Protein AF-0000000083105827 (afdb_homodimer)

InterPro domains:
  IPR026669 Arsenite methyltransferase-like [PTHR43675] (37-151)
  IPR029063 S-adenosyl-L-methionine-dependent methyltransferase superfamily [G3DSA:3.40.50.150] (2-274)
  IPR029063 S-adenosyl-L-methionine-dependent methyltransferase superfamily [SSF53335] (34-218)
  IPR041698 Methyltransferase domain 25 [PF13649] (47-145)

Nearest PDB structures (foldseek):
  7f1e-assembly1_A  TM=7.182E-01  e=5.388E-10  Homo sapiens
  8owx-assembly2_B  TM=6.683E-01  e=2.798E-10  Homo sapiens
  1im8-assembly2_B  TM=7.166E-01  e=3.846E-09  Haemophilus influenzae Rd KW20
  4hgy-assembly1_E  TM=6.725E-01  e=6.495E-09  Streptomyces caelestis
  4hh4-assembly1_D  TM=6.687E-01  e=1.853E-08  Streptomyces caelestis

Secondary structure (DSSP, 8-state):
-HHHHHHHHHHHTTHHHHHHHHSHHHHHHHHHHHHHHGGG--TT-EEEEET-TT-HHHHHHHHTT-EEEEEES-HHHHHHHHHHHHHHT-GGGEEEEEE--TT--TTS-TT-EEEEEE-SSGGGG--S-HHHHHHHHHHHEEEEEEEEEEEEBHHHHHHHHHHTT-THHHHSGGGGGHHHHHHH-EE--BTTB-SPPEEPBPHHHHHHHHHHTTEEEEEEEEETSTTTT-HHHHHHHTTSHHHHHHHHHHHHHHTT-GGGGGGSSEEEEEEEE-/-HHHHHHHHHHHTTHHHHHHHHSHHHHHHHHHHHHHHGGG--TT-EEEEET-TT-HHHHHHHHTT-EEEEEES-HHHHHHHHHHHHHHT-GGGEEEEEE--TT--TTS-TT-EEEEEE-SSGGGG--S-HHHHHHHHHHHEEEEEEEEEEEEBHHHHHHHHHHTT-THHHHSGGGGGHHHHHHH-EE--BTTB-SPPEEPBPHHHHHHHHHHTTEEEEEEEEETSTTTT-HHHHHHHTTSHHHHHHHHHHHHHHTT-TTTGGGSSEEEEEEEE-

Sequence (548 aa):
MDNEIREFYNEYGIREWNRLEEDIYSRINFILHMDFIKEHLHEGIKILDAGCGAGRYSIEFANMGCKITLFDISDEQLRIAQKKINEQNVNHNIEGIFQGDIKDLSSFENESFDMIICYGAPLSYIIDDREKVISEFYRVLKDKGVLAVSVNNKWGILKMLLGNQNLDFFSNPKYWLLNKVMETGDLLKHEKITHPPRHFFEGKELEKLLTDGDFKNIILGGSPCFSCGNAQSIEEICKDKKALETIIDIELKTYTKRTMVDNGEFLLAKGIKEMDNEIREFYNEYGIREWNRLEEDIYSRINFILHMDFIKEHLHEGIKILDAGCGAGRYSIEFANMGCKITLFDISDEQLRIAQKKINEQNVNHNIEGIFQGDIKDLSSFENESFDMIICYGAPLSYIIDDREKVISEFYRVLKDKGVLAVSVNNKWGILKMLLGNQNLDFFSNPKYWLLNKVMETGDLLKHEKITHPPRHFFEGKELEKLLTDGDFKNIILGGSPCFSCGNAQSIEEICKDKKALETIIDIELKTYTKRTMVDNGEFLLAKGIKE

Organism: NCBI:txid1720316

Solvent-accessible surface area (backbone atoms only — not comparable to full-atom values): 26986 Å² total; per-residue (Å²): 110,70,64,56,51,24,51,50,46,39,68,44,50,73,56,62,61,45,51,48,72,69,43,59,57,33,37,49,30,51,52,49,60,48,61,74,48,48,90,76,63,46,66,64,44,34,33,36,29,44,42,34,50,50,26,66,65,57,49,56,41,23,73,58,42,17,30,31,31,41,28,21,58,23,65,55,19,46,51,48,18,51,52,51,33,56,75,67,70,38,57,91,27,48,75,44,80,44,78,41,51,77,70,54,55,79,90,52,57,71,47,67,21,50,28,38,39,27,46,90,24,52,64,16,53,42,81,70,62,55,65,50,27,42,45,44,52,51,46,28,30,22,80,67,9,39,43,36,39,25,27,39,15,42,59,6,44,52,33,36,40,47,44,65,57,46,56,56,46,66,68,29,74,76,37,64,47,48,64,50,27,74,73,71,17,43,43,67,75,38,96,83,43,89,58,68,44,35,35,28,40,48,59,70,55,52,52,46,55,42,44,76,49,58,35,38,83,70,45,56,22,12,35,38,22,73,53,43,24,29,53,69,44,47,50,60,48,38,71,39,65,68,35,35,53,49,51,52,50,51,32,72,73,38,19,58,35,64,35,30,19,42,39,1,36,24,28,36,39,34,29,28,35,113,108,69,64,55,51,24,53,51,46,40,68,45,50,70,58,64,63,44,52,45,73,68,40,60,55,32,38,48,28,51,50,49,60,48,59,74,48,48,89,77,64,47,67,64,43,34,32,36,29,44,41,35,50,49,25,67,65,57,49,56,42,23,73,57,41,16,29,31,31,40,27,21,59,22,64,53,21,47,51,49,18,52,52,50,33,55,75,67,69,39,56,91,26,50,77,44,80,44,78,42,50,76,71,54,57,79,91,53,56,69,47,67,19,49,29,36,39,27,45,89,24,54,66,17,54,41,81,70,62,55,67,49,25,42,44,45,52,52,45,28,28,22,80,68,9,38,43,37,40,25,26,39,15,41,58,7,44,55,33,36,42,48,45,65,57,45,58,55,43,70,70,28,73,74,38,62,47,47,63,51,28,72,72,71,18,43,43,68,73,39,93,80,43,90,57,69,45,34,35,28,40,49,60,70,56,51,52,47,55,42,44,76,50,57,34,38,84,72,45,55,24,13,35,37,21,72,54,43,24,29,54,69,44,47,49,61,50,38,71,40,66,69,35,36,53,50,51,52,50,51,32,72,73,37,19,58,35,66,35,31,20,43,40,2,36,24,28,35,38,33,28,28,35,113

pLDDT: mean 89.07, std 14.41, range [44.19, 98.94]

Structure (mmCIF, N/CA/C/O backbone):
data_AF-0000000083105827-model_v1
#
loop_
_entity.id
_entity.type
_entity.pdbx_description
1 polymer 'Class I SAM-dependent methyltransferase'
#
loop_
_atom_site.group_PDB
_atom_site.id
_atom_site.type_symbol
_atom_site.label_atom_id
_atom_site.label_alt_id
_atom_site.label_comp_id
_atom_site.label_asym_id
_atom_site.label_entity_id
_atom_site.label_seq_id
_atom_site.pdbx_PDB_ins_code
_atom_site.Cartn_x
_atom_site.Cartn_y
_atom_site.Cartn_z
_atom_site.occupancy
_atom_site.B_iso_or_equiv
_atom_site.auth_seq_id
_atom_site.auth_comp_id
_atom_site.auth_asym_id
_atom_site.auth_atom_id
_atom_site.pdbx_PDB_model_num
ATOM 1 N N . MET A 1 1 ? -6.973 31.438 -8.414 1 47.44 1 MET A N 1
ATOM 2 C CA . MET A 1 1 ? -6.684 30.141 -7.82 1 47.44 1 MET A CA 1
ATOM 3 C C . MET A 1 1 ? -6.531 30.25 -6.309 1 47.44 1 MET A C 1
ATOM 5 O O . MET A 1 1 ? -7.129 29.484 -5.559 1 47.44 1 MET A O 1
ATOM 9 N N . ASP A 1 2 ? -5.852 31.422 -5.984 1 56.59 2 ASP A N 1
ATOM 10 C CA . ASP A 1 2 ? -5.609 31.688 -4.57 1 56.59 2 ASP A CA 1
ATOM 11 C C . ASP A 1 2 ? -6.91 32.031 -3.846 1 56.59 2 ASP A C 1
ATOM 13 O O . ASP A 1 2 ? -7.164 31.516 -2.75 1 56.59 2 ASP A O 1
ATOM 17 N N . ASN A 1 3 ? -7.719 32.781 -4.562 1 57.66 3 ASN A N 1
ATOM 18 C CA . ASN A 1 3 ? -8.984 33.188 -3.957 1 57.66 3 ASN A CA 1
ATOM 19 C C . ASN A 1 3 ? -9.938 32 -3.791 1 57.66 3 ASN A C 1
ATOM 21 O O . ASN A 1 3 ? -10.656 31.922 -2.797 1 57.66 3 ASN A O 1
ATOM 25 N N . GLU A 1 4 ? -9.898 31.125 -4.688 1 55.62 4 GLU A N 1
ATOM 26 C CA . GLU A 1 4 ? -10.789 29.953 -4.625 1 55.62 4 GLU A CA 1
ATOM 27 C C . GLU A 1 4 ? -10.406 29.031 -3.479 1 55.62 4 GLU A C 1
ATOM 29 O O . GLU A 1 4 ? -11.281 28.484 -2.793 1 55.62 4 GLU A O 1
ATOM 34 N N . ILE A 1 5 ? -9.227 28.828 -3.279 1 55.53 5 ILE A N 1
ATOM 35 C CA . ILE A 1 5 ? -8.742 28.016 -2.17 1 55.53 5 ILE A CA 1
ATOM 36 C C . ILE A 1 5 ? -9.133 28.672 -0.844 1 55.53 5 ILE A C 1
ATOM 38 O O . ILE A 1 5 ? -9.625 27.984 0.063 1 55.53 5 ILE A O 1
ATOM 42 N N . ARG A 1 6 ? -8.898 30.016 -0.786 1 60.16 6 ARG A N 1
ATOM 43 C CA . ARG A 1 6 ? -9.25 30.766 0.417 1 60.16 6 ARG A CA 1
ATOM 44 C C . ARG A 1 6 ? -10.734 30.641 0.729 1 60.16 6 ARG A C 1
ATOM 46 O O . ARG A 1 6 ? -11.117 30.359 1.868 1 60.16 6 ARG A O 1
ATOM 53 N N . GLU A 1 7 ? -11.484 30.797 -0.337 1 61.06 7 GLU A N 1
ATOM 54 C CA . GLU A 1 7 ? -12.93 30.734 -0.143 1 61.06 7 GLU A CA 1
ATOM 55 C C . GLU A 1 7 ? -13.367 29.328 0.297 1 61.06 7 GLU A C 1
ATOM 57 O O . GLU A 1 7 ? -14.258 29.188 1.132 1 61.06 7 GLU A O 1
ATOM 62 N N . PHE A 1 8 ? -12.797 28.406 -0.233 1 56.12 8 PHE A N 1
ATOM 63 C CA . PHE A 1 8 ? -13.086 27.016 0.131 1 56.12 8 PHE A CA 1
ATOM 64 C C . PHE A 1 8 ? -12.812 26.781 1.611 1 56.12 8 PHE A C 1
ATOM 66 O O . PHE A 1 8 ? -13.68 26.281 2.336 1 56.12 8 PHE A O 1
ATOM 73 N N . TYR A 1 9 ? -11.766 27.094 2.053 1 62.22 9 TYR A N 1
ATOM 74 C CA . TYR A 1 9 ? -11.383 26.844 3.436 1 62.22 9 TYR A CA 1
ATOM 75 C C . TYR A 1 9 ? -12.125 27.766 4.391 1 62.22 9 TYR A C 1
ATOM 77 O O . TYR A 1 9 ? -12.336 27.422 5.559 1 62.22 9 TYR A O 1
ATOM 85 N N . ASN A 1 10 ? -12.453 28.922 3.916 1 55.75 10 ASN A N 1
ATOM 86 C CA . ASN A 1 10 ? -13.32 29.781 4.715 1 55.75 10 ASN A CA 1
ATOM 87 C C . ASN A 1 10 ? -14.648 29.094 5.027 1 55.75 10 ASN A C 1
ATOM 89 O O . ASN A 1 10 ? -15.195 29.266 6.121 1 55.75 10 ASN A O 1
ATOM 93 N N . GLU A 1 11 ? -15.047 28.312 4.047 1 53.81 11 GLU A N 1
ATOM 94 C CA . GLU A 1 11 ? -16.344 27.656 4.199 1 53.81 11 GLU A CA 1
ATOM 95 C C . GLU A 1 11 ? -16.234 26.438 5.117 1 53.81 11 GLU A C 1
ATOM 97 O O . GLU A 1 11 ? -17.219 26.062 5.777 1 53.81 11 GLU A O 1
ATOM 102 N N . TYR A 1 12 ? -15.102 25.875 5.164 1 52.72 12 TYR A N 1
ATOM 103 C CA . TYR A 1 12 ? -14.945 24.672 5.988 1 52.72 12 TYR A CA 1
ATOM 104 C C . TYR A 1 12 ? -14.938 25.031 7.469 1 52.72 12 TYR A C 1
ATOM 106 O O . TYR A 1 12 ? -15.312 24.219 8.312 1 52.72 12 TYR A O 1
ATOM 114 N N . GLY A 1 13 ? -14.781 26.203 7.887 1 46.59 13 GLY A N 1
ATOM 115 C CA . GLY A 1 13 ? -14.867 26.719 9.242 1 46.59 13 GLY A CA 1
ATOM 116 C C . GLY A 1 13 ? -14.445 25.719 10.289 1 46.59 13 GLY A C 1
ATOM 117 O O . GLY A 1 13 ? -13.359 25.125 10.203 1 46.59 13 GLY A O 1
ATOM 118 N N . ILE A 1 14 ? -15.414 25.422 11.344 1 44.66 14 ILE A N 1
ATOM 119 C CA . ILE A 1 14 ? -15.195 24.625 12.547 1 44.66 14 ILE A CA 1
ATOM 120 C C . ILE A 1 14 ? -15.141 23.141 12.195 1 44.66 14 ILE A C 1
ATOM 122 O O . ILE A 1 14 ? -14.547 22.344 12.922 1 44.66 14 ILE A O 1
ATOM 126 N N . ARG A 1 15 ? -15.609 22.703 11.133 1 50.28 15 ARG A N 1
ATOM 127 C CA . ARG A 1 15 ? -15.664 21.312 10.68 1 50.28 15 ARG A CA 1
ATOM 128 C C . ARG A 1 15 ? -14.266 20.75 10.469 1 50.28 15 ARG A C 1
ATOM 130 O O . ARG A 1 15 ? -14.023 19.562 10.711 1 50.28 15 ARG A O 1
ATOM 137 N N . GLU A 1 16 ? -13.398 21.562 10.109 1 49.41 16 GLU A N 1
ATOM 138 C CA . GLU A 1 16 ? -12.008 21.156 9.953 1 49.41 16 GLU A CA 1
ATOM 139 C C . GLU A 1 16 ? -11.383 20.781 11.289 1 49.41 16 GLU A C 1
ATOM 141 O O . GLU A 1 16 ? -10.594 19.828 11.375 1 49.41 16 GLU A O 1
ATOM 146 N N . TRP A 1 17 ? -11.844 21.484 12.289 1 44.53 17 TRP A N 1
ATOM 147 C CA . TRP A 1 17 ? -11.359 21.203 13.641 1 44.53 17 TRP A CA 1
ATOM 148 C C . TRP A 1 17 ? -11.836 19.844 14.117 1 44.53 17 TRP A C 1
ATOM 150 O O . TRP A 1 17 ? -11.062 19.062 14.688 1 44.53 17 TRP A O 1
ATOM 160 N N . ASN A 1 18 ? -13 19.469 13.812 1 48.22 18 ASN A N 1
ATOM 161 C CA . ASN A 1 18 ? -13.609 18.25 14.359 1 48.22 18 ASN A CA 1
ATOM 162 C C . ASN A 1 18 ? -13.211 17.016 13.555 1 48.22 18 ASN A C 1
ATOM 164 O O . ASN A 1 18 ? -13.398 15.891 14.016 1 48.22 18 ASN A O 1
ATOM 168 N N . ARG A 1 19 ? -12.734 17.25 12.461 1 49.09 19 ARG A N 1
ATOM 169 C CA . ARG A 1 19 ? -12.422 16.172 11.531 1 49.09 19 ARG A CA 1
ATOM 170 C C . ARG A 1 19 ? -11.508 15.133 12.188 1 49.09 19 ARG A C 1
ATOM 172 O O . ARG A 1 19 ? -11.742 13.93 12.07 1 49.09 19 ARG A O 1
ATOM 179 N N . LEU A 1 20 ? -10.539 15.562 12.969 1 50.38 20 LEU A N 1
ATOM 180 C CA . LEU A 1 20 ? -9.508 14.672 13.5 1 50.38 20 LEU A CA 1
ATOM 181 C C . LEU A 1 20 ? -9.938 14.094 14.844 1 50.38 20 LEU A C 1
ATOM 183 O O . LEU A 1 20 ? -9.305 13.164 15.359 1 50.38 20 LEU A O 1
ATOM 187 N N . GLU A 1 21 ? -11.031 14.609 15.398 1 56.06 21 GLU A N 1
ATOM 188 C CA . GLU A 1 21 ? -11.453 14.125 16.703 1 56.06 21 GLU A CA 1
ATOM 189 C C . GLU A 1 21 ? -12.688 13.234 16.594 1 56.06 21 GLU A C 1
ATOM 191 O O . GLU A 1 21 ? -13.062 12.547 17.547 1 56.06 21 GLU A O 1
ATOM 196 N N . GLU A 1 22 ? -13.164 13.086 15.422 1 66.56 22 GLU A N 1
ATOM 197 C CA . GLU A 1 22 ? -14.523 12.555 15.352 1 66.56 22 GLU A CA 1
ATOM 198 C C . GLU A 1 22 ? -14.523 11.039 15.211 1 66.56 22 GLU A C 1
ATOM 200 O O . GLU A 1 22 ? -15.312 10.352 15.852 1 66.56 22 GLU A O 1
ATOM 205 N N . ASP A 1 23 ? -13.523 10.586 14.453 1 86.31 23 ASP A N 1
ATOM 206 C CA . ASP A 1 23 ? -13.578 9.148 14.219 1 86.31 23 ASP A CA 1
ATOM 207 C C . ASP A 1 23 ? -12.195 8.516 14.352 1 86.31 23 ASP A C 1
ATOM 209 O O . ASP A 1 23 ? -11.195 9.219 14.469 1 86.31 23 ASP A O 1
ATOM 213 N N . ILE A 1 24 ? -12.133 7.363 14.617 1 89.81 24 ILE A N 1
ATOM 214 C CA . ILE A 1 24 ? -10.914 6.613 14.906 1 89.81 24 ILE A CA 1
ATOM 215 C C . ILE A 1 24 ? -9.953 6.727 13.727 1 89.81 24 ILE A C 1
ATOM 217 O O . ILE A 1 24 ? -8.742 6.828 13.914 1 89.81 24 ILE A O 1
ATOM 221 N N . TYR A 1 25 ? -10.453 6.711 12.531 1 92.75 25 TYR A N 1
ATOM 222 C CA . TYR A 1 25 ? -9.648 6.852 11.328 1 92.75 25 TYR A CA 1
ATOM 223 C C . TYR A 1 25 ? -8.883 8.172 11.336 1 92.75 25 TYR A C 1
ATOM 225 O O . TYR A 1 25 ? -7.676 8.195 11.07 1 92.75 25 TYR A O 1
ATOM 233 N N . SER A 1 26 ? -9.547 9.25 11.672 1 92.25 26 SER A N 1
ATOM 234 C CA . SER A 1 26 ? -8.93 10.57 11.742 1 92.25 26 SER A CA 1
ATOM 235 C C . SER A 1 26 ? -7.918 10.641 12.883 1 92.25 26 SER A C 1
ATOM 237 O O . SER A 1 26 ? -6.895 11.32 12.773 1 92.25 26 SER A O 1
ATOM 239 N N . ARG A 1 27 ? -8.25 9.953 13.961 1 92.12 27 ARG A N 1
ATOM 240 C CA . ARG A 1 27 ? -7.316 9.898 15.086 1 92.12 27 ARG A CA 1
ATOM 241 C C . ARG A 1 27 ? -6.023 9.203 14.688 1 92.12 27 ARG A C 1
ATOM 243 O O . ARG A 1 27 ? -4.93 9.648 15.039 1 92.12 27 ARG A O 1
ATOM 250 N N . ILE A 1 28 ? -6.129 8.125 13.969 1 95.62 28 ILE A N 1
ATOM 251 C CA . ILE A 1 28 ? -4.961 7.398 13.484 1 95.62 28 ILE A CA 1
ATOM 252 C C . ILE A 1 28 ? -4.133 8.305 12.578 1 95.62 28 ILE A C 1
ATOM 254 O O . ILE A 1 28 ? -2.908 8.359 12.695 1 95.62 28 ILE A O 1
ATOM 258 N N . ASN A 1 29 ? -4.82 9.008 11.711 1 96.88 29 ASN A N 1
ATOM 259 C CA . ASN A 1 29 ? -4.148 9.961 10.828 1 96.88 29 ASN A CA 1
ATOM 260 C C . ASN A 1 29 ? -3.338 10.977 11.625 1 96.88 29 ASN A C 1
ATOM 262 O O . ASN A 1 29 ? -2.182 11.25 11.297 1 96.88 29 ASN A O 1
ATOM 266 N N . PHE A 1 30 ? -3.957 11.531 12.656 1 95.31 30 PHE A N 1
ATOM 267 C CA . PHE A 1 30 ? -3.309 12.516 13.516 1 95.31 30 PHE A CA 1
ATOM 268 C C . PHE A 1 30 ? -2.084 11.922 14.195 1 95.31 30 PHE A C 1
ATOM 270 O O . PHE A 1 30 ? -1.014 12.531 14.211 1 95.31 30 PHE A O 1
ATOM 277 N N . ILE A 1 31 ? -2.209 10.711 14.703 1 96.19 31 ILE A N 1
ATOM 278 C CA . ILE A 1 31 ? -1.139 10.023 15.422 1 96.19 31 ILE A CA 1
ATOM 279 C C . ILE A 1 31 ? 0.058 9.828 14.492 1 96.19 31 ILE A C 1
ATOM 281 O O . ILE A 1 31 ? 1.199 10.094 14.875 1 96.19 31 ILE A O 1
ATOM 285 N N . LEU A 1 32 ? -0.153 9.445 13.305 1 98.38 32 LEU A N 1
ATOM 286 C CA . LEU A 1 32 ? 0.93 9.172 12.367 1 98.38 32 LEU A CA 1
ATOM 287 C C . LEU A 1 32 ? 1.617 10.461 11.938 1 98.38 32 LEU A C 1
ATOM 289 O O . LEU A 1 32 ? 2.844 10.5 11.812 1 98.38 32 LEU A O 1
ATOM 293 N N . HIS A 1 33 ? 0.802 11.516 11.711 1 98.56 33 HIS A N 1
ATOM 294 C CA . HIS A 1 33 ? 1.387 12.812 11.375 1 98.56 33 HIS A CA 1
ATOM 295 C C . HIS A 1 33 ? 2.311 13.305 12.484 1 98.56 33 HIS A C 1
ATOM 297 O O . HIS A 1 33 ? 3.398 13.812 12.211 1 98.56 33 HIS A O 1
ATOM 303 N N . MET A 1 34 ? 1.886 13.102 13.695 1 97.94 34 MET A N 1
ATOM 304 C CA . MET A 1 34 ? 2.689 13.523 14.836 1 97.94 34 MET A CA 1
ATOM 305 C C . MET A 1 34 ? 3.93 12.648 14.992 1 97.94 34 MET A C 1
ATOM 307 O O . MET A 1 34 ? 5.027 13.156 15.211 1 97.94 34 MET A O 1
ATOM 311 N N . ASP A 1 35 ? 3.754 11.391 14.867 1 98.38 35 ASP A N 1
ATOM 312 C CA . ASP A 1 35 ? 4.867 10.453 15 1 98.38 35 ASP A CA 1
ATOM 313 C C . ASP A 1 35 ? 5.945 10.734 13.953 1 98.38 35 ASP A C 1
ATOM 315 O O . ASP A 1 35 ? 7.137 10.602 14.234 1 98.38 35 ASP A O 1
ATOM 319 N N . PHE A 1 36 ? 5.531 11.156 12.828 1 98.75 36 PHE A N 1
ATOM 320 C CA . PHE A 1 36 ? 6.402 11.344 11.672 1 98.75 36 PHE A CA 1
ATOM 321 C C . PHE A 1 36 ? 7.453 12.406 11.961 1 98.75 36 PHE A C 1
ATOM 323 O O . PHE A 1 36 ? 8.555 12.367 11.406 1 98.75 36 PHE A O 1
ATOM 330 N N . ILE A 1 37 ? 7.172 13.367 12.875 1 98.62 37 ILE A N 1
ATOM 331 C CA . ILE A 1 37 ? 8.062 14.5 13.094 1 98.62 37 ILE A CA 1
ATOM 332 C C . ILE A 1 37 ? 8.484 14.547 14.562 1 98.62 37 ILE A C 1
ATOM 334 O O . ILE A 1 37 ? 9.203 15.469 14.977 1 98.62 37 ILE A O 1
ATOM 338 N N . LYS A 1 38 ? 8.086 13.602 15.352 1 97.56 38 LYS A N 1
ATOM 339 C CA . LYS A 1 38 ? 8.203 13.648 16.797 1 97.56 38 LYS A CA 1
ATOM 340 C C . LYS A 1 38 ? 9.656 13.859 17.234 1 97.56 38 LYS A C 1
ATOM 342 O O . LYS A 1 38 ? 9.922 14.594 18.188 1 97.56 38 LYS A O 1
ATOM 347 N N . GLU A 1 39 ? 10.578 13.305 16.5 1 97.62 39 GLU A N 1
ATOM 348 C CA . GLU A 1 39 ? 11.984 13.352 16.891 1 97.62 39 GLU A CA 1
ATOM 349 C C . GLU A 1 39 ? 12.57 14.742 16.703 1 97.62 39 GLU A C 1
ATOM 351 O O . GLU A 1 39 ? 13.633 15.062 17.234 1 97.62 39 GLU A O 1
ATOM 356 N N . HIS A 1 40 ? 11.859 15.578 15.992 1 97.88 40 HIS A N 1
ATOM 357 C CA . HIS A 1 40 ? 12.367 16.906 15.672 1 97.88 40 HIS A CA 1
ATOM 358 C C . HIS A 1 40 ? 11.75 17.969 16.562 1 97.88 40 HIS A C 1
ATOM 360 O O . HIS A 1 40 ? 12.156 19.125 16.531 1 97.88 40 HIS A O 1
ATOM 366 N N . LEU A 1 41 ? 10.781 17.562 17.344 1 98.06 41 LEU A N 1
ATOM 367 C CA . LEU A 1 41 ? 10.062 18.516 18.188 1 98.06 41 LEU A CA 1
ATOM 368 C C . LEU A 1 41 ? 10.727 18.656 19.547 1 98.06 41 LEU A C 1
ATOM 370 O O . LEU A 1 41 ? 11.062 17.641 20.188 1 98.06 41 LEU A O 1
ATOM 374 N N . HIS A 1 42 ? 11.023 19.859 19.922 1 97.06 42 HIS A N 1
ATOM 375 C CA . HIS A 1 42 ? 11.523 20.172 21.266 1 97.06 42 HIS A CA 1
ATOM 376 C C . HIS A 1 42 ? 11.188 21.609 21.656 1 97.06 42 HIS A C 1
ATOM 378 O O . HIS A 1 42 ? 10.867 22.438 20.812 1 97.06 42 HIS A O 1
ATOM 384 N N . GLU A 1 43 ? 11.242 21.828 22.938 1 97.88 43 GLU A N 1
ATOM 385 C CA . GLU A 1 43 ? 10.914 23.141 23.469 1 97.88 43 GLU A CA 1
ATOM 386 C C . GLU A 1 43 ? 11.781 24.219 22.844 1 97.88 43 GLU A C 1
ATOM 388 O O . GLU A 1 43 ? 13 24.062 22.719 1 97.88 43 GLU A O 1
ATOM 393 N N . GLY A 1 44 ? 11.133 25.25 22.406 1 98.5 44 GLY A N 1
ATOM 394 C CA . GLY A 1 44 ? 11.859 26.422 21.938 1 98.5 44 GLY A CA 1
ATOM 395 C C . GLY A 1 44 ? 12.102 26.406 20.438 1 98.5 44 GLY A C 1
ATOM 396 O O . GLY A 1 44 ? 12.4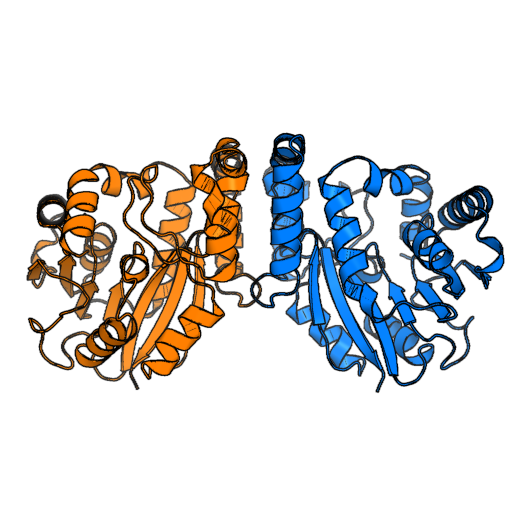38 27.438 19.859 1 98.5 44 GLY A O 1
ATOM 397 N N . ILE A 1 45 ? 11.914 25.25 19.781 1 98.69 45 ILE A N 1
ATOM 398 C CA . ILE A 1 45 ? 12.133 25.188 18.344 1 98.69 45 ILE A CA 1
ATOM 399 C C . ILE A 1 45 ? 11.141 26.109 17.641 1 98.69 45 ILE A C 1
ATOM 401 O O . ILE A 1 45 ? 9.969 26.188 18.016 1 98.69 45 ILE A O 1
ATOM 405 N N . LYS A 1 46 ? 11.594 26.828 16.625 1 98.88 46 LYS A N 1
ATOM 406 C CA . LYS A 1 46 ? 10.75 27.734 15.852 1 98.88 46 LYS A CA 1
ATOM 407 C C . LYS A 1 46 ? 10.141 27.031 14.641 1 98.88 46 LYS A C 1
ATOM 409 O O . LYS A 1 46 ? 10.859 26.594 13.742 1 98.88 46 LYS A O 1
ATOM 414 N N . ILE A 1 47 ? 8.797 26.953 14.602 1 98.94 47 ILE A N 1
ATOM 415 C CA . ILE A 1 47 ? 8.094 26.203 13.57 1 98.94 47 ILE A CA 1
ATOM 416 C C . ILE A 1 47 ? 7.18 27.141 12.773 1 98.94 47 ILE A C 1
ATOM 418 O O . ILE A 1 47 ? 6.426 27.922 13.359 1 98.94 47 ILE A O 1
ATOM 422 N N . LEU A 1 48 ? 7.348 27.109 11.477 1 98.94 48 LEU A N 1
ATOM 423 C CA . LEU A 1 48 ? 6.332 27.703 10.602 1 98.94 48 LEU A CA 1
ATOM 424 C C . LEU A 1 48 ? 5.266 26.672 10.242 1 98.94 48 LEU A C 1
ATOM 426 O O . LEU A 1 48 ? 5.562 25.656 9.602 1 98.94 48 LEU A O 1
ATOM 430 N N . ASP A 1 49 ? 4.062 26.875 10.688 1 98.81 49 ASP A N 1
ATOM 431 C CA . ASP A 1 49 ? 2.918 26.078 10.266 1 98.81 49 ASP A CA 1
ATOM 432 C C . ASP A 1 49 ? 2.271 26.656 9.016 1 98.81 49 ASP A C 1
ATOM 434 O O . ASP A 1 49 ? 1.37 27.5 9.109 1 98.81 49 ASP A O 1
ATOM 438 N N . ALA A 1 50 ? 2.775 26.234 7.891 1 98.69 50 ALA A N 1
ATOM 439 C CA . ALA A 1 50 ? 2.373 26.75 6.586 1 98.69 50 ALA A CA 1
ATOM 440 C C . ALA A 1 50 ? 1.108 26.062 6.082 1 98.69 50 ALA A C 1
ATOM 442 O O . ALA A 1 50 ? 1.156 24.906 5.648 1 98.69 50 ALA A O 1
ATOM 443 N N . GLY A 1 51 ? 0.032 26.719 6.027 1 97.12 51 GLY A N 1
ATOM 444 C CA . GLY A 1 51 ? -1.272 26.109 5.816 1 97.12 51 GLY A CA 1
ATOM 445 C C . GLY A 1 51 ? -1.856 25.5 7.074 1 97.12 51 GLY A C 1
ATOM 446 O O . GLY A 1 51 ? -2.271 24.328 7.074 1 97.12 51 GLY A O 1
ATOM 447 N N . CYS A 1 52 ? -1.972 26.312 8.078 1 96.31 52 CYS A N 1
ATOM 448 C CA . CYS A 1 52 ? -2.207 25.797 9.422 1 96.31 52 CYS A CA 1
ATOM 449 C C . CYS A 1 52 ? -3.682 25.484 9.633 1 96.31 52 CYS A C 1
ATOM 451 O O . CYS A 1 52 ? -4.039 24.797 10.594 1 96.31 52 CYS A O 1
ATOM 453 N N . GLY A 1 53 ? -4.582 25.953 8.766 1 93.31 53 GLY A N 1
ATOM 454 C CA . GLY A 1 53 ? -6.004 25.766 8.984 1 93.31 53 GLY A CA 1
ATOM 455 C C . GLY A 1 53 ? -6.477 26.281 10.336 1 93.31 53 GLY A C 1
ATOM 456 O O . GLY A 1 53 ? -6.137 27.406 10.727 1 93.31 53 GLY A O 1
ATOM 457 N N . ALA A 1 54 ? -7.273 25.547 11.008 1 91.25 54 ALA A N 1
ATOM 458 C CA . ALA A 1 54 ? -7.836 25.953 12.297 1 91.25 54 ALA A CA 1
ATOM 459 C C . ALA A 1 54 ? -6.824 25.766 13.422 1 91.25 54 ALA A C 1
ATOM 461 O O . ALA A 1 54 ? -7.141 26 14.594 1 91.25 54 ALA A O 1
ATOM 462 N N . GLY A 1 55 ? -5.664 25.375 13.094 1 94.69 55 GLY A N 1
ATOM 463 C CA . GLY A 1 55 ? -4.551 25.422 14.031 1 94.69 55 GLY A CA 1
ATOM 464 C C . GLY A 1 55 ? -4.449 24.172 14.898 1 94.69 55 GLY A C 1
ATOM 465 O O . GLY A 1 55 ? -3.887 24.234 15.992 1 94.69 55 GLY A O 1
ATOM 466 N N . ARG A 1 56 ? -4.93 23.047 14.453 1 91.94 56 ARG A N 1
ATOM 467 C CA . ARG A 1 56 ? -4.906 21.828 15.25 1 91.94 56 ARG A CA 1
ATOM 468 C C . ARG A 1 56 ? -3.479 21.406 15.578 1 91.94 56 ARG A C 1
ATOM 470 O O . ARG A 1 56 ? -3.145 21.203 16.75 1 91.94 56 ARG A O 1
ATOM 477 N N . TYR A 1 57 ? -2.652 21.312 14.617 1 96.75 57 TYR A N 1
ATOM 478 C CA . TYR A 1 57 ? -1.263 20.922 14.836 1 96.75 57 TYR A CA 1
ATOM 479 C C . TYR A 1 57 ? -0.499 22.031 15.555 1 96.75 57 TYR A C 1
ATOM 481 O O . TYR A 1 57 ? 0.321 21.75 16.438 1 96.75 57 TYR A O 1
ATOM 489 N N . SER A 1 58 ? -0.804 23.266 15.195 1 97.81 58 SER A N 1
ATOM 490 C CA . SER A 1 58 ? -0.154 24.406 15.828 1 97.81 58 SER A CA 1
ATOM 491 C C . SER A 1 58 ? -0.306 24.359 17.344 1 97.81 58 SER A C 1
ATOM 493 O O . SER A 1 58 ? 0.663 24.578 18.078 1 97.81 58 SER A O 1
ATOM 495 N N . ILE A 1 59 ? -1.497 24.125 17.766 1 96 59 ILE A N 1
ATOM 496 C CA . ILE A 1 59 ? -1.818 24.125 19.188 1 96 59 ILE A CA 1
ATOM 497 C C . ILE A 1 59 ? -1.08 22.969 19.875 1 96 59 ILE A C 1
ATOM 499 O O . ILE A 1 59 ? -0.549 23.141 20.969 1 96 59 ILE A O 1
ATOM 503 N N . GLU A 1 60 ? -1.056 21.812 19.219 1 95.88 60 GLU A N 1
ATOM 504 C CA . GLU A 1 60 ? -0.332 20.672 19.766 1 95.88 60 GLU A CA 1
ATOM 505 C C . GLU A 1 60 ? 1.15 20.984 19.938 1 95.88 60 GLU A C 1
ATOM 507 O O . GLU A 1 60 ? 1.742 20.656 20.969 1 95.88 60 GLU A O 1
ATOM 512 N N . PHE A 1 61 ? 1.76 21.609 18.953 1 98.19 61 PHE A N 1
ATOM 513 C CA . PHE A 1 61 ? 3.168 21.984 19.016 1 98.19 61 PHE A CA 1
ATOM 514 C C . PHE A 1 61 ? 3.41 23.016 20.109 1 98.19 61 PHE A C 1
ATOM 516 O O . PHE A 1 61 ? 4.398 22.938 20.844 1 98.19 61 PHE A O 1
ATOM 523 N N . ALA A 1 62 ? 2.521 23.953 20.188 1 98.38 62 ALA A N 1
ATOM 524 C CA . ALA A 1 62 ? 2.643 24.984 21.203 1 98.38 62 ALA A CA 1
ATOM 525 C C . ALA A 1 62 ? 2.584 24.375 22.609 1 98.38 62 ALA A C 1
ATOM 527 O O . ALA A 1 62 ? 3.33 24.781 23.5 1 98.38 62 ALA A O 1
ATOM 528 N N . ASN A 1 63 ? 1.699 23.438 22.766 1 96.81 63 ASN A N 1
ATOM 529 C CA . ASN A 1 63 ? 1.583 22.75 24.047 1 96.81 63 ASN A CA 1
ATOM 530 C C . ASN A 1 63 ? 2.883 22.031 24.422 1 96.81 63 ASN A C 1
ATOM 532 O O . ASN A 1 63 ? 3.184 21.859 25.594 1 96.81 63 ASN A O 1
ATOM 536 N N . MET A 1 64 ? 3.643 21.703 23.422 1 97.38 64 MET A N 1
ATOM 537 C CA . MET A 1 64 ? 4.914 21.016 23.641 1 97.38 64 MET A CA 1
ATOM 538 C C . MET A 1 64 ? 6.039 22.016 23.891 1 97.38 64 MET A C 1
ATOM 540 O O . MET A 1 64 ? 7.191 21.641 24.078 1 97.38 64 MET A O 1
ATOM 544 N N . GLY A 1 65 ? 5.719 23.266 23.828 1 98.19 65 GLY A N 1
ATOM 545 C CA . GLY A 1 65 ? 6.691 24.312 24.109 1 98.19 65 GLY A CA 1
ATOM 546 C C . GLY A 1 65 ? 7.383 24.844 22.859 1 98.19 65 GLY A C 1
ATOM 547 O O . GLY A 1 65 ? 8.32 25.641 22.969 1 98.19 65 GLY A O 1
ATOM 548 N N . CYS A 1 66 ? 6.957 24.422 21.703 1 98.75 66 CYS A N 1
ATOM 549 C CA . CYS A 1 66 ? 7.496 24.969 20.453 1 98.75 66 CYS A CA 1
ATOM 550 C C . CYS A 1 66 ? 7.027 26.406 20.234 1 98.75 66 CYS A C 1
ATOM 552 O O . CYS A 1 66 ? 6.02 26.828 20.797 1 98.75 66 CYS A O 1
ATOM 554 N N . LYS A 1 67 ? 7.82 27.125 19.5 1 98.88 67 LYS A N 1
ATOM 555 C CA . LYS A 1 67 ? 7.453 28.484 19.109 1 98.88 67 LYS A CA 1
ATOM 556 C C . LYS A 1 67 ? 6.855 28.516 17.703 1 98.88 67 LYS A C 1
ATOM 558 O O . LYS A 1 67 ? 7.551 28.25 16.719 1 98.88 67 LYS A O 1
ATOM 563 N N . ILE A 1 68 ? 5.555 28.906 17.656 1 98.88 68 ILE A N 1
ATOM 564 C CA . ILE A 1 68 ? 4.809 28.625 16.438 1 98.88 68 ILE A CA 1
ATOM 565 C C . ILE A 1 68 ? 4.473 29.938 15.727 1 98.88 68 ILE A C 1
ATOM 567 O O . ILE A 1 68 ? 4.051 30.906 16.359 1 98.88 68 ILE A O 1
ATOM 571 N N . THR A 1 69 ? 4.742 29.969 14.492 1 98.94 69 THR A N 1
ATOM 572 C CA . THR A 1 69 ? 4.184 30.953 13.578 1 98.94 69 THR A CA 1
ATOM 573 C C . THR A 1 69 ? 3.131 30.328 12.672 1 98.94 69 THR A C 1
ATOM 575 O O . THR A 1 69 ? 3.416 29.359 11.961 1 98.94 69 THR A O 1
ATOM 578 N N . LEU A 1 70 ? 1.888 30.875 12.711 1 98.75 70 LEU A N 1
ATOM 579 C CA . LEU A 1 70 ? 0.797 30.344 11.898 1 98.75 70 LEU A CA 1
ATOM 580 C C . LEU A 1 70 ? 0.695 31.109 10.578 1 98.75 70 LEU A C 1
ATOM 582 O O . LEU A 1 70 ? 0.859 32.344 10.555 1 98.75 70 LEU A O 1
ATOM 586 N N . PHE A 1 71 ? 0.493 30.391 9.555 1 98.38 71 PHE A N 1
ATOM 587 C CA . PHE A 1 71 ? 0.391 30.969 8.219 1 98.38 71 PHE A CA 1
ATOM 588 C C . PHE A 1 71 ? -0.684 30.25 7.406 1 98.38 71 PHE A C 1
ATOM 590 O O . PHE A 1 71 ? -0.611 29.047 7.195 1 98.38 71 PHE A O 1
ATOM 597 N N . ASP A 1 72 ? -1.721 30.969 6.941 1 95.94 72 ASP A N 1
ATOM 598 C CA . ASP A 1 72 ? -2.799 30.391 6.152 1 95.94 72 ASP A CA 1
ATOM 599 C C . ASP A 1 72 ? -3.416 31.422 5.211 1 95.94 72 ASP A C 1
ATOM 601 O O . ASP A 1 72 ? -3.416 32.625 5.512 1 95.94 72 ASP A O 1
ATOM 605 N N . ILE A 1 73 ? -3.906 30.938 4.168 1 93.62 73 ILE A N 1
ATOM 606 C CA . ILE A 1 73 ? -4.48 31.812 3.156 1 93.62 73 ILE A CA 1
ATOM 607 C C . ILE A 1 73 ? -5.855 32.281 3.609 1 93.62 73 ILE A C 1
ATOM 609 O O . ILE A 1 73 ? -6.328 33.344 3.178 1 93.62 73 ILE A O 1
ATOM 613 N N . SER A 1 74 ? -6.512 31.547 4.434 1 89.75 74 SER A N 1
ATOM 614 C CA . SER A 1 74 ? -7.883 31.812 4.855 1 89.75 74 SER A CA 1
ATOM 615 C C . SER A 1 74 ? -7.91 32.625 6.148 1 89.75 74 SER A C 1
ATOM 617 O O . SER A 1 74 ? -7.484 32.125 7.199 1 89.75 74 SER A O 1
ATOM 619 N N . ASP A 1 75 ? -8.539 33.812 6.094 1 90.12 75 ASP A N 1
ATOM 620 C CA . ASP A 1 75 ? -8.68 34.625 7.281 1 90.12 75 ASP A CA 1
ATOM 621 C C . ASP A 1 75 ? -9.641 34 8.289 1 90.12 75 ASP A C 1
ATOM 623 O O . ASP A 1 75 ? -9.445 34.125 9.5 1 90.12 75 ASP A O 1
ATOM 627 N N . GLU A 1 76 ? -10.578 33.312 7.77 1 86.62 76 GLU A N 1
ATOM 628 C CA . GLU A 1 76 ? -11.539 32.625 8.633 1 86.62 76 GLU A CA 1
ATOM 629 C C . GLU A 1 76 ? -10.875 31.516 9.438 1 86.62 76 GLU A C 1
ATOM 631 O O . GLU A 1 76 ? -11.133 31.375 10.633 1 86.62 76 GLU A O 1
ATOM 636 N N . GLN A 1 77 ? -10.07 30.75 8.766 1 89.38 77 GLN A N 1
ATOM 637 C CA . GLN A 1 77 ? -9.352 29.672 9.453 1 89.38 77 GLN A CA 1
ATOM 638 C C . GLN A 1 77 ? -8.422 30.234 10.523 1 89.38 77 GLN A C 1
ATOM 640 O O . GLN A 1 77 ? -8.328 29.688 11.625 1 89.38 77 GLN A O 1
ATOM 645 N N . LEU A 1 78 ? -7.809 31.375 10.242 1 94.25 78 LEU A N 1
ATOM 646 C CA . LEU A 1 78 ? -6.898 32 11.195 1 94.25 78 LEU A CA 1
ATOM 647 C C . LEU A 1 78 ? -7.66 32.531 12.398 1 94.25 78 LEU A C 1
ATOM 649 O O . LEU A 1 78 ? -7.156 32.5 13.531 1 94.25 78 LEU A O 1
ATOM 653 N N . ARG A 1 79 ? -8.828 33 12.164 1 93.69 79 ARG A N 1
ATOM 654 C CA . ARG A 1 79 ? -9.672 33.469 13.258 1 93.69 79 ARG A CA 1
ATOM 655 C C . ARG A 1 79 ? -10.039 32.344 14.203 1 93.69 79 ARG A C 1
ATOM 657 O O . ARG A 1 79 ? -9.961 32.469 15.422 1 93.69 79 ARG A O 1
ATOM 664 N N . ILE A 1 80 ? -10.414 31.25 13.586 1 90.94 80 ILE A N 1
ATOM 665 C CA . ILE A 1 80 ? -10.75 30.062 14.375 1 90.94 80 ILE A CA 1
ATOM 666 C C . ILE A 1 80 ? -9.523 29.594 15.156 1 90.94 80 ILE A C 1
ATOM 668 O O . ILE A 1 80 ? -9.617 29.281 16.344 1 90.94 80 ILE A O 1
ATOM 672 N N . ALA A 1 81 ? -8.398 29.625 14.492 1 94.5 81 ALA A N 1
ATOM 673 C CA . ALA A 1 81 ? -7.164 29.188 15.141 1 94.5 81 ALA A CA 1
ATOM 674 C C . ALA A 1 81 ? -6.84 30.062 16.344 1 94.5 81 ALA A C 1
ATOM 676 O O . ALA A 1 81 ? -6.488 29.562 17.406 1 94.5 81 ALA A O 1
ATOM 677 N N . GLN A 1 82 ? -6.977 31.312 16.172 1 96.31 82 GLN A N 1
ATOM 678 C CA . GLN A 1 82 ? -6.707 32.25 17.266 1 96.31 82 GLN A CA 1
ATOM 679 C C . GLN A 1 82 ? -7.617 32 18.453 1 96.31 82 GLN A C 1
ATOM 681 O O . GLN A 1 82 ? -7.168 32.031 19.609 1 96.31 82 GLN A O 1
ATOM 686 N N . LYS A 1 83 ? -8.844 31.766 18.172 1 94.5 83 LYS A N 1
ATOM 687 C CA . LYS A 1 83 ? -9.797 31.453 19.234 1 94.5 83 LYS A CA 1
ATOM 688 C C . LYS A 1 83 ? -9.375 30.203 20 1 94.5 83 LYS A C 1
ATOM 690 O O . LYS A 1 83 ? -9.414 30.172 21.234 1 94.5 83 LYS A O 1
ATOM 695 N N . LYS A 1 84 ? -9.023 29.219 19.281 1 92.19 84 LYS A N 1
ATOM 696 C CA . LYS A 1 84 ? -8.633 27.953 19.906 1 92.19 84 LYS A CA 1
ATOM 697 C C . LYS A 1 84 ? -7.332 28.109 20.703 1 92.19 84 LYS A C 1
ATOM 699 O O . LYS A 1 84 ? -7.168 27.484 21.75 1 92.19 84 LYS A O 1
ATOM 704 N N . ILE A 1 85 ? -6.418 28.859 20.219 1 96.31 85 ILE A N 1
ATOM 705 C CA . ILE A 1 85 ? -5.16 29.141 20.891 1 96.31 85 ILE A CA 1
ATOM 706 C C . ILE A 1 85 ? -5.438 29.797 22.234 1 96.31 85 ILE A C 1
ATOM 708 O O . ILE A 1 85 ? -4.852 29.406 23.25 1 96.31 85 ILE A O 1
ATOM 712 N N . ASN A 1 86 ? -6.352 30.719 22.219 1 96.88 86 ASN A N 1
ATOM 713 C CA . ASN A 1 86 ? -6.75 31.375 23.453 1 96.88 86 ASN A CA 1
ATOM 714 C C . ASN A 1 86 ? -7.395 30.406 24.438 1 96.88 86 ASN A C 1
ATOM 716 O O . ASN A 1 86 ? -7.07 30.422 25.625 1 96.88 86 ASN A O 1
ATOM 720 N N . GLU A 1 87 ? -8.25 29.641 23.906 1 93.44 87 GLU A N 1
ATOM 721 C CA . GLU A 1 87 ? -8.961 28.656 24.734 1 93.44 87 GLU A CA 1
ATOM 722 C C . GLU A 1 87 ? -7.988 27.703 25.406 1 93.44 87 GLU A C 1
ATOM 724 O O . GLU A 1 87 ? -8.227 27.25 26.516 1 93.44 87 GLU A O 1
ATOM 729 N N . GLN A 1 88 ? -6.922 27.406 24.703 1 93.38 88 GLN A N 1
ATOM 730 C CA . GLN A 1 88 ? -5.961 26.422 25.203 1 93.38 88 GLN A CA 1
ATOM 731 C C . GLN A 1 88 ? -4.848 27.094 26 1 93.38 88 GLN A C 1
ATOM 733 O O . GLN A 1 88 ? -3.973 26.422 26.547 1 93.38 88 GLN A O 1
ATOM 738 N N . ASN A 1 89 ? -4.867 28.422 26.062 1 95.94 89 ASN A N 1
ATOM 739 C CA . ASN A 1 89 ? -3.93 29.219 26.844 1 95.94 89 ASN A CA 1
ATOM 740 C C . ASN A 1 89 ? -2.486 28.953 26.422 1 95.94 89 ASN A C 1
ATOM 742 O O . ASN A 1 89 ? -1.631 28.688 27.281 1 95.94 89 ASN A O 1
ATOM 746 N N . VAL A 1 90 ? -2.213 28.938 25.094 1 97.19 90 VAL A N 1
ATOM 747 C CA . VAL A 1 90 ? -0.859 28.688 24.609 1 97.19 90 VAL A CA 1
ATOM 748 C C . VAL A 1 90 ? -0.354 29.891 23.844 1 97.19 90 VAL A C 1
ATOM 750 O O . VAL A 1 90 ? 0.568 29.781 23.031 1 97.19 90 VAL A O 1
ATOM 753 N N . ASN A 1 91 ? -0.917 31.047 24.094 1 97.69 91 ASN A N 1
ATOM 754 C CA . ASN A 1 91 ? -0.57 32.281 23.406 1 97.69 91 ASN A CA 1
ATOM 755 C C . ASN A 1 91 ? 0.912 32.594 23.547 1 97.69 91 ASN A C 1
ATOM 757 O O . ASN A 1 91 ? 1.519 33.188 22.641 1 97.69 91 ASN A O 1
ATOM 761 N N . HIS A 1 92 ? 1.463 32.281 24.656 1 97.88 92 HIS A N 1
ATOM 762 C CA . HIS A 1 92 ? 2.844 32.656 24.953 1 97.88 92 HIS A CA 1
ATOM 763 C C . HIS A 1 92 ? 3.814 31.922 24.016 1 97.88 92 HIS A C 1
ATOM 765 O O . HIS A 1 92 ? 4.98 32.312 23.906 1 97.88 92 HIS A O 1
ATOM 771 N N . ASN A 1 93 ? 3.354 30.891 23.328 1 98.56 93 ASN A N 1
ATOM 772 C CA . ASN A 1 93 ? 4.203 30.125 22.422 1 98.56 93 ASN A CA 1
ATOM 773 C C . ASN A 1 93 ? 3.898 30.453 20.953 1 98.56 93 ASN A C 1
ATOM 775 O O . ASN A 1 93 ? 4.441 29.828 20.047 1 98.56 93 ASN A O 1
ATOM 779 N N . ILE A 1 94 ? 3.043 31.453 20.766 1 98.75 94 ILE A N 1
ATOM 780 C CA . ILE A 1 94 ? 2.707 31.891 19.422 1 98.75 94 ILE A CA 1
ATOM 781 C C . ILE A 1 94 ? 3.531 33.125 19.047 1 98.75 94 ILE A C 1
ATOM 783 O O . ILE A 1 94 ? 3.432 34.156 19.719 1 98.75 94 ILE A O 1
ATOM 787 N N . GLU A 1 95 ? 4.32 32.969 18 1 98.56 95 GLU A N 1
ATOM 788 C CA . GLU A 1 95 ? 5.211 34.062 17.609 1 98.56 95 GLU A CA 1
ATOM 789 C C . GLU A 1 95 ? 4.543 35 16.609 1 98.56 95 GLU A C 1
ATOM 791 O O . GLU A 1 95 ? 4.992 36.125 16.406 1 98.56 95 GLU A O 1
ATOM 796 N N . GLY A 1 96 ? 3.5 34.469 15.953 1 98.19 96 GLY A N 1
ATOM 797 C CA . GLY A 1 96 ? 2.789 35.281 14.984 1 98.19 96 GLY A CA 1
ATOM 798 C C . GLY A 1 96 ? 1.727 34.531 14.219 1 98.19 96 GLY A C 1
ATOM 799 O O . GLY A 1 96 ? 1.777 33.281 14.141 1 98.19 96 GLY A O 1
ATOM 800 N N . ILE A 1 97 ? 0.745 35.25 13.742 1 98.25 97 ILE A N 1
ATOM 801 C CA . ILE A 1 97 ? -0.32 34.75 12.883 1 98.25 97 ILE A CA 1
ATOM 802 C C . ILE A 1 97 ? -0.403 35.594 11.609 1 98.25 97 ILE A C 1
ATOM 804 O O . ILE A 1 97 ? -0.683 36.781 11.664 1 98.25 97 ILE A O 1
ATOM 808 N N . PHE A 1 98 ? -0.138 34.938 10.484 1 98.12 98 PHE A N 1
ATOM 809 C CA . PHE A 1 98 ? -0.014 35.688 9.227 1 98.12 98 PHE A CA 1
ATOM 810 C C . PHE A 1 98 ? -0.96 35.094 8.18 1 98.12 98 PHE A C 1
ATOM 812 O O . PHE A 1 98 ? -1.062 33.875 8.016 1 98.12 98 PHE A O 1
ATOM 819 N N . GLN A 1 99 ? -1.688 35.969 7.484 1 96.56 99 GLN A N 1
ATOM 820 C CA . GLN A 1 99 ? -2.465 35.594 6.316 1 96.56 99 GLN A CA 1
ATOM 821 C C . GLN A 1 99 ? -1.631 35.688 5.039 1 96.56 99 GLN A C 1
ATOM 823 O O . GLN A 1 99 ? -0.995 36.688 4.785 1 96.56 99 GLN A O 1
ATOM 828 N N . GLY A 1 100 ? -1.601 34.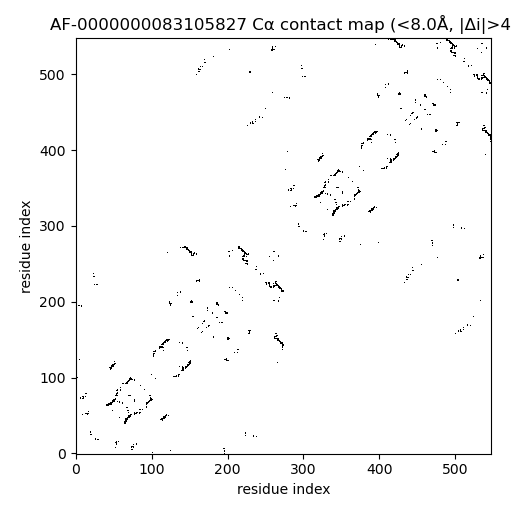594 4.266 1 95.69 100 GLY A N 1
ATOM 829 C CA . GLY A 1 100 ? -0.861 34.656 3.016 1 95.69 100 GLY A CA 1
ATOM 830 C C . GLY A 1 100 ? -0.904 33.344 2.25 1 95.69 100 GLY A C 1
ATOM 831 O O . GLY A 1 100 ? -1.503 32.375 2.711 1 95.69 100 GLY A O 1
ATOM 832 N N . ASP A 1 101 ? -0.321 33.375 1.047 1 94.69 101 ASP A N 1
ATOM 833 C CA . ASP A 1 101 ? -0.179 32.219 0.162 1 94.69 101 ASP A CA 1
ATOM 834 C C . ASP A 1 101 ? 1.189 31.562 0.329 1 94.69 101 ASP A C 1
ATOM 836 O O . ASP A 1 101 ? 2.217 32.25 0.302 1 94.69 101 ASP A O 1
ATOM 840 N N . ILE A 1 102 ? 1.189 30.234 0.525 1 96 102 ILE A N 1
ATOM 841 C CA . ILE A 1 102 ? 2.445 29.547 0.768 1 96 102 ILE A CA 1
ATOM 842 C C . ILE A 1 102 ? 3.369 29.703 -0.437 1 96 102 ILE A C 1
ATOM 844 O O . ILE A 1 102 ? 4.566 29.406 -0.355 1 96 102 ILE A O 1
ATOM 848 N N . LYS A 1 103 ? 2.918 30.203 -1.545 1 95.38 103 LYS A N 1
ATOM 849 C CA . LYS A 1 103 ? 3.734 30.516 -2.717 1 95.38 103 LYS A CA 1
ATOM 850 C C . LYS A 1 103 ? 4.621 31.734 -2.467 1 95.38 103 LYS A C 1
ATOM 852 O O . LYS A 1 103 ? 5.582 31.969 -3.203 1 95.38 103 LYS A O 1
ATOM 857 N N . ASP A 1 104 ? 4.172 32.5 -1.548 1 96.44 104 ASP A N 1
ATOM 858 C CA . ASP A 1 104 ? 4.879 33.719 -1.24 1 96.44 104 ASP A CA 1
ATOM 859 C C . ASP A 1 104 ? 5.129 33.844 0.26 1 96.44 104 ASP A C 1
ATOM 861 O O . ASP A 1 104 ? 4.238 34.281 1.007 1 96.44 104 ASP A O 1
ATOM 865 N N . LEU A 1 105 ? 6.367 33.656 0.631 1 98.25 105 LEU A N 1
ATOM 866 C CA . LEU A 1 105 ? 6.75 33.781 2.033 1 98.25 105 LEU A CA 1
ATOM 867 C C . LEU A 1 105 ? 7.668 34.969 2.252 1 98.25 105 LEU A C 1
ATOM 869 O O . LEU A 1 105 ? 8.562 34.938 3.1 1 98.25 105 LEU A O 1
ATOM 873 N N . SER A 1 106 ? 7.43 36 1.563 1 97.5 106 SER A N 1
ATOM 874 C CA . SER A 1 106 ? 8.281 37.188 1.607 1 97.5 106 SER A CA 1
ATOM 875 C C . SER A 1 106 ? 8.164 37.906 2.951 1 97.5 106 SER A C 1
ATOM 877 O O . SER A 1 106 ? 9.008 38.75 3.291 1 97.5 106 SER A O 1
ATOM 879 N N . SER A 1 107 ? 7.141 37.594 3.672 1 97.38 107 SER A N 1
ATOM 880 C CA . SER A 1 107 ? 6.957 38.156 4.996 1 97.38 107 SER A CA 1
ATOM 881 C C . SER A 1 107 ? 7.996 37.656 5.98 1 97.38 107 SER A C 1
ATOM 883 O O . SER A 1 107 ? 8.148 38.188 7.078 1 97.38 107 SER A O 1
ATOM 885 N N . PHE A 1 108 ? 8.703 36.594 5.605 1 98.56 108 PHE A N 1
ATOM 886 C CA . PHE A 1 108 ? 9.68 36 6.5 1 98.56 108 PHE A CA 1
ATOM 887 C C . PHE A 1 108 ? 11.094 36.125 5.934 1 98.56 108 PHE A C 1
ATOM 889 O O . PHE A 1 108 ? 11.297 36 4.723 1 98.56 108 PHE A O 1
ATOM 896 N N . GLU A 1 109 ? 12.07 36.375 6.773 1 98.5 109 GLU A N 1
ATOM 897 C CA . GLU A 1 109 ? 13.477 36.438 6.387 1 98.5 109 GLU A CA 1
ATOM 898 C C . GLU A 1 109 ? 14.047 35.062 6.082 1 98.5 109 GLU A C 1
ATOM 900 O O . GLU A 1 109 ? 13.477 34.062 6.48 1 98.5 109 GLU A O 1
ATOM 905 N N . ASN A 1 110 ? 15.188 35.094 5.383 1 98.62 110 ASN A N 1
ATOM 906 C CA . ASN A 1 110 ? 15.914 33.844 5.176 1 98.62 110 ASN A CA 1
ATOM 907 C C . ASN A 1 110 ? 16.281 33.188 6.5 1 98.62 110 ASN A C 1
ATOM 909 O O . ASN A 1 110 ? 16.562 33.875 7.488 1 98.62 110 ASN A O 1
ATOM 913 N N . GLU A 1 111 ? 16.219 31.891 6.562 1 98.62 111 GLU A N 1
ATOM 914 C CA . GLU A 1 111 ? 16.719 31.094 7.676 1 98.62 111 GLU A CA 1
ATOM 915 C C . GLU A 1 111 ? 16.078 31.516 8.992 1 98.62 111 GLU A C 1
ATOM 917 O O . GLU A 1 111 ? 16.766 31.719 9.992 1 98.62 111 GLU A O 1
ATOM 922 N N . SER A 1 112 ? 14.742 31.625 8.961 1 98.62 112 SER A N 1
ATOM 923 C CA . SER A 1 112 ? 13.992 32.125 10.109 1 98.62 112 SER A CA 1
ATOM 924 C C . SER A 1 112 ? 13.461 30.969 10.961 1 98.62 112 SER A C 1
ATOM 926 O O . SER A 1 112 ? 13.18 31.156 12.148 1 98.62 112 SER A O 1
ATOM 928 N N . PHE A 1 113 ? 13.336 29.797 10.398 1 98.94 113 PHE A N 1
ATOM 929 C CA . PHE A 1 113 ? 12.633 28.734 11.094 1 98.94 113 PHE A CA 1
ATOM 930 C C . PHE A 1 113 ? 13.5 27.484 11.188 1 98.94 113 PHE A C 1
ATOM 932 O O . PHE A 1 113 ? 14.297 27.203 10.289 1 98.94 113 PHE A O 1
ATOM 939 N N . ASP A 1 114 ? 13.352 26.703 12.258 1 98.88 114 ASP A N 1
ATOM 940 C CA . ASP A 1 114 ? 14.008 25.406 12.43 1 98.88 114 ASP A CA 1
ATOM 941 C C . ASP A 1 114 ? 13.258 24.297 11.695 1 98.88 114 ASP A C 1
ATOM 943 O O . ASP A 1 114 ? 13.844 23.297 11.297 1 98.88 114 ASP A O 1
ATOM 947 N N . MET A 1 115 ? 11.969 24.547 11.578 1 98.88 115 MET A N 1
ATOM 948 C CA . MET A 1 115 ? 11.109 23.547 10.969 1 98.88 115 MET A CA 1
ATOM 949 C C . MET A 1 115 ? 9.914 24.188 10.273 1 98.88 115 MET A C 1
ATOM 951 O O . MET A 1 115 ? 9.43 25.234 10.719 1 98.88 115 MET A O 1
ATOM 955 N N . ILE A 1 116 ? 9.562 23.641 9.188 1 98.94 116 ILE A N 1
ATOM 956 C CA . ILE A 1 116 ? 8.32 23.984 8.516 1 98.94 116 ILE A CA 1
ATOM 957 C C . ILE A 1 116 ? 7.402 22.766 8.453 1 98.94 116 ILE A C 1
ATOM 959 O O . ILE A 1 116 ? 7.828 21.688 8.062 1 98.94 116 ILE A O 1
ATOM 963 N N . ILE A 1 117 ? 6.219 22.969 8.883 1 98.88 117 ILE A N 1
ATOM 964 C CA . ILE A 1 117 ? 5.168 21.953 8.758 1 98.88 117 ILE A CA 1
ATOM 965 C C . ILE A 1 117 ? 4.102 22.438 7.777 1 98.88 117 ILE A C 1
ATOM 967 O O . ILE A 1 117 ? 3.527 23.516 7.953 1 98.88 117 ILE A O 1
ATOM 971 N N . CYS A 1 118 ? 3.936 21.688 6.789 1 98.75 118 CYS A N 1
ATOM 972 C CA . CYS A 1 118 ? 2.893 21.969 5.809 1 98.75 118 CYS A CA 1
ATOM 973 C C . CYS A 1 118 ? 1.933 20.797 5.68 1 98.75 118 CYS A C 1
ATOM 975 O O . CYS A 1 118 ? 1.933 20.094 4.664 1 98.75 118 CYS A O 1
ATOM 977 N N . TYR A 1 119 ? 1.108 20.609 6.723 1 97.62 119 TYR A N 1
ATOM 978 C CA . TYR A 1 119 ? 0.175 19.484 6.832 1 97.62 119 TYR A CA 1
ATOM 979 C C . TYR A 1 119 ? -1.211 19.891 6.34 1 97.62 119 TYR A C 1
ATOM 981 O O . TYR A 1 119 ? -1.503 21.078 6.188 1 97.62 119 TYR A O 1
ATOM 989 N N . GLY A 1 120 ? -2.082 18.875 6.051 1 93.06 120 GLY A N 1
ATOM 990 C CA . GLY A 1 120 ? -3.432 19.125 5.57 1 93.06 120 GLY A CA 1
ATOM 991 C C . GLY A 1 120 ? -3.516 19.266 4.062 1 93.06 120 GLY A C 1
ATOM 992 O O . GLY A 1 120 ? -4.535 19.703 3.531 1 93.06 120 GLY A O 1
ATOM 993 N N . ALA A 1 121 ? -2.492 19.156 3.438 1 94.69 121 ALA A N 1
ATOM 994 C CA . ALA A 1 121 ? -2.35 19.016 1.992 1 94.69 121 ALA A CA 1
ATOM 995 C C . ALA A 1 121 ? -2.51 20.359 1.288 1 94.69 121 ALA A C 1
ATOM 997 O O . ALA A 1 121 ? -3.08 20.422 0.197 1 94.69 121 ALA A O 1
ATOM 998 N N . PRO A 1 122 ? -2.035 21.438 1.854 1 94.38 122 PRO A N 1
ATOM 999 C CA . PRO A 1 122 ? -2.076 22.672 1.091 1 94.38 122 PRO A CA 1
ATOM 1000 C C . PRO A 1 122 ? -1.28 22.594 -0.21 1 94.38 122 PRO A C 1
ATOM 1002 O O . PRO A 1 122 ? -1.666 23.203 -1.212 1 94.38 122 PRO A O 1
ATOM 1005 N N . LEU A 1 123 ? -0.181 21.875 -0.182 1 96.56 123 LEU A N 1
ATOM 1006 C CA . LEU A 1 123 ? 0.679 21.734 -1.353 1 96.56 123 LEU A CA 1
ATOM 1007 C C . LEU A 1 123 ? -0.068 21.062 -2.5 1 96.56 123 LEU A C 1
ATOM 1009 O O . LEU A 1 123 ? 0.262 21.281 -3.67 1 96.56 123 LEU A O 1
ATOM 1013 N N . SER A 1 124 ? -1.049 20.234 -2.227 1 95.69 124 SER A N 1
ATOM 1014 C CA . SER A 1 124 ? -1.849 19.547 -3.244 1 95.69 124 SER A CA 1
ATOM 1015 C C . SER A 1 124 ? -2.684 20.547 -4.039 1 95.69 124 SER A C 1
ATOM 1017 O O . SER A 1 124 ? -3.135 20.25 -5.148 1 95.69 124 SER A O 1
ATOM 1019 N N . TYR A 1 125 ? -2.891 21.734 -3.508 1 91.56 125 TYR A N 1
ATOM 1020 C CA . TYR A 1 125 ? -3.713 22.734 -4.176 1 91.56 125 TYR A CA 1
ATOM 1021 C C . TYR A 1 125 ? -2.857 23.656 -5.035 1 91.56 125 TYR A C 1
ATOM 1023 O O . TYR A 1 125 ? -3.381 24.547 -5.719 1 91.56 125 TYR A O 1
ATOM 1031 N N . ILE A 1 126 ? -1.601 23.438 -4.941 1 92.38 126 ILE A N 1
ATOM 1032 C CA . ILE A 1 126 ? -0.687 24.172 -5.82 1 92.38 126 ILE A CA 1
ATOM 1033 C C . ILE A 1 126 ? -0.531 23.422 -7.141 1 92.38 126 ILE A C 1
ATOM 1035 O O . ILE A 1 126 ? 0.159 22.406 -7.203 1 92.38 126 ILE A O 1
ATOM 1039 N N . ILE A 1 127 ? -1.188 23.891 -8.172 1 87.44 127 ILE A N 1
ATOM 1040 C CA . ILE A 1 127 ? -1.192 23.188 -9.445 1 87.44 127 ILE A CA 1
ATOM 1041 C C . ILE A 1 127 ? 0.012 23.625 -10.281 1 87.44 127 ILE A C 1
ATOM 1043 O O . ILE A 1 127 ? 0.636 22.797 -10.953 1 87.44 127 ILE A O 1
ATOM 1047 N N . ASP A 1 128 ? 0.132 24.953 -10.125 1 85.56 128 ASP A N 1
ATOM 1048 C CA . ASP A 1 128 ? 1.277 25.531 -10.82 1 85.56 128 ASP A CA 1
ATOM 1049 C C . ASP A 1 128 ? 2.299 26.094 -9.828 1 85.56 128 ASP A C 1
ATOM 1051 O O . ASP A 1 128 ? 1.963 26.375 -8.68 1 85.56 128 ASP A O 1
ATOM 1055 N N . ASP A 1 129 ? 3.602 25.906 -10 1 89 129 ASP A N 1
ATOM 1056 C CA . ASP A 1 129 ? 4.668 26.594 -9.281 1 89 129 ASP A CA 1
ATOM 1057 C C . ASP A 1 129 ? 5.023 25.859 -7.992 1 89 129 ASP A C 1
ATOM 1059 O O . ASP A 1 129 ? 5.34 26.484 -6.98 1 89 129 ASP A O 1
ATOM 1063 N N . ARG A 1 130 ? 4.816 24.594 -7.918 1 95.25 130 ARG A N 1
ATOM 1064 C CA . ARG A 1 130 ? 5.18 23.844 -6.727 1 95.25 130 ARG A CA 1
ATOM 1065 C C . ARG A 1 130 ? 6.656 24.016 -6.391 1 95.25 130 ARG A C 1
ATOM 1067 O O . ARG A 1 130 ? 7.031 24.062 -5.219 1 95.25 130 ARG A O 1
ATOM 1074 N N . GLU A 1 131 ? 7.453 24.172 -7.418 1 96.5 131 GLU A N 1
ATOM 1075 C CA . GLU A 1 131 ? 8.883 24.375 -7.227 1 96.5 131 GLU A CA 1
ATOM 1076 C C . GLU A 1 131 ? 9.172 25.688 -6.508 1 96.5 131 GLU A C 1
ATOM 1078 O O . GLU A 1 131 ? 10.102 25.766 -5.699 1 96.5 131 GLU A O 1
ATOM 1083 N N . LYS A 1 132 ? 8.352 26.656 -6.828 1 96.62 132 LYS A N 1
ATOM 1084 C CA . LYS A 1 132 ? 8.5 27.953 -6.164 1 96.62 132 LYS A CA 1
ATOM 1085 C C . LYS A 1 132 ? 8.211 27.844 -4.668 1 96.62 132 LYS A C 1
ATOM 1087 O O . LYS A 1 132 ? 8.906 28.438 -3.848 1 96.62 132 LYS A O 1
ATOM 1092 N N . VAL A 1 133 ? 7.16 27.109 -4.359 1 98.19 133 VAL A N 1
ATOM 1093 C CA . VAL A 1 133 ? 6.801 26.906 -2.959 1 98.19 133 VAL A CA 1
ATOM 1094 C C . VAL A 1 133 ? 7.953 26.219 -2.227 1 98.19 133 VAL A C 1
ATOM 1096 O O . VAL A 1 133 ? 8.344 26.641 -1.138 1 98.19 133 VAL A O 1
ATOM 1099 N N . ILE A 1 134 ? 8.531 25.188 -2.822 1 98.62 134 ILE A N 1
ATOM 1100 C CA . ILE A 1 134 ? 9.617 24.438 -2.211 1 98.62 134 ILE A CA 1
ATOM 1101 C C . ILE A 1 134 ? 10.844 25.328 -2.041 1 98.62 134 ILE A C 1
ATOM 1103 O O . ILE A 1 134 ? 11.531 25.266 -1.021 1 98.62 134 ILE A O 1
ATOM 1107 N N . SER A 1 135 ? 11.055 26.219 -3.004 1 98.19 135 SER A N 1
ATOM 1108 C CA . SER A 1 135 ? 12.164 27.156 -2.918 1 98.19 135 SER A CA 1
ATOM 1109 C C . SER A 1 135 ? 11.977 28.141 -1.765 1 98.19 135 SER A C 1
ATOM 1111 O O . SER A 1 135 ? 12.93 28.469 -1.062 1 98.19 135 SER A O 1
ATOM 1113 N N . GLU A 1 136 ? 10.766 28.609 -1.608 1 98.56 136 GLU A N 1
ATOM 1114 C CA . GLU A 1 136 ? 10.461 29.5 -0.49 1 98.56 136 GLU A CA 1
ATOM 1115 C C . GLU A 1 136 ? 10.641 28.781 0.847 1 98.56 136 GLU A C 1
ATOM 1117 O O . GLU A 1 136 ? 11.188 29.359 1.795 1 98.56 136 GLU A O 1
ATOM 1122 N N . PHE A 1 137 ? 10.156 27.547 0.915 1 98.81 137 PHE A N 1
ATOM 1123 C CA . PHE A 1 137 ? 10.359 26.766 2.127 1 98.81 137 PHE A CA 1
ATOM 1124 C C . PHE A 1 137 ? 11.844 26.625 2.438 1 98.81 137 PHE A C 1
ATOM 1126 O O . PHE A 1 137 ? 12.266 26.812 3.584 1 98.81 137 PHE A O 1
ATOM 1133 N N . TYR A 1 138 ? 12.594 26.312 1.391 1 98.81 138 TYR A N 1
ATOM 1134 C CA . TYR A 1 138 ? 14.039 26.172 1.554 1 98.81 138 TYR A CA 1
ATOM 1135 C C . TYR A 1 138 ? 14.664 27.469 2.057 1 98.81 138 TYR A C 1
ATOM 1137 O O . TYR A 1 138 ? 15.492 27.453 2.969 1 98.81 138 TYR A O 1
ATOM 1145 N N . ARG A 1 139 ? 14.258 28.578 1.497 1 98.75 139 ARG A N 1
ATOM 1146 C CA . ARG A 1 139 ? 14.828 29.891 1.814 1 98.75 139 ARG A CA 1
ATOM 1147 C C . ARG A 1 139 ? 14.602 30.234 3.281 1 98.75 139 ARG A C 1
ATOM 1149 O O . ARG A 1 139 ? 15.523 30.688 3.965 1 98.75 139 ARG A O 1
ATOM 1156 N N . VAL A 1 140 ? 13.43 30 3.803 1 98.88 140 VAL A N 1
ATOM 1157 C CA . VAL A 1 140 ? 13.078 30.5 5.125 1 98.88 140 VAL A CA 1
ATOM 1158 C C . VAL A 1 140 ? 13.5 29.5 6.195 1 98.88 140 VAL A C 1
ATOM 1160 O O . VAL A 1 140 ? 13.492 29.812 7.387 1 98.88 140 VAL A O 1
ATOM 1163 N N . LEU A 1 141 ? 13.891 28.297 5.801 1 98.88 141 LEU A N 1
ATOM 1164 C CA . LEU A 1 141 ? 14.406 27.297 6.734 1 98.88 141 LEU A CA 1
ATOM 1165 C C . LEU A 1 141 ? 15.867 27.578 7.066 1 98.88 141 LEU A C 1
ATOM 1167 O O . LEU A 1 141 ? 16.656 27.938 6.188 1 98.88 141 LEU A O 1
ATOM 1171 N N . LYS A 1 142 ? 16.219 27.406 8.305 1 98.75 142 LYS A N 1
ATOM 1172 C CA . LYS A 1 142 ? 17.625 27.438 8.695 1 98.75 142 LYS A CA 1
ATOM 1173 C C . LYS A 1 142 ? 18.391 26.25 8.102 1 98.75 142 LYS A C 1
ATOM 1175 O O . LYS A 1 142 ? 17.781 25.266 7.691 1 98.75 142 LYS A O 1
ATOM 1180 N N . ASP A 1 143 ? 19.719 26.422 8.078 1 98.19 143 ASP A N 1
ATOM 1181 C CA . ASP A 1 143 ? 20.547 25.25 7.77 1 98.19 143 ASP A CA 1
ATOM 1182 C C . ASP A 1 143 ? 20.266 24.109 8.734 1 98.19 143 ASP A C 1
ATOM 1184 O O . ASP A 1 143 ? 20.094 24.328 9.938 1 98.19 143 ASP A O 1
ATOM 1188 N N . LYS A 1 144 ? 20.125 22.953 8.164 1 98.06 144 LYS A N 1
ATOM 1189 C CA . LYS A 1 144 ? 19.828 21.734 8.906 1 98.06 144 LYS A CA 1
ATOM 1190 C C . LYS A 1 144 ? 18.375 21.734 9.383 1 98.06 144 LYS A C 1
ATOM 1192 O O . LYS A 1 144 ? 17.969 20.875 10.172 1 98.06 144 LYS A O 1
ATOM 1197 N N . GLY A 1 145 ? 17.609 22.734 8.922 1 98.75 145 GLY A N 1
ATOM 1198 C CA . GLY A 1 145 ? 16.188 22.75 9.227 1 98.75 145 GLY A CA 1
ATOM 1199 C C . GLY A 1 145 ? 15.414 21.625 8.555 1 98.75 145 GLY A C 1
ATOM 1200 O O . GLY A 1 145 ? 15.906 21.016 7.605 1 98.75 145 GLY A O 1
ATOM 1201 N N . VAL A 1 146 ? 14.211 21.328 9.062 1 98.81 146 VAL A N 1
ATOM 1202 C CA . VAL A 1 146 ? 13.422 20.203 8.586 1 98.81 146 VAL A CA 1
ATOM 1203 C C . VAL A 1 146 ? 12.148 20.703 7.918 1 98.81 146 VAL A C 1
ATOM 1205 O O . VAL A 1 146 ? 11.461 21.578 8.445 1 98.81 146 VAL A O 1
ATOM 1208 N N . LEU A 1 147 ? 11.891 20.219 6.754 1 98.94 147 LEU A N 1
ATOM 1209 C CA . LEU A 1 147 ? 10.594 20.375 6.098 1 98.94 147 LEU A CA 1
ATOM 1210 C C . LEU A 1 147 ? 9.766 19.109 6.203 1 98.94 147 LEU A C 1
ATOM 1212 O O . LEU A 1 147 ? 10.25 18.016 5.887 1 98.94 147 LEU A O 1
ATOM 1216 N N . ALA A 1 148 ? 8.578 19.188 6.703 1 98.94 148 ALA A N 1
ATOM 1217 C CA . ALA A 1 148 ? 7.613 18.094 6.688 1 98.94 148 ALA A CA 1
ATOM 1218 C C . ALA A 1 148 ? 6.328 18.516 5.977 1 98.94 148 ALA A C 1
ATOM 1220 O O . ALA A 1 148 ? 5.719 19.531 6.324 1 98.94 148 ALA A O 1
ATOM 1221 N N . VAL A 1 149 ? 5.93 17.734 4.988 1 98.88 149 VAL A N 1
ATOM 1222 C CA . VAL A 1 149 ? 4.742 18.078 4.211 1 98.88 149 VAL A CA 1
ATOM 1223 C C . VAL A 1 149 ? 3.805 16.875 4.152 1 98.88 149 VAL A C 1
ATOM 1225 O O . VAL A 1 149 ? 4.242 15.727 4.309 1 98.88 149 VAL A O 1
ATOM 1228 N N . SER A 1 150 ? 2.553 17.109 4.051 1 98.62 150 SER A N 1
ATOM 1229 C CA . SER A 1 150 ? 1.541 16.109 3.701 1 98.62 150 SER A CA 1
ATOM 1230 C C . SER A 1 150 ? 0.747 16.547 2.471 1 98.62 150 SER A C 1
ATOM 1232 O O . SER A 1 150 ? 0.407 17.719 2.324 1 98.62 150 SER A O 1
ATOM 1234 N N . VAL A 1 151 ? 0.572 15.641 1.563 1 98.56 151 VAL A N 1
ATOM 1235 C CA . VAL A 1 151 ? -0.195 15.875 0.344 1 98.56 151 VAL A CA 1
ATOM 1236 C C . VAL A 1 151 ? -1.221 14.758 0.16 1 98.56 151 VAL A C 1
ATOM 1238 O O . VAL A 1 151 ? -1.204 13.758 0.889 1 98.56 151 VAL A O 1
ATOM 1241 N N . ASN A 1 152 ? -2.166 15.008 -0.729 1 96.75 152 ASN A N 1
ATOM 1242 C CA . ASN A 1 152 ? -3.07 13.914 -1.092 1 96.75 152 ASN A CA 1
ATOM 1243 C C . ASN A 1 152 ? -2.373 12.883 -1.966 1 96.75 152 ASN A C 1
ATOM 1245 O O . ASN A 1 152 ? -1.688 13.227 -2.93 1 96.75 152 ASN A O 1
ATOM 1249 N N . ASN A 1 153 ? -2.535 11.656 -1.572 1 97.81 153 ASN A N 1
ATOM 1250 C CA . ASN A 1 153 ? -1.934 10.547 -2.297 1 97.81 153 ASN A CA 1
ATOM 1251 C C . ASN A 1 153 ? -2.82 10.078 -3.449 1 97.81 153 ASN A C 1
ATOM 1253 O O . ASN A 1 153 ? -4.004 9.797 -3.252 1 97.81 153 ASN A O 1
ATOM 1257 N N . LYS A 1 154 ? -2.268 9.961 -4.609 1 95.69 154 LYS A N 1
ATOM 1258 C CA . LYS A 1 154 ? -3.014 9.617 -5.816 1 95.69 154 LYS A CA 1
ATOM 1259 C C . LYS A 1 154 ? -3.74 8.281 -5.648 1 95.69 154 LYS A C 1
ATOM 1261 O O . LYS A 1 154 ? -4.957 8.211 -5.832 1 95.69 154 LYS A O 1
ATOM 1266 N N . TRP A 1 155 ? -3.078 7.273 -5.25 1 95.56 155 TRP A N 1
ATOM 1267 C CA . TRP A 1 155 ? -3.643 5.93 -5.16 1 95.56 155 TRP A CA 1
ATOM 1268 C C . TRP A 1 155 ? -4.438 5.758 -3.871 1 95.56 155 TRP A C 1
ATOM 1270 O O . TRP A 1 155 ? -5.469 5.082 -3.854 1 95.56 155 TRP A O 1
ATOM 1280 N N . GLY A 1 156 ? -3.959 6.414 -2.799 1 94.62 156 GLY A N 1
ATOM 1281 C CA . GLY A 1 156 ? -4.641 6.352 -1.517 1 94.62 156 GLY A CA 1
ATOM 1282 C C . GLY A 1 156 ? -6.031 6.957 -1.552 1 94.62 156 GLY A C 1
ATOM 1283 O O . GLY A 1 156 ? -6.961 6.43 -0.934 1 94.62 156 GLY A O 1
ATOM 1284 N N . ILE A 1 157 ? -6.18 8.047 -2.273 1 91.75 157 ILE A N 1
ATOM 1285 C CA . ILE A 1 157 ? -7.48 8.703 -2.377 1 91.75 157 ILE A CA 1
ATOM 1286 C C . ILE A 1 157 ? -8.461 7.785 -3.102 1 91.75 157 ILE A C 1
ATOM 1288 O O . ILE A 1 157 ? -9.625 7.676 -2.709 1 91.75 157 ILE A O 1
ATOM 1292 N N . LEU A 1 158 ? -8.008 7.141 -4.129 1 89.44 158 LEU A N 1
ATOM 1293 C CA . LEU A 1 158 ? -8.852 6.207 -4.863 1 89.44 158 LEU A CA 1
ATOM 1294 C C . LEU A 1 158 ? -9.25 5.027 -3.986 1 89.44 158 LEU A C 1
ATOM 1296 O O . LEU A 1 158 ? -10.391 4.559 -4.039 1 89.44 158 LEU A O 1
ATOM 1300 N N . LYS A 1 159 ? -8.336 4.562 -3.223 1 91.38 159 LYS A N 1
ATOM 1301 C CA . LYS A 1 159 ? -8.609 3.453 -2.311 1 91.38 159 LYS A CA 1
ATOM 1302 C C . LYS A 1 159 ? -9.625 3.852 -1.251 1 91.38 159 LYS A C 1
ATOM 1304 O O . LYS A 1 159 ? -10.508 3.061 -0.899 1 91.38 159 LYS A O 1
ATOM 1309 N N . MET A 1 160 ? -9.438 5.043 -0.715 1 89.69 160 MET A N 1
ATOM 1310 C CA . MET A 1 160 ? -10.391 5.566 0.258 1 89.69 160 MET A CA 1
ATOM 1311 C C . MET A 1 160 ? -11.789 5.629 -0.335 1 89.69 160 MET A C 1
ATOM 1313 O O . MET A 1 160 ? -12.766 5.258 0.322 1 89.69 160 MET A O 1
ATOM 1317 N N . LEU A 1 161 ? -11.891 6.051 -1.556 1 84.62 161 LEU A N 1
ATOM 1318 C CA . LEU A 1 161 ? -13.188 6.148 -2.227 1 84.62 161 LEU A CA 1
ATOM 1319 C C . LEU A 1 161 ? -13.797 4.766 -2.434 1 84.62 161 LEU A C 1
ATOM 1321 O O . LEU A 1 161 ? -15.008 4.59 -2.283 1 84.62 161 LEU A O 1
ATOM 1325 N N . LEU A 1 162 ? -12.938 3.801 -2.77 1 84.81 162 LEU A N 1
ATOM 1326 C CA . LEU A 1 162 ? -13.383 2.422 -2.939 1 84.81 162 LEU A CA 1
ATOM 1327 C C . LEU A 1 162 ? -13.945 1.868 -1.633 1 84.81 162 LEU A C 1
ATOM 1329 O O . LEU A 1 162 ? -15.023 1.275 -1.619 1 84.81 162 LEU A O 1
ATOM 1333 N N . GLY A 1 163 ? -13.234 2.064 -0.595 1 84.56 163 GLY A N 1
ATOM 1334 C CA . GLY A 1 163 ? -13.633 1.556 0.709 1 84.56 163 GLY A CA 1
ATOM 1335 C C . GLY A 1 163 ? -14.922 2.162 1.221 1 84.56 163 GLY A C 1
ATOM 1336 O O . GLY A 1 163 ? -15.664 1.519 1.967 1 84.56 163 GLY A O 1
ATOM 1337 N N . ASN A 1 164 ? -15.164 3.338 0.826 1 77.81 164 ASN A N 1
ATOM 1338 C CA . ASN A 1 164 ? -16.375 4.031 1.252 1 77.81 164 ASN A CA 1
ATOM 1339 C C . ASN A 1 164 ? -17.578 3.648 0.391 1 77.81 164 ASN A C 1
ATOM 1341 O O . ASN A 1 164 ? -18.672 4.164 0.589 1 77.81 164 ASN A O 1
ATOM 1345 N N . GLN A 1 165 ? -17.312 2.676 -0.437 1 71.88 165 GLN A N 1
ATOM 1346 C CA . GLN A 1 165 ? -18.344 2.186 -1.354 1 71.88 165 GLN A CA 1
ATOM 1347 C C . GLN A 1 165 ? -19.016 3.34 -2.086 1 71.88 165 GLN A C 1
ATOM 1349 O O . GLN A 1 165 ? -20.25 3.365 -2.207 1 71.88 165 GLN A O 1
ATOM 1354 N N . ASN A 1 166 ? -18.172 4.355 -2.281 1 65.75 166 ASN A N 1
ATOM 1355 C CA . ASN A 1 166 ? -18.719 5.469 -3.055 1 65.75 166 ASN A CA 1
ATOM 1356 C C . ASN A 1 166 ? -18.906 5.094 -4.52 1 65.75 166 ASN A C 1
ATOM 1358 O O . ASN A 1 166 ? -18.062 5.391 -5.363 1 65.75 166 ASN A O 1
ATOM 1362 N N . LEU A 1 167 ? -20 4.402 -4.824 1 59.75 167 LEU A N 1
ATOM 1363 C CA . LEU A 1 167 ? -20.344 3.863 -6.133 1 59.75 167 LEU A CA 1
ATOM 1364 C C . LEU A 1 167 ? -20.422 4.977 -7.176 1 59.75 167 LEU A C 1
ATOM 1366 O O . LEU A 1 167 ? -20.141 4.746 -8.352 1 59.75 167 LEU A O 1
ATOM 1370 N N . ASP A 1 168 ? -20.859 6.078 -6.676 1 60.38 168 ASP A N 1
ATOM 1371 C CA . ASP A 1 168 ? -21.047 7.195 -7.602 1 60.38 168 ASP A CA 1
ATOM 1372 C C . ASP A 1 168 ? -19.703 7.598 -8.234 1 60.38 168 ASP A C 1
ATOM 1374 O O . ASP A 1 168 ? -19.688 8.156 -9.328 1 60.38 168 ASP A O 1
ATOM 1378 N N . PHE A 1 169 ? -18.766 7.172 -7.539 1 61.19 169 PHE A N 1
ATOM 1379 C CA . PHE A 1 169 ? -17.438 7.512 -8.047 1 61.19 169 PHE A CA 1
ATOM 1380 C C . PHE A 1 169 ? -17.203 6.855 -9.398 1 61.19 169 PHE A C 1
ATOM 1382 O O . PHE A 1 169 ? -16.688 7.492 -10.328 1 61.19 169 PHE A O 1
ATOM 1389 N N . PHE A 1 170 ? -17.578 5.676 -9.516 1 58.75 170 PHE A N 1
ATOM 1390 C CA . PHE A 1 170 ? -17.312 4.938 -10.742 1 58.75 170 PHE A CA 1
ATOM 1391 C C . PHE A 1 170 ? -18.406 5.191 -11.781 1 58.75 170 PHE A C 1
ATOM 1393 O O . PHE A 1 170 ? -18.188 4.992 -12.977 1 58.75 170 PHE A O 1
ATOM 1400 N N . SER A 1 171 ? -19.547 5.492 -11.359 1 54.34 171 SER A N 1
ATOM 1401 C CA . SER A 1 171 ? -20.656 5.656 -12.289 1 54.34 171 SER A CA 1
ATOM 1402 C C . SER A 1 171 ? -20.906 7.129 -12.602 1 54.34 171 SER A C 1
ATOM 1404 O O . SER A 1 171 ? -21.609 7.457 -13.555 1 54.34 171 SER A O 1
ATOM 1406 N N . ASN A 1 172 ? -20.5 7.863 -11.727 1 55.06 172 ASN A N 1
ATOM 1407 C CA . ASN A 1 172 ? -20.797 9.281 -11.836 1 55.06 172 ASN A CA 1
ATOM 1408 C C . ASN A 1 172 ? -19.891 9.977 -12.844 1 55.06 172 ASN A C 1
ATOM 1410 O O . ASN A 1 172 ? -18.672 9.898 -12.75 1 55.06 172 ASN A O 1
ATOM 1414 N N . PRO A 1 173 ? -20.578 10.328 -13.93 1 51.34 173 PRO A N 1
ATOM 1415 C CA . PRO A 1 173 ? -19.828 11.102 -14.93 1 51.34 173 PRO A CA 1
ATOM 1416 C C . PRO A 1 173 ? -18.766 12.008 -14.312 1 51.34 173 PRO A C 1
ATOM 1418 O O . PRO A 1 173 ? -17.75 12.305 -14.953 1 51.34 173 PRO A O 1
ATOM 1421 N N . LYS A 1 174 ? -19.031 12.367 -13.141 1 51.56 174 LYS A N 1
ATOM 1422 C CA . LYS A 1 174 ? -18.109 13.234 -12.422 1 51.56 174 LYS A CA 1
ATOM 1423 C C . LYS A 1 174 ? -16.766 12.547 -12.219 1 51.56 174 LYS A C 1
ATOM 1425 O O . LYS A 1 174 ? -15.727 13.211 -12.133 1 51.56 174 LYS A O 1
ATOM 1430 N N . TYR A 1 175 ? -16.891 11.289 -12.141 1 57.91 175 TYR A N 1
ATOM 1431 C CA . TYR A 1 175 ? -15.648 10.594 -11.844 1 57.91 175 TYR A CA 1
ATOM 1432 C C . TYR A 1 175 ? -14.961 10.141 -13.125 1 57.91 175 TYR A C 1
ATOM 1434 O O . TYR A 1 175 ? -14.117 9.234 -13.094 1 57.91 175 TYR A O 1
ATOM 1442 N N . TRP A 1 176 ? -15.477 10.789 -14.18 1 56.72 176 TRP A N 1
ATOM 1443 C CA . TRP A 1 176 ? -14.906 10.594 -15.516 1 56.72 176 TRP A CA 1
ATOM 1444 C C . TRP A 1 176 ? -13.445 11.023 -15.547 1 56.72 176 TRP A C 1
ATOM 1446 O O . TRP A 1 176 ? -12.688 10.602 -16.422 1 56.72 176 TRP A O 1
ATOM 1456 N N . LEU A 1 177 ? -13.125 11.656 -14.484 1 72.31 177 LEU A N 1
ATOM 1457 C CA . LEU A 1 177 ? -11.766 12.172 -14.539 1 72.31 177 LEU A CA 1
ATOM 1458 C C . LEU A 1 177 ? -10.789 11.203 -13.883 1 72.31 177 LEU A C 1
ATOM 1460 O O . LEU A 1 177 ? -9.594 11.5 -13.766 1 72.31 177 LEU A O 1
ATOM 1464 N N . LEU A 1 178 ? -11.336 10.086 -13.672 1 80 178 LEU A N 1
ATOM 1465 C CA . LEU A 1 178 ? -10.5 9.109 -12.977 1 80 178 LEU A CA 1
ATOM 1466 C C . LEU A 1 178 ? -9.281 8.742 -13.812 1 80 178 LEU A C 1
ATOM 1468 O O . LEU A 1 178 ? -8.172 8.641 -13.289 1 80 178 LEU A O 1
ATOM 1472 N N . ASN A 1 179 ? -9.57 8.633 -15.078 1 80.81 179 ASN A N 1
ATOM 1473 C CA . ASN A 1 179 ? -8.461 8.281 -15.961 1 80.81 179 ASN A CA 1
ATOM 1474 C C . ASN A 1 179 ? -7.387 9.367 -15.977 1 80.81 179 ASN A C 1
ATOM 1476 O O . ASN A 1 179 ? -6.191 9.062 -15.953 1 80.81 179 ASN A O 1
ATOM 1480 N N . LYS A 1 180 ? -7.883 10.562 -16.031 1 83.75 180 LYS A N 1
ATOM 1481 C CA . LYS A 1 180 ? -6.938 11.68 -16.047 1 83.75 180 LYS A CA 1
ATOM 1482 C C . LYS A 1 180 ? -6.176 11.758 -14.719 1 83.75 180 LYS A C 1
ATOM 1484 O O . LYS A 1 180 ? -4.973 12.023 -14.703 1 83.75 180 LYS A O 1
ATOM 1489 N N . VAL A 1 181 ? -6.844 11.523 -13.664 1 87.81 181 VAL A N 1
ATOM 1490 C CA . VAL A 1 181 ? -6.215 11.547 -12.352 1 87.81 181 VAL A CA 1
ATOM 1491 C C . VAL A 1 181 ? -5.172 10.438 -12.258 1 87.81 181 VAL A C 1
ATOM 1493 O O . VAL A 1 181 ? -4.062 10.656 -11.766 1 87.81 181 VAL A O 1
ATOM 1496 N N . MET A 1 182 ? -5.488 9.266 -12.766 1 90.19 182 MET A N 1
ATOM 1497 C CA . MET A 1 182 ? -4.566 8.133 -12.711 1 90.19 182 MET A CA 1
ATOM 1498 C C . MET A 1 182 ? -3.318 8.406 -13.539 1 90.19 182 MET A C 1
ATOM 1500 O O . MET A 1 182 ? -2.221 7.977 -13.18 1 90.19 182 MET A O 1
ATOM 1504 N N . GLU A 1 183 ? -3.477 9.18 -14.555 1 91 183 GLU A N 1
ATOM 1505 C CA . GLU A 1 183 ? -2.371 9.438 -15.469 1 91 183 GLU A CA 1
ATOM 1506 C C . GLU A 1 183 ? -1.516 10.609 -14.984 1 91 183 GLU A C 1
ATOM 1508 O O . GLU A 1 183 ? -0.286 10.555 -15.055 1 91 183 GLU A O 1
ATOM 1513 N N . THR A 1 184 ? -2.16 11.656 -14.422 1 91.19 184 THR A N 1
ATOM 1514 C CA . THR A 1 184 ? -1.417 12.891 -14.203 1 91.19 184 THR A CA 1
ATOM 1515 C C . THR A 1 184 ? -1.396 13.25 -12.719 1 91.19 184 THR A C 1
ATOM 1517 O O . THR A 1 184 ? -0.563 14.047 -12.281 1 91.19 184 THR A O 1
ATOM 1520 N N . GLY A 1 185 ? -2.365 12.742 -12.008 1 93 185 GLY A N 1
ATOM 1521 C CA . GLY A 1 185 ? -2.559 13.164 -10.633 1 93 185 GLY A CA 1
ATOM 1522 C C . GLY A 1 185 ? -3.449 14.383 -10.5 1 93 185 GLY A C 1
ATOM 1523 O O . GLY A 1 185 ? -3.846 14.758 -9.398 1 93 185 GLY A O 1
ATOM 1524 N N . ASP A 1 186 ? -3.85 15.016 -11.609 1 89.88 186 ASP A N 1
ATOM 1525 C CA . ASP A 1 186 ? -4.578 16.281 -11.57 1 89.88 186 ASP A CA 1
ATOM 1526 C C . ASP A 1 186 ? -6.086 16.047 -11.562 1 89.88 186 ASP A C 1
ATOM 1528 O O . ASP A 1 186 ? -6.602 15.281 -12.383 1 89.88 186 ASP A O 1
ATOM 1532 N N . LEU A 1 187 ? -6.688 16.578 -10.602 1 84.62 187 LEU A N 1
ATOM 1533 C CA . LEU A 1 187 ? -8.141 16.75 -10.625 1 84.62 187 LEU A CA 1
ATOM 1534 C C . LEU A 1 187 ? -8.508 18.188 -10.969 1 84.62 187 LEU A C 1
ATOM 1536 O O . LEU A 1 187 ? -8.492 19.062 -10.094 1 84.62 187 LEU A O 1
ATOM 1540 N N . LEU A 1 188 ? -8.828 18.391 -12.172 1 79 188 LEU A N 1
ATOM 1541 C CA . LEU A 1 188 ? -9.062 19.75 -12.664 1 79 188 LEU A CA 1
ATOM 1542 C C . LEU A 1 188 ? -10.477 20.203 -12.336 1 79 188 LEU A C 1
ATOM 1544 O O . LEU A 1 188 ? -11.305 19.406 -11.883 1 79 188 LEU A O 1
ATOM 1548 N N . LYS A 1 189 ? -10.617 21.531 -12.508 1 77 189 LYS A N 1
ATOM 1549 C CA . LYS A 1 189 ? -11.93 22.125 -12.25 1 77 189 LYS A CA 1
ATOM 1550 C C . LYS A 1 189 ? -13.008 21.469 -13.109 1 77 189 LYS A C 1
ATOM 1552 O O . LYS A 1 189 ? -12.781 21.172 -14.281 1 77 189 LYS A O 1
ATOM 1557 N N . HIS A 1 190 ? -14.016 21.094 -12.391 1 68.69 190 HIS A N 1
ATOM 1558 C CA . HIS A 1 190 ? -15.18 20.516 -13.07 1 68.69 190 HIS A CA 1
ATOM 1559 C C . HIS A 1 190 ? -16.484 21.047 -12.469 1 68.69 190 HIS A C 1
ATOM 1561 O O . HIS A 1 190 ? -16.547 21.328 -11.273 1 68.69 190 HIS A O 1
ATOM 1567 N N . GLU A 1 191 ? -17.406 21.281 -13.336 1 67.44 191 GLU A N 1
ATOM 1568 C CA . GLU A 1 191 ? -18.672 21.859 -12.922 1 67.44 191 GLU A CA 1
ATOM 1569 C C . GLU A 1 191 ? -19.312 21.031 -11.789 1 67.44 191 GLU A C 1
ATOM 1571 O O . GLU A 1 191 ? -20 21.594 -10.938 1 67.44 191 GLU A O 1
ATOM 1576 N N . LYS A 1 192 ? -19 19.828 -11.789 1 63 192 LYS A N 1
ATOM 1577 C CA . LYS A 1 192 ? -19.656 18.953 -10.812 1 63 192 LYS A CA 1
ATOM 1578 C C . LYS A 1 192 ? -18.797 18.812 -9.555 1 63 192 LYS A C 1
ATOM 1580 O O . LYS A 1 192 ? -19.172 18.078 -8.633 1 63 192 LYS A O 1
ATOM 1585 N N . ILE A 1 193 ? -17.641 19.438 -9.648 1 63.56 193 ILE A N 1
ATOM 1586 C CA . ILE A 1 193 ? -16.75 19.359 -8.5 1 63.56 193 ILE A CA 1
ATOM 1587 C C . ILE A 1 193 ? -16.625 20.719 -7.836 1 63.56 193 ILE A C 1
ATOM 1589 O O . ILE A 1 193 ? -16.25 21.703 -8.477 1 63.56 193 ILE A O 1
ATOM 1593 N N . THR A 1 194 ? -17.031 20.781 -6.574 1 63.28 194 THR A N 1
ATOM 1594 C CA . THR A 1 194 ? -17.047 22.031 -5.832 1 63.28 194 THR A CA 1
ATOM 1595 C C . THR A 1 194 ? -15.648 22.359 -5.305 1 63.28 194 THR A C 1
ATOM 1597 O O . THR A 1 194 ? -15.352 23.531 -5.016 1 63.28 194 THR A O 1
ATOM 1600 N N . HIS A 1 195 ? -14.82 21.328 -5.309 1 71.19 195 HIS A N 1
ATOM 1601 C CA . HIS A 1 195 ? -13.477 21.562 -4.773 1 71.19 195 HIS A CA 1
ATOM 1602 C C . HIS A 1 195 ? -12.578 22.203 -5.82 1 71.19 195 HIS A C 1
ATOM 1604 O O . HIS A 1 195 ? -12.758 21.984 -7.023 1 71.19 195 HIS A O 1
ATOM 1610 N N . PRO A 1 196 ? -11.719 23.062 -5.32 1 79.06 196 PRO A N 1
ATOM 1611 C CA . PRO A 1 196 ? -10.727 23.594 -6.262 1 79.06 196 PRO A CA 1
ATOM 1612 C C . PRO A 1 196 ? -9.859 22.5 -6.879 1 79.06 196 PRO A C 1
ATOM 1614 O O . PRO A 1 196 ? -9.797 21.391 -6.348 1 79.06 196 PRO A O 1
ATOM 1617 N N . PRO A 1 197 ? -9.312 22.891 -8.031 1 83.81 197 PRO A N 1
ATOM 1618 C CA . PRO A 1 197 ? -8.391 21.922 -8.633 1 83.81 197 PRO A CA 1
ATOM 1619 C C . PRO A 1 197 ? -7.301 21.469 -7.672 1 83.81 197 PRO A C 1
ATOM 1621 O O . PRO A 1 197 ? -6.812 22.266 -6.863 1 83.81 197 PRO A O 1
ATOM 1624 N N . ARG A 1 198 ? -6.973 20.188 -7.727 1 90.44 198 ARG A N 1
ATOM 1625 C CA . ARG A 1 198 ? -5.977 19.578 -6.855 1 90.44 198 ARG A CA 1
ATOM 1626 C C . ARG A 1 198 ? -5.082 18.609 -7.637 1 90.44 198 ARG A C 1
ATOM 1628 O O . ARG A 1 198 ? -5.457 18.141 -8.711 1 90.44 198 ARG A O 1
ATOM 1635 N N . HIS A 1 199 ? -3.92 18.516 -7.109 1 94.12 199 HIS A N 1
ATOM 1636 C CA . HIS A 1 199 ? -3.006 17.484 -7.609 1 94.12 199 HIS A CA 1
ATOM 1637 C C . HIS A 1 199 ? -2.762 16.406 -6.559 1 94.12 199 HIS A C 1
ATOM 1639 O O . HIS A 1 199 ? -2.402 16.719 -5.422 1 94.12 199 HIS A O 1
ATOM 1645 N N . PHE A 1 200 ? -2.99 15.164 -6.945 1 96 200 PHE A N 1
ATOM 1646 C CA . PHE A 1 200 ? -2.686 14.016 -6.102 1 96 200 PHE A CA 1
ATOM 1647 C C . PHE A 1 200 ? -1.318 13.438 -6.445 1 96 200 PHE A C 1
ATOM 1649 O O . PHE A 1 200 ? -1.049 13.117 -7.605 1 96 200 PHE A O 1
ATOM 1656 N N . PHE A 1 201 ? -0.469 13.273 -5.449 1 97.81 201 PHE A N 1
ATOM 1657 C CA . PHE A 1 201 ? 0.928 12.914 -5.664 1 97.81 201 PHE A CA 1
ATOM 1658 C C . PHE A 1 201 ? 1.131 11.414 -5.535 1 97.81 201 PHE A C 1
ATOM 1660 O O . PHE A 1 201 ? 0.413 10.75 -4.781 1 97.81 201 PHE A O 1
ATOM 1667 N N . GLU A 1 202 ? 2.154 10.93 -6.219 1 97.31 202 GLU A N 1
ATOM 1668 C CA . GLU A 1 202 ? 2.775 9.648 -5.91 1 97.31 202 GLU A CA 1
ATOM 1669 C C . GLU A 1 202 ? 4.039 9.828 -5.074 1 97.31 202 GLU A C 1
ATOM 1671 O O . GLU A 1 202 ? 4.656 10.898 -5.102 1 97.31 202 GLU A O 1
ATOM 1676 N N . GLY A 1 203 ? 4.363 8.805 -4.387 1 97.94 203 GLY A N 1
ATOM 1677 C CA . GLY A 1 203 ? 5.531 8.867 -3.523 1 97.94 203 GLY A CA 1
ATOM 1678 C C . GLY A 1 203 ? 6.785 9.312 -4.25 1 97.94 203 GLY A C 1
ATOM 1679 O O . GLY A 1 203 ? 7.457 10.258 -3.824 1 97.94 203 GLY A O 1
ATOM 1680 N N . LYS A 1 204 ? 7.086 8.719 -5.352 1 97.31 204 LYS A N 1
ATOM 1681 C CA . LYS A 1 204 ? 8.281 9.039 -6.125 1 97.31 204 LYS A CA 1
ATOM 1682 C C . LYS A 1 204 ? 8.258 10.492 -6.598 1 97.31 204 LYS A C 1
ATOM 1684 O O . LYS A 1 204 ? 9.297 11.156 -6.641 1 97.31 204 LYS A O 1
ATOM 1689 N N . GLU A 1 205 ? 7.09 10.93 -6.953 1 97.81 205 GLU A N 1
ATOM 1690 C CA . GLU A 1 205 ? 6.914 12.305 -7.414 1 97.81 205 GLU A CA 1
ATOM 1691 C C . GLU A 1 205 ? 7.215 13.305 -6.301 1 97.81 205 GLU A C 1
ATOM 1693 O O . GLU A 1 205 ? 7.922 14.289 -6.52 1 97.81 205 GLU A O 1
ATOM 1698 N N . LEU A 1 206 ? 6.66 13.07 -5.176 1 98.44 206 LEU A N 1
ATOM 1699 C CA . LEU A 1 206 ? 6.871 13.961 -4.039 1 98.44 206 LEU A CA 1
ATOM 1700 C C . LEU A 1 206 ? 8.336 13.961 -3.609 1 98.44 206 LEU A C 1
ATOM 1702 O O . LEU A 1 206 ? 8.891 15.008 -3.291 1 98.44 206 LEU A O 1
ATOM 1706 N N . GLU A 1 207 ? 8.922 12.797 -3.553 1 98.62 207 GLU A N 1
ATOM 1707 C CA . GLU A 1 207 ? 10.336 12.68 -3.232 1 98.62 207 GLU A CA 1
ATOM 1708 C C . GLU A 1 207 ? 11.195 13.492 -4.195 1 98.62 207 GLU A C 1
ATOM 1710 O O . GLU A 1 207 ? 12.109 14.203 -3.775 1 98.62 207 GLU A O 1
ATOM 1715 N N . LYS A 1 208 ? 10.914 13.375 -5.453 1 98.38 208 LYS A N 1
ATOM 1716 C CA . LYS A 1 208 ? 11.656 14.109 -6.477 1 98.38 208 LYS A CA 1
ATOM 1717 C C . LYS A 1 208 ? 11.484 15.609 -6.309 1 98.38 208 LYS A C 1
ATOM 1719 O O . LYS A 1 208 ? 12.43 16.375 -6.488 1 98.38 208 LYS A O 1
ATOM 1724 N N . LEU A 1 209 ? 10.266 16.031 -6.043 1 98.38 209 LEU A N 1
ATOM 1725 C CA . LEU A 1 209 ? 9.984 17.438 -5.832 1 98.38 209 LEU A CA 1
ATOM 1726 C C . LEU A 1 209 ? 10.875 18.016 -4.734 1 98.38 209 LEU A C 1
ATOM 1728 O O . LEU A 1 209 ? 11.445 19.094 -4.891 1 98.38 209 LEU A O 1
ATOM 1732 N N . LEU A 1 210 ? 11.008 17.312 -3.639 1 98.69 210 LEU A N 1
ATOM 1733 C CA . LEU A 1 210 ? 11.828 17.766 -2.521 1 98.69 210 LEU A CA 1
ATOM 1734 C C . LEU A 1 210 ? 13.312 17.688 -2.861 1 98.69 210 LEU A C 1
ATOM 1736 O O . LEU A 1 210 ? 14.078 18.594 -2.52 1 98.69 210 LEU A O 1
ATOM 1740 N N . THR A 1 211 ? 13.688 16.578 -3.531 1 98.56 211 THR A N 1
ATOM 1741 C CA . THR A 1 211 ? 15.086 16.422 -3.918 1 98.56 211 THR A CA 1
ATOM 1742 C C . THR A 1 211 ? 15.508 17.531 -4.883 1 98.56 211 THR A C 1
ATOM 1744 O O . THR A 1 211 ? 16.594 18.109 -4.746 1 98.56 211 THR A O 1
ATOM 1747 N N . ASP A 1 212 ? 14.664 17.844 -5.828 1 98.06 212 ASP A N 1
ATOM 1748 C CA . ASP A 1 212 ? 14.938 18.922 -6.785 1 98.06 212 ASP A CA 1
ATOM 1749 C C . ASP A 1 212 ? 15.031 20.266 -6.082 1 98.06 212 ASP A C 1
ATOM 1751 O O . ASP A 1 212 ? 15.664 21.203 -6.59 1 98.06 212 ASP A O 1
ATOM 1755 N N . GLY A 1 213 ? 14.367 20.375 -4.965 1 98.06 213 GLY A N 1
ATOM 1756 C CA . GLY A 1 213 ? 14.43 21.578 -4.152 1 98.06 213 GLY A CA 1
ATOM 1757 C C . GLY A 1 213 ? 15.609 21.594 -3.201 1 98.06 213 GLY A C 1
ATOM 1758 O O . GLY A 1 213 ? 15.656 22.406 -2.27 1 98.06 213 GLY A O 1
ATOM 1759 N N . ASP A 1 214 ? 16.484 20.625 -3.287 1 98.19 214 ASP A N 1
ATOM 1760 C CA . ASP A 1 214 ? 17.781 20.547 -2.607 1 98.19 214 ASP A CA 1
ATOM 1761 C C . ASP A 1 214 ? 17.625 20.016 -1.184 1 98.19 214 ASP A C 1
ATOM 1763 O O . ASP A 1 214 ? 18.516 20.172 -0.355 1 98.19 214 ASP A O 1
ATOM 1767 N N . PHE A 1 215 ? 16.5 19.484 -0.903 1 98.81 215 PHE A N 1
ATOM 1768 C CA . PHE A 1 215 ? 16.359 18.797 0.378 1 98.81 215 PHE A CA 1
ATOM 1769 C C . PHE A 1 215 ? 17.047 17.422 0.335 1 98.81 215 PHE A C 1
ATOM 1771 O O . PHE A 1 215 ? 17.094 16.797 -0.72 1 98.81 215 PHE A O 1
ATOM 1778 N N . LYS A 1 216 ? 17.531 17 1.527 1 98.62 216 LYS A N 1
ATOM 1779 C CA . LYS A 1 216 ? 18.25 15.727 1.638 1 98.62 216 LYS A CA 1
ATOM 1780 C C . LYS A 1 216 ? 17.594 14.82 2.678 1 98.62 216 LYS A C 1
ATOM 1782 O O . LYS A 1 216 ? 16.703 15.258 3.418 1 98.62 216 LYS A O 1
ATOM 1787 N N . ASN A 1 217 ? 18 13.492 2.633 1 98.06 217 ASN A N 1
ATOM 1788 C CA . ASN A 1 217 ? 17.531 12.492 3.594 1 98.06 217 ASN A CA 1
ATOM 1789 C C . ASN A 1 217 ? 16.016 12.422 3.631 1 98.06 217 ASN A C 1
ATOM 1791 O O . ASN A 1 217 ? 15.406 12.516 4.699 1 98.06 217 ASN A O 1
ATOM 1795 N N . ILE A 1 218 ? 15.484 12.266 2.463 1 98.69 218 ILE A N 1
ATOM 1796 C CA . ILE A 1 218 ? 14.031 12.305 2.334 1 98.69 218 ILE A CA 1
ATOM 1797 C C . ILE A 1 218 ? 13.43 11.008 2.877 1 98.69 218 ILE A C 1
ATOM 1799 O O . ILE A 1 218 ? 13.875 9.914 2.527 1 98.69 218 ILE A O 1
ATOM 1803 N N . ILE A 1 219 ? 12.484 11.148 3.775 1 98.69 219 ILE A N 1
ATOM 1804 C CA . ILE A 1 219 ? 11.695 10.039 4.297 1 98.69 219 ILE A CA 1
ATOM 1805 C C . ILE A 1 219 ? 10.234 10.211 3.896 1 98.69 219 ILE A C 1
ATOM 1807 O O . ILE A 1 219 ? 9.68 11.305 4.012 1 98.69 219 ILE A O 1
ATOM 1811 N N . LEU A 1 220 ? 9.648 9.164 3.355 1 98.81 220 LEU A N 1
ATOM 1812 C CA . LEU A 1 220 ? 8.242 9.172 2.971 1 98.81 220 LEU A CA 1
ATOM 1813 C C . LEU A 1 220 ? 7.391 8.414 3.988 1 98.81 220 LEU A C 1
ATOM 1815 O O . LEU A 1 220 ? 7.914 7.625 4.777 1 98.81 220 LEU A O 1
ATOM 1819 N N . GLY A 1 221 ? 6.113 8.711 3.988 1 98.69 221 GLY A N 1
ATOM 1820 C CA . GLY A 1 221 ? 5.121 7.988 4.773 1 98.69 221 GLY A CA 1
ATOM 1821 C C . GLY A 1 221 ? 3.734 8.031 4.164 1 98.69 221 GLY A C 1
ATOM 1822 O O . GLY A 1 221 ? 3.434 8.906 3.348 1 98.69 221 GLY A O 1
ATOM 1823 N N . GLY A 1 222 ? 2.932 7.055 4.422 1 98.56 222 GLY A N 1
ATOM 1824 C CA . GLY A 1 222 ? 1.512 7.051 4.113 1 98.56 222 GLY A CA 1
ATOM 1825 C C . GLY A 1 222 ? 0.631 7.121 5.344 1 98.56 222 GLY A C 1
ATOM 1826 O O . GLY A 1 222 ? 0.923 6.48 6.359 1 98.56 222 GLY A O 1
ATOM 1827 N N . SER A 1 223 ? -0.527 7.945 5.211 1 98.25 223 SER A N 1
ATOM 1828 C CA . SER A 1 223 ? -1.315 8.141 6.426 1 98.25 223 SER A CA 1
ATOM 1829 C C . SER A 1 223 ? -2.793 8.32 6.102 1 98.25 223 SER A C 1
ATOM 1831 O O . SER A 1 223 ? -3.158 9.188 5.305 1 98.25 223 SER A O 1
ATOM 1833 N N . PRO A 1 224 ? -3.785 7.629 6.898 1 97.19 224 PRO A N 1
ATOM 1834 C CA . PRO A 1 224 ? -3.424 6.309 7.422 1 97.19 224 PRO A CA 1
ATOM 1835 C C . PRO A 1 224 ? -2.971 5.344 6.332 1 97.19 224 PRO A C 1
ATOM 1837 O O . PRO A 1 224 ? -3.432 5.434 5.191 1 97.19 224 PRO A O 1
ATOM 1840 N N . CYS A 1 225 ? -2.047 4.559 6.598 1 97.31 225 CYS A N 1
ATOM 1841 C CA . CYS A 1 225 ? -1.456 3.658 5.613 1 97.31 225 CYS A CA 1
ATOM 1842 C C . CYS A 1 225 ? -2.184 2.318 5.594 1 97.31 225 CYS A C 1
ATOM 1844 O O . CYS A 1 225 ? -2.965 2.047 4.68 1 97.31 225 CYS A O 1
ATOM 1846 N N . PHE A 1 226 ? -2.133 1.581 6.641 1 94.75 226 PHE A N 1
ATOM 1847 C CA . PHE A 1 226 ? -2.736 0.26 6.773 1 94.75 226 PHE A CA 1
ATOM 1848 C C . PHE A 1 226 ? -4.258 0.356 6.77 1 94.75 226 PHE A C 1
ATOM 1850 O O . PHE A 1 226 ? -4.938 -0.49 6.184 1 94.75 226 PHE A O 1
ATOM 1857 N N . SER A 1 227 ? -4.859 1.382 7.289 1 94.31 227 SER A N 1
ATOM 1858 C CA . SER A 1 227 ? -6.289 1.546 7.512 1 94.31 227 SER A CA 1
ATOM 1859 C C . SER A 1 227 ? -6.969 2.174 6.297 1 94.31 227 SER A C 1
ATOM 1861 O O . SER A 1 227 ? -8.195 2.164 6.195 1 94.31 227 SER A O 1
ATOM 1863 N N . CYS A 1 228 ? -6.191 2.641 5.355 1 95.56 228 CYS A N 1
ATOM 1864 C CA . CYS A 1 228 ? -6.77 3.338 4.215 1 95.56 228 CYS A CA 1
ATOM 1865 C C . CYS A 1 228 ? -7.742 2.438 3.461 1 95.56 228 CYS A C 1
ATOM 1867 O O . CYS A 1 228 ? -7.414 1.292 3.143 1 95.56 228 CYS A O 1
ATOM 1869 N N . GLY A 1 229 ? -8.891 2.91 3.229 1 91.44 229 GLY A N 1
ATOM 1870 C CA . GLY A 1 229 ? -9.914 2.156 2.525 1 91.44 229 GLY A CA 1
ATOM 1871 C C . GLY A 1 229 ? -10.773 1.314 3.449 1 91.44 229 GLY A C 1
ATOM 1872 O O . GLY A 1 229 ? -11.688 0.617 2.996 1 91.44 229 GLY A O 1
ATOM 1873 N N . ASN A 1 230 ? -10.523 1.38 4.742 1 91.25 230 ASN A N 1
ATOM 1874 C CA . ASN A 1 230 ? -11.258 0.542 5.684 1 91.25 230 ASN A CA 1
ATOM 1875 C C . ASN A 1 230 ? -11.766 1.348 6.875 1 91.25 230 ASN A C 1
ATOM 1877 O O . ASN A 1 230 ? -11.773 0.855 8.008 1 91.25 230 ASN A O 1
ATOM 1881 N N . ALA A 1 231 ? -12.086 2.588 6.602 1 88.69 231 ALA A N 1
ATOM 1882 C CA . ALA A 1 231 ? -12.492 3.494 7.672 1 88.69 231 ALA A CA 1
ATOM 1883 C C . ALA A 1 231 ? -13.672 2.922 8.461 1 88.69 231 ALA A C 1
ATOM 1885 O O . ALA A 1 231 ? -13.695 2.992 9.688 1 88.69 231 ALA A O 1
ATOM 1886 N N . GLN A 1 232 ? -14.594 2.326 7.785 1 84.12 232 GLN A N 1
ATOM 1887 C CA . GLN A 1 232 ? -15.773 1.785 8.453 1 84.12 232 GLN A CA 1
ATOM 1888 C C . GLN A 1 232 ? -15.414 0.599 9.344 1 84.12 232 GLN A C 1
ATOM 1890 O O . GLN A 1 232 ? -15.875 0.503 10.477 1 84.12 232 GLN A O 1
ATOM 1895 N N . SER A 1 233 ? -14.617 -0.302 8.797 1 84.19 233 SER A N 1
ATOM 1896 C CA . SER A 1 233 ? -14.172 -1.458 9.57 1 84.19 233 SER A CA 1
ATOM 1897 C C . SER A 1 233 ? -13.383 -1.028 10.805 1 84.19 233 SER A C 1
ATOM 1899 O O . SER A 1 233 ? -13.547 -1.601 11.883 1 84.19 233 SER A O 1
ATOM 1901 N N . ILE A 1 234 ? -12.586 -0.026 10.633 1 88.31 234 ILE A N 1
ATOM 1902 C CA . ILE A 1 234 ? -11.75 0.489 11.711 1 88.31 234 ILE A CA 1
ATOM 1903 C C . ILE A 1 234 ? -12.633 1.04 12.828 1 88.31 234 ILE A C 1
ATOM 1905 O O . ILE A 1 234 ? -12.383 0.778 14.008 1 88.31 234 ILE A O 1
ATOM 1909 N N . GLU A 1 235 ? -13.609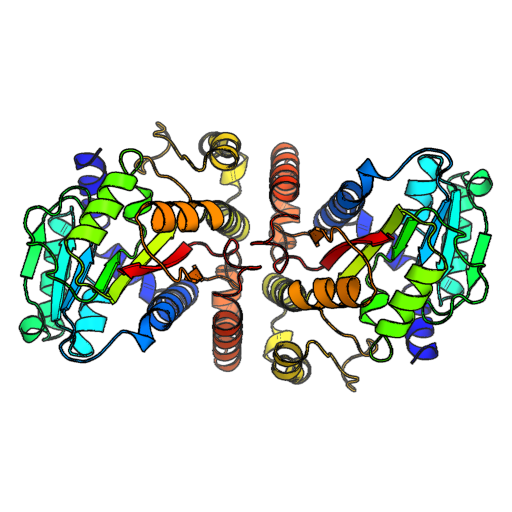 1.797 12.453 1 86.06 235 GLU A N 1
ATOM 1910 C CA . GLU A 1 235 ? -14.508 2.379 13.445 1 86.06 235 GLU A CA 1
ATOM 1911 C C . GLU A 1 235 ? -15.203 1.295 14.266 1 86.06 235 GLU A C 1
ATOM 1913 O O . GLU A 1 235 ? -15.414 1.458 15.469 1 86.06 235 GLU A O 1
ATOM 1918 N N . GLU A 1 236 ? -15.516 0.203 13.648 1 82.81 236 GLU A N 1
ATOM 1919 C CA . GLU A 1 236 ? -16.234 -0.875 14.32 1 82.81 236 GLU A CA 1
ATOM 1920 C C . GLU A 1 236 ? -15.281 -1.715 15.172 1 82.81 236 GLU A C 1
ATOM 1922 O O . GLU A 1 236 ? -15.562 -1.986 16.344 1 82.81 236 GLU A O 1
ATOM 1927 N N . ILE A 1 237 ? -14.188 -2.053 14.641 1 81.5 237 ILE A N 1
ATOM 1928 C CA . ILE A 1 237 ? -13.266 -2.986 15.281 1 81.5 237 ILE A CA 1
ATOM 1929 C C . ILE A 1 237 ? -12.562 -2.301 16.453 1 81.5 237 ILE A C 1
ATOM 1931 O O . ILE A 1 237 ? -12.312 -2.926 17.484 1 81.5 237 ILE A O 1
ATOM 1935 N N . CYS A 1 238 ? -12.352 -1.057 16.312 1 83.06 238 CYS A N 1
ATOM 1936 C CA . CYS A 1 238 ? -11.516 -0.358 17.281 1 83.06 238 CYS A CA 1
ATOM 1937 C C . CYS A 1 238 ? -12.352 0.162 18.453 1 83.06 238 CYS A C 1
ATOM 1939 O O . CYS A 1 238 ? -11.844 0.889 19.297 1 83.06 238 CYS A O 1
ATOM 1941 N N . LYS A 1 239 ? -13.602 -0.206 18.453 1 77.94 239 LYS A N 1
ATOM 1942 C CA . LYS A 1 239 ? -14.367 -0.059 19.688 1 77.94 239 LYS A CA 1
ATOM 1943 C C . LYS A 1 239 ? -13.734 -0.871 20.812 1 77.94 239 LYS A C 1
ATOM 1945 O O . LYS A 1 239 ? -13.867 -0.516 21.984 1 77.94 239 LYS A O 1
ATOM 1950 N N . ASP A 1 240 ? -13.109 -1.93 20.375 1 76.75 240 ASP A N 1
ATOM 1951 C CA . ASP A 1 240 ? -12.281 -2.699 21.297 1 76.75 240 ASP A CA 1
ATOM 1952 C C . ASP A 1 240 ? -10.914 -2.049 21.484 1 76.75 240 ASP A C 1
ATOM 1954 O O . ASP A 1 240 ? -10.211 -1.782 20.5 1 76.75 240 ASP A O 1
ATOM 1958 N N . LYS A 1 241 ? -10.57 -1.811 22.719 1 80 241 LYS A N 1
ATOM 1959 C CA . LYS A 1 241 ? -9.336 -1.09 23.016 1 80 241 LYS A CA 1
ATOM 1960 C C . LYS A 1 241 ? -8.109 -1.847 22.516 1 80 241 LYS A C 1
ATOM 1962 O O . LYS A 1 241 ? -7.16 -1.237 22.016 1 80 241 LYS A O 1
ATOM 1967 N N . LYS A 1 242 ? -8.102 -3.111 22.703 1 79.25 242 LYS A N 1
ATOM 1968 C CA . LYS A 1 242 ? -6.973 -3.92 22.25 1 79.25 242 LYS A CA 1
ATOM 1969 C C . LYS A 1 242 ? -6.832 -3.879 20.734 1 79.25 242 LYS A C 1
ATOM 1971 O O . LYS A 1 242 ? -5.719 -3.855 20.203 1 79.25 242 LYS A O 1
ATOM 1976 N N . ALA A 1 243 ? -7.941 -3.871 20.016 1 82.31 243 ALA A N 1
ATOM 1977 C CA . ALA A 1 243 ? -7.926 -3.766 18.562 1 82.31 243 ALA A CA 1
ATOM 1978 C C . ALA A 1 243 ? -7.352 -2.424 18.109 1 82.31 243 ALA A C 1
ATOM 1980 O O . ALA A 1 243 ? -6.562 -2.363 17.172 1 82.31 243 ALA A O 1
ATOM 1981 N N . LEU A 1 244 ? -7.809 -1.428 18.812 1 85.44 244 LEU A N 1
ATOM 1982 C CA . LEU A 1 244 ? -7.297 -0.1 18.5 1 85.44 244 LEU A CA 1
ATOM 1983 C C . LEU A 1 244 ? -5.781 -0.043 18.688 1 85.44 244 LEU A C 1
ATOM 1985 O O . LEU A 1 244 ? -5.066 0.457 17.812 1 85.44 244 LEU A O 1
ATOM 1989 N N . GLU A 1 245 ? -5.277 -0.551 19.75 1 86.19 245 GLU A N 1
ATOM 1990 C CA . GLU A 1 245 ? -3.844 -0.571 20.016 1 86.19 245 GLU A CA 1
ATOM 1991 C C . GLU A 1 245 ? -3.09 -1.365 18.953 1 86.19 245 GLU A C 1
ATOM 1993 O O . GLU A 1 245 ? -2.006 -0.965 18.531 1 86.19 245 GLU A O 1
ATOM 1998 N N . THR A 1 246 ? -3.645 -2.459 18.578 1 86 246 THR A N 1
ATOM 1999 C CA . THR A 1 246 ? -3.029 -3.314 17.562 1 86 246 THR A CA 1
ATOM 2000 C C . THR A 1 246 ? -2.967 -2.604 16.219 1 86 246 THR A C 1
ATOM 2002 O O . THR A 1 246 ? -1.943 -2.648 15.531 1 86 246 THR A O 1
ATOM 2005 N N . ILE A 1 247 ? -4.047 -1.947 15.859 1 91.19 247 ILE A N 1
ATOM 2006 C CA . ILE A 1 247 ? -4.105 -1.244 14.586 1 91.19 247 ILE A CA 1
ATOM 2007 C C . ILE A 1 247 ? -3.092 -0.101 14.578 1 91.19 247 ILE A C 1
ATOM 2009 O O . ILE A 1 247 ? -2.393 0.111 13.586 1 91.19 247 ILE A O 1
ATOM 2013 N N . ILE A 1 248 ? -3.023 0.592 15.68 1 93.06 248 ILE A N 1
ATOM 2014 C CA . ILE A 1 248 ? -2.053 1.677 15.789 1 93.06 248 ILE A CA 1
ATOM 2015 C C . ILE A 1 248 ? -0.639 1.117 15.656 1 93.06 248 ILE A C 1
ATOM 2017 O O . ILE A 1 248 ? 0.199 1.69 14.953 1 93.06 248 ILE A O 1
ATOM 2021 N N . ASP A 1 249 ? -0.381 -0.016 16.281 1 92.38 249 ASP A N 1
ATOM 2022 C CA . ASP A 1 249 ? 0.928 -0.656 16.188 1 92.38 249 ASP A CA 1
ATOM 2023 C C . ASP A 1 249 ? 1.252 -1.044 14.75 1 92.38 249 ASP A C 1
ATOM 2025 O O . ASP A 1 249 ? 2.377 -0.848 14.289 1 92.38 249 ASP A O 1
ATOM 2029 N N . ILE A 1 250 ? 0.318 -1.588 14.055 1 93.75 250 ILE A N 1
ATOM 2030 C CA . ILE A 1 250 ? 0.5 -1.96 12.656 1 93.75 250 ILE A CA 1
ATOM 2031 C C . ILE A 1 250 ? 0.816 -0.716 11.828 1 93.75 250 ILE A C 1
ATOM 2033 O O . ILE A 1 250 ? 1.731 -0.729 11 1 93.75 250 ILE A O 1
ATOM 2037 N N . GLU A 1 251 ? 0.041 0.34 12.078 1 97.19 251 GLU A N 1
ATOM 2038 C CA . GLU A 1 251 ? 0.282 1.603 11.383 1 97.19 251 GLU A CA 1
ATOM 2039 C C . GLU A 1 251 ? 1.709 2.092 11.609 1 97.19 251 GLU A C 1
ATOM 2041 O O . GLU A 1 251 ? 2.416 2.422 10.656 1 97.19 251 GLU A O 1
ATOM 2046 N N . LEU A 1 252 ? 2.117 2.061 12.797 1 97.31 252 LEU A N 1
ATOM 2047 C CA . LEU A 1 252 ? 3.432 2.592 13.148 1 97.31 252 LEU A CA 1
ATOM 2048 C C . LEU A 1 252 ? 4.539 1.733 12.555 1 97.31 252 LEU A C 1
ATOM 2050 O O . LEU A 1 252 ? 5.613 2.242 12.219 1 97.31 252 LEU A O 1
ATOM 2054 N N . LYS A 1 253 ? 4.328 0.488 12.336 1 95.88 253 LYS A N 1
ATOM 2055 C CA . LYS A 1 253 ? 5.32 -0.427 11.781 1 95.88 253 LYS A CA 1
ATOM 2056 C C . LYS A 1 253 ? 5.352 -0.341 10.258 1 95.88 253 LYS A C 1
ATOM 2058 O O . LYS A 1 253 ? 6.328 -0.75 9.625 1 95.88 253 LYS A O 1
ATOM 2063 N N . THR A 1 254 ? 4.316 0.281 9.656 1 97 254 THR A N 1
ATOM 2064 C CA . THR A 1 254 ? 4.203 0.12 8.211 1 97 254 THR A CA 1
ATOM 2065 C C . THR A 1 254 ? 4.258 1.474 7.512 1 97 254 THR A C 1
ATOM 2067 O O . THR A 1 254 ? 4.672 1.562 6.355 1 97 254 THR A O 1
ATOM 2070 N N . TYR A 1 255 ? 3.852 2.594 8.117 1 98.31 255 TYR A N 1
ATOM 2071 C CA . TYR A 1 255 ? 3.461 3.805 7.406 1 98.31 255 TYR A CA 1
ATOM 2072 C C . TYR A 1 255 ? 4.672 4.477 6.77 1 98.31 255 TYR A C 1
ATOM 2074 O O . TYR A 1 255 ? 4.527 5.297 5.859 1 98.31 255 TYR A O 1
ATOM 2082 N N . THR A 1 256 ? 5.922 4.078 7.23 1 98.31 256 THR A N 1
ATOM 2083 C CA . THR A 1 256 ? 7.102 4.691 6.629 1 98.31 256 THR A CA 1
ATOM 2084 C C . THR A 1 256 ? 7.871 3.678 5.789 1 98.31 256 THR A C 1
ATOM 2086 O O . THR A 1 256 ? 9.008 3.938 5.379 1 98.31 256 THR A O 1
ATOM 2089 N N . LYS A 1 257 ? 7.324 2.469 5.648 1 97.06 257 LYS A N 1
ATOM 2090 C CA . LYS A 1 257 ? 7.945 1.514 4.734 1 97.06 257 LYS A CA 1
ATOM 2091 C C . LYS A 1 257 ? 7.801 1.963 3.283 1 97.06 257 LYS A C 1
ATOM 2093 O O . LYS A 1 257 ? 6.688 2.225 2.818 1 97.06 257 LYS A O 1
ATOM 2098 N N . ARG A 1 258 ? 8.922 2.041 2.619 1 96.69 258 ARG A N 1
ATOM 2099 C CA . ARG A 1 258 ? 8.914 2.508 1.235 1 96.69 258 ARG A CA 1
ATOM 2100 C C . ARG A 1 258 ? 7.949 1.685 0.386 1 96.69 258 ARG A C 1
ATOM 2102 O O . ARG A 1 258 ? 7.305 2.217 -0.521 1 96.69 258 ARG A O 1
ATOM 2109 N N . THR A 1 259 ? 7.777 0.44 0.683 1 97.44 259 THR A N 1
ATOM 2110 C CA . THR A 1 259 ? 6.969 -0.472 -0.118 1 97.44 259 THR A CA 1
ATOM 2111 C C . THR A 1 259 ? 5.484 -0.315 0.214 1 97.44 259 THR A C 1
ATOM 2113 O O . THR A 1 259 ? 4.645 -1.043 -0.317 1 97.44 259 THR A O 1
ATOM 2116 N N . MET A 1 260 ? 5.125 0.706 1.074 1 97.5 260 MET A N 1
ATOM 2117 C CA . MET A 1 260 ? 3.73 0.841 1.485 1 97.5 260 MET A CA 1
ATOM 2118 C C . MET A 1 260 ? 3.277 2.295 1.403 1 97.5 260 MET A C 1
ATOM 2120 O O . MET A 1 260 ? 2.098 2.594 1.596 1 97.5 260 MET A O 1
ATOM 2124 N N . VAL A 1 261 ? 4.145 3.219 1.062 1 97.88 261 VAL A N 1
ATOM 2125 C CA . VAL A 1 261 ? 3.908 4.637 1.302 1 97.88 261 VAL A CA 1
ATOM 2126 C C . VAL A 1 261 ? 2.785 5.133 0.393 1 97.88 261 VAL A C 1
ATOM 2128 O O . VAL A 1 261 ? 2.074 6.082 0.735 1 97.88 261 VAL A O 1
ATOM 2131 N N . ASP A 1 262 ? 2.574 4.5 -0.769 1 97.88 262 ASP A N 1
ATOM 2132 C CA . ASP A 1 262 ? 1.55 4.98 -1.688 1 97.88 262 ASP A CA 1
ATOM 2133 C C . ASP A 1 262 ? 0.195 4.344 -1.384 1 97.88 262 ASP A C 1
ATOM 2135 O O . ASP A 1 262 ? -0.73 4.426 -2.193 1 97.88 262 ASP A O 1
ATOM 2139 N N . ASN A 1 263 ? 0.041 3.779 -0.185 1 95.38 263 ASN A N 1
ATOM 2140 C CA . ASN A 1 263 ? -1.209 3.148 0.226 1 95.38 263 ASN A CA 1
ATOM 2141 C C . ASN A 1 263 ? -2.027 4.062 1.132 1 95.38 263 ASN A C 1
ATOM 2143 O O . ASN A 1 263 ? -3.18 3.764 1.446 1 95.38 263 ASN A O 1
ATOM 2147 N N . GLY A 1 264 ? -1.505 5.168 1.549 1 96.62 264 GLY A N 1
ATOM 2148 C CA . GLY A 1 264 ? -2.209 6.039 2.477 1 96.62 264 GLY A CA 1
ATOM 2149 C C . GLY A 1 264 ? -3.021 7.117 1.781 1 96.62 264 GLY A C 1
ATOM 2150 O O . GLY A 1 264 ? -2.701 7.52 0.661 1 96.62 264 GLY A O 1
ATOM 2151 N N . GLU A 1 265 ? -4.105 7.543 2.473 1 96.12 265 GLU A N 1
ATOM 2152 C CA . GLU A 1 265 ? -4.898 8.656 1.96 1 96.12 265 GLU A CA 1
ATOM 2153 C C . GLU A 1 265 ? -4.039 9.898 1.771 1 96.12 265 GLU A C 1
ATOM 2155 O O . GLU A 1 265 ? -4.195 10.625 0.787 1 96.12 265 GLU A O 1
ATOM 2160 N N . PHE A 1 266 ? -3.195 10.086 2.703 1 98.25 266 PHE A N 1
ATOM 2161 C CA . PHE A 1 266 ? -2.201 11.148 2.621 1 98.25 266 PHE A CA 1
ATOM 2162 C C . PHE A 1 266 ? -0.808 10.57 2.404 1 98.25 266 PHE A C 1
ATOM 2164 O O . PHE A 1 266 ? -0.527 9.445 2.816 1 98.25 266 PHE A O 1
ATOM 2171 N N . LEU A 1 267 ? -0.042 11.305 1.718 1 98.75 267 LEU A N 1
ATOM 2172 C CA . LEU A 1 267 ? 1.383 11.047 1.552 1 98.75 267 LEU A CA 1
ATOM 2173 C C . LEU A 1 267 ? 2.217 12.07 2.318 1 98.75 267 LEU A C 1
ATOM 2175 O O . LEU A 1 267 ? 2.018 13.273 2.17 1 98.75 267 LEU A O 1
ATOM 2179 N N . LEU A 1 268 ? 3.025 11.578 3.209 1 98.88 268 LEU A N 1
ATOM 2180 C CA . LEU A 1 268 ? 3.92 12.414 3.994 1 98.88 268 LEU A CA 1
ATOM 2181 C C . LEU A 1 268 ? 5.332 12.398 3.416 1 98.88 268 LEU A C 1
ATOM 2183 O O . LEU A 1 268 ? 5.758 11.398 2.838 1 98.88 268 LEU A O 1
ATOM 2187 N N . ALA A 1 269 ? 6.062 13.461 3.592 1 98.88 269 ALA A N 1
ATOM 2188 C CA . ALA A 1 269 ? 7.492 13.523 3.305 1 98.88 269 ALA A CA 1
ATOM 2189 C C . ALA A 1 269 ? 8.195 14.516 4.23 1 98.88 269 ALA A C 1
ATOM 2191 O O . ALA A 1 269 ? 7.625 15.547 4.594 1 98.88 269 ALA A O 1
ATOM 2192 N N . LYS A 1 270 ? 9.305 14.18 4.617 1 98.88 270 LYS A N 1
ATOM 2193 C CA . LYS A 1 270 ? 10.156 15.148 5.309 1 98.88 270 LYS A CA 1
ATOM 2194 C C . LYS A 1 270 ? 11.586 15.102 4.777 1 98.88 270 LYS A C 1
ATOM 2196 O O . LYS A 1 270 ? 12.031 14.078 4.258 1 98.88 270 LYS A O 1
ATOM 2201 N N . GLY A 1 271 ? 12.227 16.188 4.785 1 98.75 271 GLY A N 1
ATOM 2202 C CA . GLY A 1 271 ? 13.602 16.359 4.344 1 98.75 271 GLY A CA 1
ATOM 2203 C C . GLY A 1 271 ? 14.344 17.422 5.117 1 98.75 271 GLY A C 1
ATOM 2204 O O . GLY A 1 271 ? 13.742 18.188 5.867 1 98.75 271 GLY A O 1
ATOM 2205 N N . ILE A 1 272 ? 15.664 17.438 4.922 1 98.62 272 ILE A N 1
ATOM 2206 C CA . ILE A 1 272 ? 16.531 18.344 5.664 1 98.62 272 ILE A CA 1
ATOM 2207 C C . ILE A 1 272 ? 17.234 19.297 4.699 1 98.62 272 ILE A C 1
ATOM 2209 O O . ILE A 1 272 ? 17.688 18.875 3.627 1 98.62 272 ILE A O 1
ATOM 2213 N N . LYS A 1 273 ? 17.25 20.531 5.145 1 98.31 273 LYS A N 1
ATOM 2214 C CA . LYS A 1 273 ? 18.047 21.516 4.414 1 98.31 273 LYS A CA 1
ATOM 2215 C C . LYS A 1 273 ? 19.531 21.328 4.703 1 98.31 273 LYS A C 1
ATOM 2217 O O . LYS A 1 273 ? 19.938 21.25 5.863 1 98.31 273 LYS A O 1
ATOM 2222 N N . GLU A 1 274 ? 20.344 21.156 3.643 1 88.25 274 GLU A N 1
ATOM 2223 C CA . GLU A 1 274 ? 21.781 21.047 3.844 1 88.25 274 GLU A CA 1
ATOM 2224 C C . GLU A 1 274 ? 22.438 22.438 3.822 1 88.25 274 GLU A C 1
ATOM 2226 O O . GLU A 1 274 ? 21.984 23.328 3.09 1 88.25 274 GLU A O 1
ATOM 2231 N N . MET B 1 1 ? 6.312 -32.031 8.438 1 47.94 1 MET B N 1
ATOM 2232 C CA . MET B 1 1 ? 5.938 -30.75 7.871 1 47.94 1 MET B CA 1
ATOM 2233 C C . MET B 1 1 ? 5.391 -30.906 6.457 1 47.94 1 MET B C 1
ATOM 2235 O O . MET B 1 1 ? 4.332 -30.375 6.133 1 47.94 1 MET B O 1
ATOM 2239 N N . ASP B 1 2 ? 6.113 -31.891 5.77 1 57.25 2 ASP B N 1
ATOM 2240 C CA . ASP B 1 2 ? 5.723 -32.156 4.391 1 57.25 2 ASP B CA 1
ATOM 2241 C C . ASP B 1 2 ? 4.379 -32.875 4.336 1 57.25 2 ASP B C 1
ATOM 2243 O O . ASP B 1 2 ? 3.516 -32.531 3.527 1 57.25 2 ASP B O 1
ATOM 2247 N N . ASN B 1 3 ? 4.246 -33.781 5.293 1 58.34 3 ASN B N 1
ATOM 2248 C CA . ASN B 1 3 ? 3.006 -34.531 5.324 1 58.34 3 ASN B CA 1
ATOM 2249 C C . ASN B 1 3 ? 1.814 -33.656 5.699 1 58.34 3 ASN B C 1
ATOM 2251 O O . ASN B 1 3 ? 0.719 -33.844 5.16 1 58.34 3 ASN B O 1
ATOM 2255 N N . GLU B 1 4 ? 2.016 -32.719 6.535 1 55.84 4 GLU B N 1
ATOM 2256 C CA . GLU B 1 4 ? 0.935 -31.844 6.969 1 55.84 4 GLU B CA 1
ATOM 2257 C C . GLU B 1 4 ? 0.484 -30.922 5.84 1 55.84 4 GLU B C 1
ATOM 2259 O O . GLU B 1 4 ? -0.713 -30.688 5.672 1 55.84 4 GLU B O 1
ATOM 2264 N N . ILE B 1 5 ? 1.35 -30.422 5.133 1 53.75 5 ILE B N 1
ATOM 2265 C CA . ILE B 1 5 ? 1.028 -29.578 3.982 1 53.75 5 ILE B CA 1
ATOM 2266 C C . ILE B 1 5 ? 0.243 -30.391 2.953 1 53.75 5 ILE B C 1
ATOM 2268 O O . ILE B 1 5 ? -0.774 -29.938 2.434 1 53.75 5 ILE B O 1
ATOM 2272 N N . ARG B 1 6 ? 0.761 -31.656 2.699 1 60.38 6 ARG B N 1
ATOM 2273 C CA . ARG B 1 6 ? 0.094 -32.562 1.754 1 60.38 6 ARG B CA 1
ATOM 2274 C C . ARG B 1 6 ? -1.342 -32.844 2.186 1 60.38 6 ARG B C 1
ATOM 2276 O O . ARG B 1 6 ? -2.268 -32.75 1.376 1 60.38 6 ARG B O 1
ATOM 2283 N N . GLU B 1 7 ? -1.433 -33.125 3.455 1 61.06 7 GLU B N 1
ATOM 2284 C CA . GLU B 1 7 ? -2.762 -33.438 3.965 1 61.06 7 GLU B CA 1
ATOM 2285 C C . GLU B 1 7 ? -3.695 -32.219 3.875 1 61.06 7 GLU B C 1
ATOM 2287 O O . GLU B 1 7 ? -4.879 -32.375 3.568 1 61.06 7 GLU B O 1
ATOM 2292 N N . PHE B 1 8 ? -3.213 -31.141 4.145 1 56.38 8 PHE B N 1
ATOM 2293 C CA . PHE B 1 8 ? -3.986 -29.906 4.047 1 56.38 8 PHE B CA 1
ATOM 2294 C C . PHE B 1 8 ? -4.512 -29.703 2.631 1 56.38 8 PHE B C 1
ATOM 2296 O O . PHE B 1 8 ? -5.711 -29.5 2.432 1 56.38 8 PHE B O 1
ATOM 2303 N N . TYR B 1 9 ? -3.75 -29.781 1.718 1 63.03 9 TYR B N 1
ATOM 2304 C CA . TYR B 1 9 ? -4.145 -29.531 0.336 1 63.03 9 TYR B CA 1
ATOM 2305 C C . TYR B 1 9 ? -4.977 -30.688 -0.215 1 63.03 9 TYR B C 1
ATOM 2307 O O . TYR B 1 9 ? -5.797 -30.484 -1.113 1 63.03 9 TYR B O 1
ATOM 2315 N N . ASN B 1 10 ? -4.738 -31.859 0.28 1 56 10 ASN B N 1
ATOM 2316 C CA . ASN B 1 10 ? -5.621 -32.969 -0.072 1 56 10 ASN B CA 1
ATOM 2317 C C . ASN B 1 10 ? -7.066 -32.688 0.318 1 56 10 ASN B C 1
ATOM 2319 O O . ASN B 1 10 ? -7.992 -33.031 -0.404 1 56 10 ASN B O 1
ATOM 2323 N N . GLU B 1 11 ? -7.145 -31.953 1.433 1 54 11 GLU B N 1
ATOM 2324 C CA . GLU B 1 11 ? -8.484 -31.672 1.943 1 54 11 GLU B CA 1
ATOM 2325 C C . GLU B 1 11 ? -9.141 -30.531 1.165 1 54 11 GLU B C 1
ATOM 2327 O O . GLU B 1 11 ? -10.367 -30.484 1.054 1 54 11 GLU B O 1
ATOM 2332 N N . TYR B 1 12 ? -8.344 -29.688 0.637 1 53.66 12 TYR B N 1
ATOM 2333 C CA . TYR B 1 12 ? -8.914 -28.547 -0.089 1 53.66 12 TYR B CA 1
ATOM 2334 C C . TYR B 1 12 ? -9.5 -29 -1.423 1 53.66 12 TYR B C 1
ATOM 2336 O O . TYR B 1 12 ? -10.438 -28.375 -1.93 1 53.66 12 TYR B O 1
ATOM 2344 N N . GLY B 1 13 ? -9.242 -30.109 -1.944 1 46.62 13 GLY B N 1
ATOM 2345 C CA . GLY B 1 13 ? -9.805 -30.719 -3.135 1 46.62 13 GLY B CA 1
ATOM 2346 C C . GLY B 1 13 ? -10.203 -29.719 -4.199 1 46.62 13 GLY B C 1
ATOM 2347 O O . GLY B 1 13 ? -9.398 -28.875 -4.59 1 46.62 13 GLY B O 1
ATOM 2348 N N . ILE B 1 14 ? -11.594 -29.734 -4.637 1 44.69 14 ILE B N 1
ATOM 2349 C CA . ILE B 1 14 ? -12.188 -29.016 -5.75 1 44.69 14 ILE B CA 1
ATOM 2350 C C . ILE B 1 14 ? -12.367 -27.547 -5.371 1 44.69 14 ILE B C 1
ATOM 2352 O O . ILE B 1 14 ? -12.406 -26.672 -6.242 1 44.69 14 ILE B O 1
ATOM 2356 N N . ARG B 1 15 ? -12.375 -27.156 -4.188 1 50.19 15 ARG B N 1
ATOM 2357 C CA . ARG B 1 15 ? -12.578 -25.797 -3.676 1 50.19 15 ARG B CA 1
ATOM 2358 C C . ARG B 1 15 ? -11.453 -24.875 -4.113 1 50.19 15 ARG B C 1
ATOM 2360 O O . ARG B 1 15 ? -11.672 -23.688 -4.355 1 50.19 15 ARG B O 1
ATOM 2367 N N . GLU B 1 16 ? -10.344 -25.406 -4.281 1 49.34 16 GLU B N 1
ATOM 2368 C CA . GLU B 1 16 ? -9.203 -24.641 -4.77 1 49.34 16 GLU B CA 1
ATOM 2369 C C . GLU B 1 16 ? -9.406 -24.219 -6.219 1 49.34 16 GLU B C 1
ATOM 2371 O O . GLU B 1 16 ? -9.031 -23.094 -6.602 1 49.34 16 GLU B O 1
ATOM 2376 N N . TRP B 1 17 ? -10.078 -25.062 -6.918 1 44.19 17 TRP B N 1
ATOM 2377 C CA . TRP B 1 17 ? -10.383 -24.766 -8.312 1 44.19 17 TRP B CA 1
ATOM 2378 C C . TRP B 1 17 ? -11.367 -23.609 -8.414 1 44.19 17 TRP B C 1
ATOM 2380 O O . TRP B 1 17 ? -11.18 -22.703 -9.227 1 44.19 17 TRP B O 1
ATOM 2390 N N . ASN B 1 18 ? -12.305 -23.547 -7.59 1 47.81 18 ASN B N 1
ATOM 2391 C CA . ASN B 1 18 ? -13.391 -22.578 -7.699 1 47.81 18 ASN B CA 1
ATOM 2392 C C . ASN B 1 18 ? -13.008 -21.234 -7.098 1 47.81 18 ASN B C 1
ATOM 2394 O O . ASN B 1 18 ? -13.68 -20.234 -7.34 1 47.81 18 ASN B O 1
ATOM 2398 N N . ARG B 1 19 ? -12.023 -21.234 -6.355 1 49.12 19 ARG B N 1
ATOM 2399 C CA . ARG B 1 19 ? -11.609 -20.047 -5.617 1 49.12 19 ARG B CA 1
ATOM 2400 C C . ARG B 1 19 ? -11.414 -18.859 -6.551 1 49.12 19 ARG B C 1
ATOM 2402 O O . ARG B 1 19 ? -11.875 -17.75 -6.262 1 49.12 19 ARG B O 1
ATOM 2409 N N . LEU B 1 20 ? -10.844 -19.062 -7.723 1 50.16 20 LEU B N 1
ATOM 2410 C CA . LEU B 1 20 ? -10.453 -17.984 -8.617 1 50.16 20 LEU B CA 1
ATOM 2411 C C . LEU B 1 20 ? -11.594 -17.625 -9.562 1 50.16 20 LEU B C 1
ATOM 2413 O O . LEU B 1 20 ? -11.539 -16.609 -10.25 1 50.16 20 LEU B O 1
ATOM 2417 N N . GLU B 1 21 ? -12.625 -18.453 -9.609 1 55.12 21 GLU B N 1
ATOM 2418 C CA . GLU B 1 21 ? -13.719 -18.188 -10.523 1 55.12 21 GLU B CA 1
ATOM 2419 C C . GLU B 1 21 ? -14.945 -17.656 -9.789 1 55.12 21 GLU B C 1
ATOM 2421 O O . GLU B 1 21 ? -15.883 -17.156 -10.406 1 55.12 21 GLU B O 1
ATOM 2426 N N . GLU B 1 22 ? -14.828 -17.578 -8.523 1 66.31 22 GLU B N 1
ATOM 2427 C CA . GLU B 1 22 ? -16.078 -17.422 -7.789 1 66.31 22 GLU B CA 1
ATOM 2428 C C . GLU B 1 22 ? -16.406 -15.953 -7.559 1 66.31 22 GLU B C 1
ATOM 2430 O O . GLU B 1 22 ? -17.562 -15.531 -7.703 1 66.31 22 GLU B O 1
ATOM 2435 N N . ASP B 1 23 ? -15.336 -15.203 -7.301 1 86.44 23 ASP B N 1
ATOM 2436 C CA . ASP B 1 23 ? -15.648 -13.812 -6.973 1 86.44 23 ASP B CA 1
ATOM 2437 C C . ASP B 1 23 ? -14.719 -12.852 -7.699 1 86.44 23 ASP B C 1
ATOM 2439 O O . ASP B 1 23 ? -13.727 -13.273 -8.305 1 86.44 23 ASP B O 1
ATOM 2443 N N . ILE B 1 24 ? -15.094 -11.758 -7.895 1 90 24 ILE B N 1
ATOM 2444 C CA . ILE B 1 24 ? -14.398 -10.734 -8.664 1 90 24 ILE B CA 1
ATOM 2445 C C . ILE B 1 24 ? -13.008 -10.5 -8.086 1 90 24 ILE B C 1
ATOM 2447 O O . ILE B 1 24 ? -12.047 -10.297 -8.82 1 90 24 ILE B O 1
ATOM 2451 N N . TYR B 1 25 ? -12.875 -10.547 -6.797 1 92.81 25 TYR B N 1
ATOM 2452 C CA . TYR B 1 25 ? -11.594 -10.383 -6.117 1 92.81 25 TYR B CA 1
ATOM 2453 C C . TYR B 1 25 ? -10.602 -11.453 -6.566 1 92.81 25 TYR B C 1
ATOM 2455 O O . TYR B 1 25 ? -9.453 -11.141 -6.898 1 92.81 25 TYR B O 1
ATOM 2463 N N . SER B 1 26 ? -11.039 -12.688 -6.621 1 92.31 26 SER B N 1
ATOM 2464 C CA . SER B 1 26 ? -10.195 -13.789 -7.062 1 92.31 26 SER B CA 1
ATOM 2465 C C . SER B 1 26 ? -9.859 -13.672 -8.547 1 92.31 26 SER B C 1
ATOM 2467 O O . SER B 1 26 ? -8.758 -14.047 -8.969 1 92.31 26 SER B O 1
ATOM 2469 N N . ARG B 1 27 ? -10.812 -13.18 -9.297 1 92.19 27 ARG B N 1
ATOM 2470 C CA . ARG B 1 27 ? -10.562 -12.961 -10.719 1 92.19 27 ARG B CA 1
ATOM 2471 C C . ARG B 1 27 ? -9.469 -11.914 -10.922 1 92.19 27 ARG B C 1
ATOM 2473 O O . ARG B 1 27 ? -8.594 -12.086 -11.773 1 92.19 27 ARG B O 1
ATOM 2480 N N . ILE B 1 28 ? -9.516 -10.859 -10.164 1 95.69 28 ILE B N 1
ATOM 2481 C CA . ILE B 1 28 ? -8.492 -9.82 -10.234 1 95.69 28 ILE B CA 1
ATOM 2482 C C . ILE B 1 28 ? -7.133 -10.414 -9.883 1 95.69 28 ILE B C 1
ATOM 2484 O O . ILE B 1 28 ? -6.137 -10.156 -10.562 1 95.69 28 ILE B O 1
ATOM 2488 N N . ASN B 1 29 ? -7.117 -11.211 -8.844 1 96.94 29 ASN B N 1
ATOM 2489 C CA . ASN B 1 29 ? -5.891 -11.898 -8.445 1 96.94 29 ASN B CA 1
ATOM 2490 C C . ASN B 1 29 ? -5.309 -12.719 -9.594 1 96.94 29 ASN B C 1
ATOM 2492 O O . ASN B 1 29 ? -4.109 -12.656 -9.859 1 96.94 29 ASN B O 1
ATOM 2496 N N . PHE B 1 30 ? -6.172 -13.477 -10.242 1 95.44 30 PHE B N 1
ATOM 2497 C CA . PHE B 1 30 ? -5.766 -14.312 -11.367 1 95.44 30 PHE B CA 1
ATOM 2498 C C . PHE B 1 30 ? -5.211 -13.453 -12.5 1 95.44 30 PHE B C 1
ATOM 2500 O O . PHE B 1 30 ? -4.152 -13.766 -13.055 1 95.44 30 PHE B O 1
ATOM 2507 N N . ILE B 1 31 ? -5.871 -12.375 -12.812 1 96.31 31 ILE B N 1
ATOM 2508 C CA . ILE B 1 31 ? -5.484 -11.477 -13.891 1 96.31 31 ILE B CA 1
ATOM 2509 C C . ILE B 1 31 ? -4.09 -10.914 -13.625 1 96.31 31 ILE B C 1
ATOM 2511 O O . ILE B 1 31 ? -3.234 -10.898 -14.516 1 96.31 31 ILE B O 1
ATOM 2515 N N . LEU B 1 32 ? -3.811 -10.523 -12.453 1 98.44 32 LEU B N 1
ATOM 2516 C CA . LEU B 1 32 ? -2.529 -9.906 -12.109 1 98.44 32 LEU B CA 1
ATOM 2517 C C . LEU B 1 32 ? -1.41 -10.945 -12.133 1 98.44 32 LEU B C 1
ATOM 2519 O O . LEU B 1 32 ? -0.304 -10.664 -12.602 1 98.44 32 LEU B O 1
ATOM 2523 N N . HIS B 1 33 ? -1.721 -12.156 -11.625 1 98.56 33 HIS B N 1
ATOM 2524 C CA . HIS B 1 33 ? -0.733 -13.227 -11.688 1 98.56 33 HIS B CA 1
ATOM 2525 C C . HIS B 1 33 ? -0.342 -13.531 -13.133 1 98.56 33 HIS B C 1
ATOM 2527 O O . HIS B 1 33 ? 0.838 -13.719 -13.43 1 98.56 33 HIS B O 1
ATOM 2533 N N . MET B 1 34 ? -1.319 -13.523 -13.984 1 98 34 MET B N 1
ATOM 2534 C CA . MET B 1 34 ? -1.061 -13.797 -15.398 1 98 34 MET B CA 1
ATOM 2535 C C . MET B 1 34 ? -0.313 -12.641 -16.047 1 98 34 MET B C 1
ATOM 2537 O O . MET B 1 34 ? 0.647 -12.859 -16.797 1 98 34 MET B O 1
ATOM 2541 N N . ASP B 1 35 ? -0.739 -11.477 -15.781 1 98.44 35 ASP B N 1
ATOM 2542 C CA . ASP B 1 35 ? -0.107 -10.297 -16.359 1 98.44 35 ASP B CA 1
ATOM 2543 C C . ASP B 1 35 ? 1.363 -10.203 -15.961 1 98.44 35 ASP B C 1
ATOM 2545 O O . ASP B 1 35 ? 2.207 -9.789 -16.75 1 98.44 35 ASP B O 1
ATOM 2549 N N . PHE B 1 36 ? 1.649 -10.648 -14.789 1 98.75 36 PHE B N 1
ATOM 2550 C CA . PHE B 1 36 ? 2.973 -10.523 -14.195 1 98.75 36 PHE B CA 1
ATOM 2551 C C . PHE B 1 36 ? 4.012 -11.281 -15.008 1 98.75 36 PHE B C 1
ATOM 2553 O O . PHE B 1 36 ? 5.184 -10.914 -15.031 1 98.75 36 PHE B O 1
ATOM 2560 N N . ILE B 1 37 ? 3.596 -12.336 -15.758 1 98.62 37 ILE B N 1
ATOM 2561 C CA . ILE B 1 37 ? 4.551 -13.203 -16.438 1 98.62 37 ILE B CA 1
ATOM 2562 C C . ILE B 1 37 ? 4.234 -13.242 -17.938 1 98.62 37 ILE B C 1
ATOM 2564 O O . ILE B 1 37 ? 4.883 -13.969 -18.688 1 98.62 37 ILE B O 1
ATOM 2568 N N . LYS B 1 38 ? 3.287 -12.492 -18.375 1 97.62 38 LYS B N 1
ATOM 2569 C CA . LYS B 1 38 ? 2.719 -12.602 -19.719 1 97.62 38 LYS B CA 1
ATOM 2570 C C . LYS B 1 38 ? 3.797 -12.461 -20.781 1 97.62 38 LYS B C 1
ATOM 2572 O O . LYS B 1 38 ? 3.764 -13.156 -21.797 1 97.62 38 LYS B O 1
ATOM 2577 N N . GLU B 1 39 ? 4.773 -11.633 -20.547 1 97.62 39 GLU B N 1
ATOM 2578 C CA . GLU B 1 39 ? 5.793 -11.336 -21.547 1 97.62 39 GLU B CA 1
ATOM 2579 C C . GLU B 1 39 ? 6.738 -12.516 -21.75 1 97.62 39 GLU B C 1
ATOM 2581 O O . GLU B 1 39 ? 7.461 -12.586 -22.734 1 97.62 39 GLU B O 1
ATOM 2586 N N . HIS B 1 40 ? 6.695 -13.461 -20.828 1 97.88 40 HIS B N 1
ATOM 2587 C CA . HIS B 1 40 ? 7.621 -14.586 -20.875 1 97.88 40 HIS B CA 1
ATOM 2588 C C . HIS B 1 40 ? 6.953 -15.828 -21.438 1 97.88 40 HIS B C 1
ATOM 2590 O O . HIS B 1 40 ? 7.613 -16.844 -21.672 1 97.88 40 HIS B O 1
ATOM 2596 N N . LEU B 1 41 ? 5.668 -15.75 -21.656 1 98.12 41 LEU B N 1
ATOM 2597 C CA . LEU B 1 41 ? 4.914 -16.90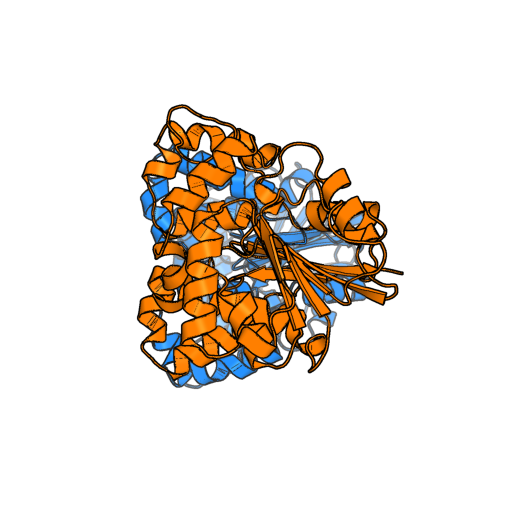6 -22.125 1 98.12 41 LEU B CA 1
ATOM 2598 C C . LEU B 1 41 ? 4.871 -16.953 -23.641 1 98.12 41 LEU B C 1
ATOM 2600 O O . LEU B 1 41 ? 4.594 -15.938 -24.281 1 98.12 41 LEU B O 1
ATOM 2604 N N . HIS B 1 42 ? 5.266 -18.062 -24.203 1 97.12 42 HIS B N 1
ATOM 2605 C CA . HIS B 1 42 ? 5.141 -18.312 -25.625 1 97.12 42 HIS B CA 1
ATOM 2606 C C . HIS B 1 42 ? 5.047 -19.797 -25.922 1 97.12 42 HIS B C 1
ATOM 2608 O O . HIS B 1 42 ? 5.395 -20.625 -25.062 1 97.12 42 HIS B O 1
ATOM 2614 N N . GLU B 1 43 ? 4.559 -20.094 -27.094 1 97.88 43 GLU B N 1
ATOM 2615 C CA . GLU B 1 43 ? 4.371 -21.484 -27.5 1 97.88 43 GLU B CA 1
ATOM 2616 C C . GLU B 1 43 ? 5.684 -22.266 -27.422 1 97.88 43 GLU B C 1
ATOM 2618 O O . GLU B 1 43 ? 6.727 -21.766 -27.859 1 97.88 43 GLU B O 1
ATOM 2623 N N . GLY B 1 44 ? 5.602 -23.375 -26.797 1 98.5 44 GLY B N 1
ATOM 2624 C CA . GLY B 1 44 ? 6.738 -24.281 -26.797 1 98.5 44 GLY B CA 1
ATOM 2625 C C . GLY B 1 44 ? 7.645 -24.109 -25.594 1 98.5 44 GLY B C 1
ATOM 2626 O O . GLY B 1 44 ? 8.469 -24.984 -25.297 1 98.5 44 GLY B O 1
ATOM 2627 N N . ILE B 1 45 ? 7.492 -23.016 -24.844 1 98.69 45 ILE B N 1
ATOM 2628 C CA . ILE B 1 45 ? 8.336 -22.797 -23.672 1 98.69 45 ILE B CA 1
ATOM 2629 C C . ILE B 1 45 ? 8.07 -23.891 -22.656 1 98.69 45 ILE B C 1
ATOM 2631 O O . ILE B 1 45 ? 6.922 -24.312 -22.453 1 98.69 45 ILE B O 1
ATOM 2635 N N . LYS B 1 46 ? 9.117 -24.406 -22.016 1 98.88 46 LYS B N 1
ATOM 2636 C CA . LYS B 1 46 ? 9 -25.453 -21 1 98.88 46 LYS B CA 1
ATOM 2637 C C . LYS B 1 46 ? 8.859 -24.844 -19.609 1 98.88 46 LYS B C 1
ATOM 2639 O O . LYS B 1 46 ? 9.773 -24.188 -19.109 1 98.88 46 LYS B O 1
ATOM 2644 N N . ILE B 1 47 ? 7.73 -25.125 -18.938 1 98.94 47 ILE B N 1
ATOM 2645 C CA . ILE B 1 47 ? 7.414 -24.516 -17.641 1 98.94 47 ILE B CA 1
ATOM 2646 C C . ILE B 1 47 ? 7.262 -25.609 -16.578 1 98.94 47 ILE B C 1
ATOM 2648 O O . ILE B 1 47 ? 6.555 -26.594 -16.797 1 98.94 47 ILE B O 1
ATOM 2652 N N . LEU B 1 48 ? 8 -25.438 -15.508 1 98.94 48 LEU B N 1
ATOM 2653 C CA . LEU B 1 48 ? 7.707 -26.203 -14.305 1 98.94 48 LEU B CA 1
ATOM 2654 C C . LEU B 1 48 ? 6.703 -25.469 -13.43 1 98.94 48 LEU B C 1
ATOM 2656 O O . LEU B 1 48 ? 6.992 -24.375 -12.93 1 98.94 48 LEU B O 1
ATOM 2660 N N . ASP B 1 49 ? 5.527 -26.016 -13.273 1 98.81 49 ASP B N 1
ATOM 2661 C CA . ASP B 1 49 ? 4.547 -25.516 -12.312 1 98.81 49 ASP B CA 1
ATOM 2662 C C . ASP B 1 49 ? 4.742 -26.172 -10.945 1 98.81 49 ASP B C 1
ATOM 2664 O O . ASP B 1 49 ? 4.156 -27.219 -10.664 1 98.81 49 ASP B O 1
ATOM 2668 N N . ALA B 1 50 ? 5.586 -25.547 -10.156 1 98.69 50 ALA B N 1
ATOM 2669 C CA . ALA B 1 50 ? 5.992 -26.062 -8.852 1 98.69 50 ALA B CA 1
ATOM 2670 C C . ALA B 1 50 ? 4.977 -25.703 -7.773 1 98.69 50 ALA B C 1
ATOM 2672 O O . ALA B 1 50 ? 4.918 -24.547 -7.34 1 98.69 50 ALA B O 1
ATOM 2673 N N . GLY B 1 51 ? 4.258 -26.609 -7.254 1 97.19 51 GLY B N 1
ATOM 2674 C CA . GLY B 1 51 ? 3.094 -26.344 -6.422 1 97.19 51 GLY B CA 1
ATOM 2675 C C . GLY B 1 51 ? 1.854 -26 -7.223 1 97.19 51 GLY B C 1
ATOM 2676 O O . GLY B 1 51 ? 1.2 -24.984 -6.953 1 97.19 51 GLY B O 1
ATOM 2677 N N . CYS B 1 52 ? 1.503 -26.891 -8.102 1 96.38 52 CYS B N 1
ATOM 2678 C CA . CYS B 1 52 ? 0.542 -26.531 -9.141 1 96.38 52 CYS B CA 1
ATOM 2679 C C . CYS B 1 52 ? -0.886 -26.625 -8.617 1 96.38 52 CYS B C 1
ATOM 2681 O O . CYS B 1 52 ? -1.816 -26.125 -9.25 1 96.38 52 CYS B O 1
ATOM 2683 N N . GLY B 1 53 ? -1.121 -27.266 -7.469 1 93.38 53 GLY B N 1
ATOM 2684 C CA . GLY B 1 53 ? -2.477 -27.469 -6.984 1 93.38 53 GLY B CA 1
ATOM 2685 C C . GLY B 1 53 ? -3.365 -28.188 -7.988 1 93.38 53 GLY B C 1
ATOM 2686 O O . GLY B 1 53 ? -2.975 -29.203 -8.562 1 93.38 53 GLY B O 1
ATOM 2687 N N . ALA B 1 54 ? -4.547 -27.719 -8.172 1 91.25 54 ALA B N 1
ATOM 2688 C CA . ALA B 1 54 ? -5.516 -28.359 -9.07 1 91.25 54 ALA B CA 1
ATOM 2689 C C . ALA B 1 54 ? -5.234 -27.984 -10.523 1 91.25 54 ALA B C 1
ATOM 2691 O O . ALA B 1 54 ? -5.992 -28.359 -11.43 1 91.25 54 ALA B O 1
ATOM 2692 N N . GLY B 1 55 ? -4.211 -27.266 -10.75 1 94.75 55 GLY B N 1
ATOM 2693 C CA . GLY B 1 55 ? -3.691 -27.078 -12.102 1 94.75 55 GLY B CA 1
ATOM 2694 C C . GLY B 1 55 ? -4.332 -25.922 -12.836 1 94.75 55 GLY B C 1
ATOM 2695 O O . GLY B 1 55 ? -4.355 -25.891 -14.062 1 94.75 55 GLY B O 1
ATOM 2696 N N . ARG B 1 56 ? -4.828 -24.938 -12.133 1 92.06 56 ARG B N 1
ATOM 2697 C CA . ARG B 1 56 ? -5.496 -23.797 -12.766 1 92.06 56 ARG B CA 1
ATOM 2698 C C . ARG B 1 56 ? -4.547 -23.062 -13.703 1 92.06 56 ARG B C 1
ATOM 2700 O O . ARG B 1 56 ? -4.867 -22.844 -14.875 1 92.06 56 ARG B O 1
ATOM 2707 N N . TYR B 1 57 ? -3.424 -22.672 -13.234 1 96.81 57 TYR B N 1
ATOM 2708 C CA . TYR B 1 57 ? -2.451 -21.953 -14.055 1 96.81 57 TYR B CA 1
ATOM 2709 C C . TYR B 1 57 ? -1.851 -22.875 -15.109 1 96.81 57 TYR B C 1
ATOM 2711 O O . TYR B 1 57 ? -1.638 -22.453 -16.25 1 96.81 57 TYR B O 1
ATOM 2719 N N . SER B 1 58 ? -1.629 -24.125 -14.734 1 97.88 58 SER B N 1
ATOM 2720 C CA . SER B 1 58 ? -1.076 -25.094 -15.672 1 97.88 58 SER B CA 1
ATOM 2721 C C . SER B 1 58 ? -1.925 -25.188 -16.938 1 97.88 58 SER B C 1
ATOM 2723 O O . SER B 1 58 ? -1.393 -25.188 -18.047 1 97.88 58 SER B O 1
ATOM 2725 N N . ILE B 1 59 ? -3.186 -25.297 -16.734 1 96 59 ILE B N 1
ATOM 2726 C CA . ILE B 1 59 ? -4.121 -25.469 -17.828 1 96 59 ILE B CA 1
ATOM 2727 C C . ILE B 1 59 ? -4.121 -24.219 -18.703 1 96 59 ILE B C 1
ATOM 2729 O O . ILE B 1 59 ? -4.137 -24.312 -19.938 1 96 59 ILE B O 1
ATOM 2733 N N . GLU B 1 60 ? -4.09 -23.047 -18.062 1 95.94 60 GLU B N 1
ATOM 2734 C CA . GLU B 1 60 ? -4.031 -21.797 -18.812 1 95.94 60 GLU B CA 1
ATOM 2735 C C . GLU B 1 60 ? -2.779 -21.719 -19.672 1 95.94 60 GLU B C 1
ATOM 2737 O O . GLU B 1 60 ? -2.848 -21.328 -20.844 1 95.94 60 GLU B O 1
ATOM 2742 N N . PHE B 1 61 ? -1.636 -22.109 -19.125 1 98.25 61 PHE B N 1
ATOM 2743 C CA . PHE B 1 61 ? -0.375 -22.109 -19.859 1 98.25 61 PHE B CA 1
ATOM 2744 C C . PHE B 1 61 ? -0.413 -23.109 -21 1 98.25 61 PHE B C 1
ATOM 2746 O O . PHE B 1 61 ? 0.055 -22.812 -22.109 1 98.25 61 PHE B O 1
ATOM 2753 N N . ALA B 1 62 ? -0.962 -24.234 -20.719 1 98.44 62 ALA B N 1
ATOM 2754 C CA . ALA B 1 62 ? -1.068 -25.266 -21.75 1 98.44 62 ALA B CA 1
ATOM 2755 C C . ALA B 1 62 ? -1.931 -24.797 -22.922 1 98.44 62 ALA B C 1
ATOM 2757 O O . ALA B 1 62 ? -1.609 -25.047 -24.078 1 98.44 62 ALA B O 1
ATOM 2758 N N . ASN B 1 63 ? -2.998 -24.141 -22.578 1 96.88 63 ASN B N 1
ATOM 2759 C CA . ASN B 1 63 ? -3.875 -23.578 -23.609 1 96.88 63 ASN B CA 1
ATOM 2760 C C . ASN B 1 63 ? -3.137 -22.578 -24.484 1 96.88 63 ASN B C 1
ATOM 2762 O O . ASN B 1 63 ? -3.479 -22.422 -25.656 1 96.88 63 ASN B O 1
ATOM 2766 N N . MET B 1 64 ? -2.117 -22 -23.953 1 97.44 64 MET B N 1
ATOM 2767 C CA . MET B 1 64 ? -1.325 -21.031 -24.703 1 97.44 64 MET B CA 1
ATOM 2768 C C . MET B 1 64 ? -0.225 -21.719 -25.5 1 97.44 64 MET B C 1
ATOM 2770 O O . MET B 1 64 ? 0.559 -21.047 -26.188 1 97.44 64 MET B O 1
ATOM 2774 N N . GLY B 1 65 ? -0.139 -22.984 -25.375 1 98.19 65 GLY B N 1
ATOM 2775 C CA . GLY B 1 65 ? 0.823 -23.75 -26.156 1 98.19 65 GLY B CA 1
ATOM 2776 C C . GLY B 1 65 ? 2.123 -24 -25.406 1 98.19 65 GLY B C 1
ATOM 2777 O O . GLY B 1 65 ? 3.078 -24.531 -25.984 1 98.19 65 GLY B O 1
ATOM 2778 N N . CYS B 1 66 ? 2.203 -23.641 -24.156 1 98.81 66 CYS B N 1
ATOM 2779 C CA . CYS B 1 66 ? 3.377 -23.938 -23.344 1 98.81 66 CYS B CA 1
ATOM 2780 C C . CYS B 1 66 ? 3.455 -25.422 -23.031 1 98.81 66 CYS B C 1
ATOM 2782 O O . CYS B 1 66 ? 2.447 -26.125 -23.078 1 98.81 66 CYS B O 1
ATOM 2784 N N . LYS B 1 67 ? 4.66 -25.859 -22.797 1 98.88 67 LYS B N 1
ATOM 2785 C CA . LYS B 1 67 ? 4.887 -27.234 -22.375 1 98.88 67 LYS B CA 1
ATOM 2786 C C . LYS B 1 67 ? 5.039 -27.328 -20.859 1 98.88 67 LYS B C 1
ATOM 2788 O O . LYS B 1 67 ? 6.023 -26.844 -20.297 1 98.88 67 LYS B O 1
ATOM 2793 N N . ILE B 1 68 ? 4.066 -28.047 -20.234 1 98.88 68 ILE B N 1
ATOM 2794 C CA . ILE B 1 68 ? 3.932 -27.891 -18.797 1 98.88 68 ILE B CA 1
ATOM 2795 C C . ILE B 1 68 ? 4.324 -29.188 -18.094 1 98.88 68 ILE B C 1
ATOM 2797 O O . ILE B 1 68 ? 3.922 -30.281 -18.516 1 98.88 68 ILE B O 1
ATOM 2801 N N . THR B 1 69 ? 5.141 -29.078 -17.141 1 98.94 69 THR B N 1
ATOM 2802 C CA . THR B 1 69 ? 5.355 -30.109 -16.141 1 98.94 69 THR B CA 1
ATOM 2803 C C . THR B 1 69 ? 4.727 -29.719 -14.805 1 98.94 69 THR B C 1
ATOM 2805 O O . THR B 1 69 ? 5.047 -28.672 -14.242 1 98.94 69 THR B O 1
ATOM 2808 N N . LEU B 1 70 ? 3.795 -30.562 -14.305 1 98.75 70 LEU B N 1
ATOM 2809 C CA . LEU B 1 70 ? 3.121 -30.297 -13.039 1 98.75 70 LEU B CA 1
ATOM 2810 C C . LEU B 1 70 ? 3.85 -30.969 -11.883 1 98.75 70 LEU B C 1
ATOM 2812 O O . LEU B 1 70 ? 4.32 -32.094 -12.016 1 98.75 70 LEU B O 1
ATOM 2816 N N . PHE B 1 71 ? 3.965 -30.25 -10.836 1 98.44 71 PHE B N 1
ATOM 2817 C CA . PHE B 1 71 ? 4.652 -30.75 -9.648 1 98.44 71 PHE B CA 1
ATOM 2818 C C . PHE B 1 71 ? 3.938 -30.281 -8.383 1 98.44 71 PHE B C 1
ATOM 2820 O O . PHE B 1 71 ? 3.777 -29.094 -8.148 1 98.44 71 PHE B O 1
ATOM 2827 N N . ASP B 1 72 ? 3.461 -31.219 -7.543 1 96.06 72 ASP B N 1
ATOM 2828 C CA . ASP B 1 72 ? 2.768 -30.891 -6.301 1 96.06 72 ASP B CA 1
ATOM 2829 C C . ASP B 1 72 ? 2.953 -31.984 -5.254 1 96.06 72 ASP B C 1
ATOM 2831 O O . ASP B 1 72 ? 3.131 -33.156 -5.598 1 96.06 72 ASP B O 1
ATOM 2835 N N . ILE B 1 73 ? 2.896 -31.578 -4.059 1 93.69 73 ILE B N 1
ATOM 2836 C CA . ILE B 1 73 ? 3.113 -32.5 -2.957 1 93.69 73 ILE B CA 1
ATOM 2837 C C . ILE B 1 73 ? 1.862 -33.344 -2.746 1 93.69 73 ILE B C 1
ATOM 2839 O O . ILE B 1 73 ? 1.941 -34.469 -2.211 1 93.69 73 ILE B O 1
ATOM 2843 N N . SER B 1 74 ? 0.726 -32.875 -3.113 1 89.81 74 SER B N 1
ATOM 2844 C CA . SER B 1 74 ? -0.557 -33.5 -2.867 1 89.81 74 SER B CA 1
ATOM 2845 C C . SER B 1 74 ? -0.974 -34.375 -4.047 1 89.81 74 SER B C 1
ATOM 2847 O O . SER B 1 74 ? -1.234 -33.875 -5.141 1 89.81 74 SER B O 1
ATOM 2849 N N . ASP B 1 75 ? -1.161 -35.656 -3.797 1 90.25 75 ASP B N 1
ATOM 2850 C CA . ASP B 1 75 ? -1.616 -36.594 -4.836 1 90.25 75 ASP B CA 1
ATOM 2851 C C . ASP B 1 75 ? -3.061 -36.281 -5.234 1 90.25 75 ASP B C 1
ATOM 2853 O O . ASP B 1 75 ? -3.43 -36.438 -6.402 1 90.25 75 ASP B O 1
ATOM 2857 N N . GLU B 1 76 ? -3.795 -35.844 -4.289 1 86.81 76 GLU B N 1
ATOM 2858 C CA . GLU B 1 76 ? -5.188 -35.5 -4.559 1 86.81 76 GLU B CA 1
ATOM 2859 C C . GLU B 1 76 ? -5.293 -34.312 -5.504 1 86.81 76 GLU B C 1
ATOM 2861 O O . GLU B 1 76 ? -6.105 -34.312 -6.434 1 86.81 76 GLU B O 1
ATOM 2866 N N . GLN B 1 77 ? -4.5 -33.312 -5.234 1 89.38 77 GLN B N 1
ATOM 2867 C CA . GLN B 1 77 ? -4.488 -32.156 -6.105 1 89.38 77 GLN B CA 1
ATOM 2868 C C . GLN B 1 77 ? -4.055 -32.5 -7.52 1 89.38 77 GLN B C 1
ATOM 2870 O O . GLN B 1 77 ? -4.633 -32.031 -8.5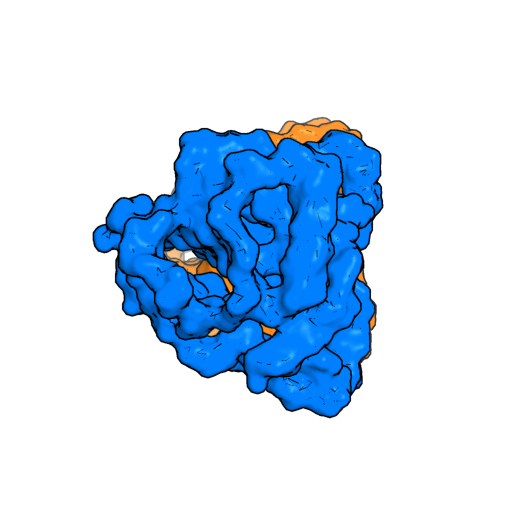 1 89.38 77 GLN B O 1
ATOM 2875 N N . LEU B 1 78 ? -3.111 -33.406 -7.637 1 94.25 78 LEU B N 1
ATOM 2876 C CA . LEU B 1 78 ? -2.621 -33.844 -8.938 1 94.25 78 LEU B CA 1
ATOM 2877 C C . LEU B 1 78 ? -3.682 -34.656 -9.688 1 94.25 78 LEU B C 1
ATOM 2879 O O . LEU B 1 78 ? -3.795 -34.562 -10.906 1 94.25 78 LEU B O 1
ATOM 2883 N N . ARG B 1 79 ? -4.441 -35.406 -8.969 1 93.62 79 ARG B N 1
ATOM 2884 C CA . ARG B 1 79 ? -5.543 -36.125 -9.57 1 93.62 79 ARG B CA 1
ATOM 2885 C C . ARG B 1 79 ? -6.59 -35.188 -10.148 1 93.62 79 ARG B C 1
ATOM 2887 O O . ARG B 1 79 ? -7.059 -35.406 -11.273 1 93.62 79 ARG B O 1
ATOM 2894 N N . ILE B 1 80 ? -6.906 -34.219 -9.359 1 90.88 80 ILE B N 1
ATOM 2895 C CA . ILE B 1 80 ? -7.867 -33.219 -9.812 1 90.88 80 ILE B CA 1
ATOM 2896 C C . ILE B 1 80 ? -7.316 -32.5 -11.047 1 90.88 80 ILE B C 1
ATOM 2898 O O . ILE B 1 80 ? -8.039 -32.281 -12.023 1 90.88 80 ILE B O 1
ATOM 2902 N N . ALA B 1 81 ? -6.055 -32.156 -10.984 1 94.5 81 ALA B N 1
ATOM 2903 C CA . ALA B 1 81 ? -5.422 -31.469 -12.102 1 94.5 81 ALA B CA 1
ATOM 2904 C C . ALA B 1 81 ? -5.484 -32.312 -13.375 1 94.5 81 ALA B C 1
ATOM 2906 O O . ALA B 1 81 ? -5.82 -31.797 -14.453 1 94.5 81 ALA B O 1
ATOM 2907 N N . GLN B 1 82 ? -5.203 -33.531 -13.258 1 96.38 82 GLN B N 1
ATOM 2908 C CA . GLN B 1 82 ? -5.23 -34.438 -14.398 1 96.38 82 GLN B CA 1
ATOM 2909 C C . GLN B 1 82 ? -6.625 -34.531 -15.008 1 96.38 82 GLN B C 1
ATOM 2911 O O . GLN B 1 82 ? -6.773 -34.5 -16.234 1 96.38 82 GLN B O 1
ATOM 2916 N N . LYS B 1 83 ? -7.59 -34.594 -14.18 1 94.38 83 LYS B N 1
ATOM 2917 C CA . LYS B 1 83 ? -8.969 -34.625 -14.648 1 94.38 83 LYS B CA 1
ATOM 2918 C C . LYS B 1 83 ? -9.297 -33.344 -15.438 1 94.38 83 LYS B C 1
ATOM 2920 O O . LYS B 1 83 ? -9.914 -33.438 -16.5 1 94.38 83 LYS B O 1
ATOM 2925 N N . LYS B 1 84 ? -8.922 -32.25 -14.914 1 92.06 84 LYS B N 1
ATOM 2926 C CA . LYS B 1 84 ? -9.211 -30.984 -15.562 1 92.06 84 LYS B CA 1
ATOM 2927 C C . LYS B 1 84 ? -8.445 -30.844 -16.875 1 92.06 84 LYS B C 1
ATOM 2929 O O . LYS B 1 84 ? -8.953 -30.281 -17.844 1 92.06 84 LYS B O 1
ATOM 2934 N N . ILE B 1 85 ? -7.242 -31.312 -16.906 1 96.31 85 ILE B N 1
ATOM 2935 C CA . ILE B 1 85 ? -6.418 -31.297 -18.109 1 96.31 85 ILE B CA 1
ATOM 2936 C C . ILE B 1 85 ? -7.113 -32.094 -19.219 1 96.31 85 ILE B C 1
ATOM 2938 O O . ILE B 1 85 ? -7.195 -31.625 -20.359 1 96.31 85 ILE B O 1
ATOM 2942 N N . ASN B 1 86 ? -7.633 -33.188 -18.844 1 96.81 86 ASN B N 1
ATOM 2943 C CA . ASN B 1 86 ? -8.367 -34.031 -19.781 1 96.81 86 ASN B CA 1
ATOM 2944 C C . ASN B 1 86 ? -9.625 -33.312 -20.281 1 96.81 86 ASN B C 1
ATOM 2946 O O . ASN B 1 86 ? -9.906 -33.312 -21.484 1 96.81 86 ASN B O 1
ATOM 2950 N N . GLU B 1 87 ? -10.312 -32.781 -19.359 1 93.31 87 GLU B N 1
ATOM 2951 C CA . GLU B 1 87 ? -11.555 -32.062 -19.688 1 93.31 87 GLU B CA 1
ATOM 2952 C C . GLU B 1 87 ? -11.297 -30.938 -20.672 1 93.31 87 GLU B C 1
ATOM 2954 O O . GLU B 1 87 ? -12.141 -30.641 -21.516 1 93.31 87 GLU B O 1
ATOM 2959 N N . GLN B 1 88 ? -10.148 -30.344 -20.547 1 93.44 88 GLN B N 1
ATOM 2960 C CA . GLN B 1 88 ? -9.82 -29.172 -21.359 1 93.44 88 GLN B CA 1
ATOM 2961 C C . GLN B 1 88 ? -9.078 -29.578 -22.625 1 93.44 88 GLN B C 1
ATOM 2963 O O . GLN B 1 88 ? -8.773 -28.734 -23.469 1 93.44 88 GLN B O 1
ATOM 2968 N N . ASN B 1 89 ? -8.781 -30.859 -22.766 1 96 89 ASN B N 1
ATOM 2969 C CA . ASN B 1 89 ? -8.141 -31.438 -23.938 1 96 89 ASN B CA 1
ATOM 2970 C C . ASN B 1 89 ? -6.801 -30.781 -24.234 1 96 89 ASN B C 1
ATOM 2972 O O . ASN B 1 89 ? -6.543 -30.344 -25.359 1 96 89 ASN B O 1
ATOM 2976 N N . VAL B 1 90 ? -5.961 -30.594 -23.188 1 97.19 90 VAL B N 1
ATOM 2977 C CA . VAL B 1 90 ? -4.656 -29.969 -23.375 1 97.19 90 VAL B CA 1
ATOM 2978 C C . VAL B 1 90 ? -3.551 -30.953 -23 1 97.19 90 VAL B C 1
ATOM 2980 O O . VAL B 1 90 ? -2.424 -30.547 -22.703 1 97.19 90 VAL B O 1
ATOM 2983 N N . ASN B 1 91 ? -3.846 -32.219 -23.031 1 97.69 91 ASN B N 1
ATOM 2984 C CA . ASN B 1 91 ? -2.904 -33.281 -22.672 1 97.69 91 ASN B CA 1
ATOM 2985 C C . ASN B 1 91 ? -1.635 -33.219 -23.516 1 97.69 91 ASN B C 1
ATOM 2987 O O . ASN B 1 91 ? -0.55 -33.562 -23.031 1 97.69 91 ASN B O 1
ATOM 2991 N N . HIS B 1 92 ? -1.759 -32.844 -24.734 1 97.81 92 HIS B N 1
ATOM 2992 C CA . HIS B 1 92 ? -0.638 -32.844 -25.672 1 97.81 92 HIS B CA 1
ATOM 2993 C C . HIS B 1 92 ? 0.429 -31.844 -25.25 1 97.81 92 HIS B C 1
ATOM 2995 O O . HIS B 1 92 ? 1.567 -31.906 -25.719 1 97.81 92 HIS B O 1
ATOM 3001 N N . ASN B 1 93 ? 0.086 -30.906 -24.344 1 98.56 93 ASN B N 1
ATOM 3002 C CA . ASN B 1 93 ? 1.027 -29.891 -23.891 1 98.56 93 ASN B CA 1
ATOM 3003 C C . ASN B 1 93 ? 1.538 -30.188 -22.484 1 98.56 93 ASN B C 1
ATOM 3005 O O . ASN B 1 93 ? 2.254 -29.391 -21.891 1 98.56 93 ASN B O 1
ATOM 3009 N N . ILE B 1 94 ? 1.165 -31.359 -21.984 1 98.75 94 ILE B N 1
ATOM 3010 C CA . ILE B 1 94 ? 1.625 -31.781 -20.656 1 98.75 94 ILE B CA 1
ATOM 3011 C C . ILE B 1 94 ? 2.814 -32.719 -20.797 1 98.75 94 ILE B C 1
ATOM 3013 O O . ILE B 1 94 ? 2.695 -33.781 -21.406 1 98.75 94 ILE B O 1
ATOM 3017 N N . GLU B 1 95 ? 3.932 -32.312 -20.25 1 98.56 95 GLU B N 1
ATOM 3018 C CA . GLU B 1 95 ? 5.152 -33.094 -20.391 1 98.56 95 GLU B CA 1
ATOM 3019 C C . GLU B 1 95 ? 5.301 -34.094 -19.25 1 98.56 95 GLU B C 1
ATOM 3021 O O . GLU B 1 95 ? 6.07 -35.062 -19.359 1 98.56 95 GLU B O 1
ATOM 3026 N N . GLY B 1 96 ? 4.586 -33.844 -18.156 1 98.19 96 GLY B N 1
ATOM 3027 C CA . GLY B 1 96 ? 4.652 -34.75 -17.016 1 98.19 96 GLY B CA 1
ATOM 3028 C C . GLY B 1 96 ? 3.908 -34.219 -15.805 1 98.19 96 GLY B C 1
ATOM 3029 O O . GLY B 1 96 ? 3.664 -33.031 -15.68 1 98.19 96 GLY B O 1
ATOM 3030 N N . ILE B 1 97 ? 3.49 -35.156 -14.969 1 98.25 97 ILE B N 1
ATOM 3031 C CA . ILE B 1 97 ? 2.857 -34.875 -13.68 1 98.25 97 ILE B CA 1
ATOM 3032 C C . ILE B 1 97 ? 3.602 -35.625 -12.578 1 98.25 97 ILE B C 1
ATOM 3034 O O . ILE B 1 97 ? 3.65 -36.844 -12.57 1 98.25 97 ILE B O 1
ATOM 3038 N N . PHE B 1 98 ? 4.191 -34.875 -11.664 1 98.19 98 PHE B N 1
ATOM 3039 C CA . PHE B 1 98 ? 5.07 -35.469 -10.656 1 98.19 98 PHE B CA 1
ATOM 3040 C C . PHE B 1 98 ? 4.613 -35.094 -9.258 1 98.19 98 PHE B C 1
ATOM 3042 O O . PHE B 1 98 ? 4.285 -33.938 -8.984 1 98.19 98 PHE B O 1
ATOM 3049 N N . GLN B 1 99 ? 4.547 -36.062 -8.367 1 96.62 99 GLN B N 1
ATOM 3050 C CA . GLN B 1 99 ? 4.328 -35.812 -6.945 1 96.62 99 GLN B CA 1
ATOM 3051 C C . GLN B 1 99 ? 5.652 -35.594 -6.215 1 96.62 99 GLN B C 1
ATOM 3053 O O . GLN B 1 99 ? 6.578 -36.406 -6.355 1 96.62 99 GLN B O 1
ATOM 3058 N N . GLY B 1 100 ? 5.758 -34.5 -5.469 1 95.81 100 GLY B N 1
ATOM 3059 C CA . GLY B 1 100 ? 6.973 -34.281 -4.711 1 95.81 100 GLY B CA 1
ATOM 3060 C C . GLY B 1 100 ? 6.953 -32.969 -3.932 1 95.81 100 GLY B C 1
ATOM 3061 O O . GLY B 1 100 ? 5.977 -32.219 -3.996 1 95.81 100 GLY B O 1
ATOM 3062 N N . ASP B 1 101 ? 8.016 -32.75 -3.143 1 94.81 101 ASP B N 1
ATOM 3063 C CA . ASP B 1 101 ? 8.242 -31.562 -2.355 1 94.81 101 ASP B CA 1
ATOM 3064 C C . ASP B 1 101 ? 9.156 -30.578 -3.098 1 94.81 101 ASP B C 1
ATOM 3066 O O . ASP B 1 101 ? 10.211 -30.969 -3.6 1 94.81 101 ASP B O 1
ATOM 3070 N N . ILE B 1 102 ? 8.711 -29.328 -3.188 1 96.12 102 ILE B N 1
ATOM 3071 C CA . ILE B 1 102 ? 9.484 -28.344 -3.943 1 96.12 102 ILE B CA 1
ATOM 3072 C C . ILE B 1 102 ? 10.867 -28.172 -3.32 1 96.12 102 ILE B C 1
ATOM 3074 O O . ILE B 1 102 ? 11.766 -27.594 -3.932 1 96.12 102 ILE B O 1
ATOM 3078 N N . LYS B 1 103 ? 11.133 -28.703 -2.16 1 95.38 103 LYS B N 1
ATOM 3079 C CA . LYS B 1 103 ? 12.453 -28.703 -1.526 1 95.38 103 LYS B CA 1
ATOM 3080 C C . LYS B 1 103 ? 13.398 -29.672 -2.234 1 95.38 103 LYS B C 1
ATOM 3082 O O . LYS B 1 103 ? 14.617 -29.594 -2.047 1 95.38 103 LYS B O 1
ATOM 3087 N N . ASP B 1 104 ? 12.789 -30.578 -2.896 1 96.56 104 ASP B N 1
ATOM 3088 C CA . ASP B 1 104 ? 13.562 -31.609 -3.578 1 96.56 104 ASP B CA 1
ATOM 3089 C C . ASP B 1 104 ? 13.109 -31.766 -5.027 1 96.56 104 ASP B C 1
ATOM 3091 O O . ASP B 1 104 ? 12.117 -32.438 -5.297 1 96.56 104 ASP B O 1
ATOM 3095 N N . LEU B 1 105 ? 13.938 -31.281 -5.914 1 98.31 105 LEU B N 1
ATOM 3096 C CA . LEU B 1 105 ? 13.641 -31.391 -7.34 1 98.31 105 LEU B CA 1
ATOM 3097 C C . LEU B 1 105 ? 14.625 -32.312 -8.039 1 98.31 105 LEU B C 1
ATOM 3099 O O . LEU B 1 105 ? 14.969 -32.094 -9.195 1 98.31 105 LEU B O 1
ATOM 3103 N N . SER B 1 106 ? 15.023 -33.312 -7.383 1 97.56 106 SER B N 1
ATOM 3104 C CA . SER B 1 106 ? 16.031 -34.25 -7.895 1 97.56 106 SER B CA 1
ATOM 3105 C C . SER B 1 106 ? 15.5 -35.062 -9.07 1 97.56 106 SER B C 1
ATOM 3107 O O . SER B 1 106 ? 16.266 -35.656 -9.82 1 97.56 106 SER B O 1
ATOM 3109 N N . SER B 1 107 ? 14.203 -35.062 -9.211 1 97.31 107 SER B N 1
ATOM 3110 C CA . SER B 1 107 ? 13.586 -35.75 -10.336 1 97.31 107 SER B CA 1
ATOM 3111 C C . SER B 1 107 ? 13.875 -35.062 -11.656 1 97.31 107 SER B C 1
ATOM 3113 O O . SER B 1 107 ? 13.633 -35.594 -12.727 1 97.31 107 SER B O 1
ATOM 3115 N N . PHE B 1 108 ? 14.375 -33.844 -11.586 1 98.56 108 PHE B N 1
ATOM 3116 C CA . PHE B 1 108 ? 14.617 -33.031 -12.789 1 98.56 108 PHE B CA 1
ATOM 3117 C C . PHE B 1 108 ? 16.109 -32.781 -12.953 1 98.56 108 PHE B C 1
ATOM 3119 O O . PHE B 1 108 ? 16.812 -32.531 -11.969 1 98.56 108 PHE B O 1
ATOM 3126 N N . GLU B 1 109 ? 16.609 -32.781 -14.164 1 98.5 109 GLU B N 1
ATOM 3127 C CA . GLU B 1 109 ? 18 -32.469 -14.492 1 98.5 109 GLU B CA 1
ATOM 3128 C C . GLU B 1 109 ? 18.266 -30.969 -14.398 1 98.5 109 GLU B C 1
ATOM 3130 O O . GLU B 1 109 ? 17.328 -30.172 -14.414 1 98.5 109 GLU B O 1
ATOM 3135 N N . ASN B 1 110 ? 19.562 -30.672 -14.328 1 98.62 110 ASN B N 1
ATOM 3136 C CA . ASN B 1 110 ? 19.938 -29.266 -14.406 1 98.62 110 ASN B CA 1
ATOM 3137 C C . ASN B 1 110 ? 19.453 -28.625 -15.703 1 98.62 110 ASN B C 1
ATOM 3139 O O . ASN B 1 110 ? 19.406 -29.281 -16.75 1 98.62 110 ASN B O 1
ATOM 3143 N N . GLU B 1 111 ? 19.031 -27.391 -15.641 1 98.62 111 GLU B N 1
ATOM 3144 C CA . GLU B 1 111 ? 18.734 -26.578 -16.812 1 98.62 111 GLU B CA 1
ATOM 3145 C C . GLU B 1 111 ? 17.688 -27.234 -17.703 1 98.62 111 GLU B C 1
ATOM 3147 O O . GLU B 1 111 ? 17.859 -27.328 -18.922 1 98.62 111 GLU B O 1
ATOM 3152 N N . SER B 1 112 ? 16.594 -27.688 -17.047 1 98.62 112 SER B N 1
ATOM 3153 C CA . SER B 1 112 ? 15.562 -28.438 -17.734 1 98.62 112 SER B CA 1
ATOM 3154 C C . SER B 1 112 ? 14.414 -27.531 -18.172 1 98.62 112 SER B C 1
ATOM 3156 O O . SER B 1 112 ? 13.664 -27.859 -19.094 1 98.62 112 SER B O 1
ATOM 3158 N N . PHE B 1 113 ? 14.266 -26.391 -17.531 1 98.94 113 PHE B N 1
ATOM 3159 C CA . PHE B 1 113 ? 13.07 -25.594 -17.734 1 98.94 113 PHE B CA 1
ATOM 3160 C C . PHE B 1 113 ? 13.438 -24.172 -18.156 1 98.94 113 PHE B C 1
ATOM 3162 O O . PHE B 1 113 ? 14.453 -23.641 -17.703 1 98.94 113 PHE B O 1
ATOM 3169 N N . ASP B 1 114 ? 12.602 -23.531 -18.984 1 98.88 114 ASP B N 1
ATOM 3170 C CA . ASP B 1 114 ? 12.734 -22.141 -19.359 1 98.88 114 ASP B CA 1
ATOM 3171 C C . ASP B 1 114 ? 12.156 -21.219 -18.281 1 98.88 114 ASP B C 1
ATOM 3173 O O . ASP B 1 114 ? 12.586 -20.062 -18.141 1 98.88 114 ASP B O 1
ATOM 3177 N N . MET B 1 115 ? 11.195 -21.781 -17.594 1 98.88 115 MET B N 1
ATOM 3178 C CA . MET B 1 115 ? 10.484 -20.984 -16.594 1 98.88 115 MET B CA 1
ATOM 3179 C C . MET B 1 115 ? 9.969 -21.875 -15.461 1 98.88 115 MET B C 1
ATOM 3181 O O . MET B 1 115 ? 9.625 -23.047 -15.695 1 98.88 115 MET B O 1
ATOM 3185 N N . ILE B 1 116 ? 10.031 -21.375 -14.305 1 98.94 116 ILE B N 1
ATOM 3186 C CA . ILE B 1 116 ? 9.391 -21.984 -13.148 1 98.94 116 ILE B CA 1
ATOM 3187 C C . ILE B 1 116 ? 8.32 -21.047 -12.586 1 98.94 116 ILE B C 1
ATOM 3189 O O . ILE B 1 116 ? 8.578 -19.875 -12.367 1 98.94 116 ILE B O 1
ATOM 3193 N N . ILE B 1 117 ? 7.172 -21.578 -12.422 1 98.88 117 ILE B N 1
ATOM 3194 C CA . ILE B 1 117 ? 6.078 -20.875 -11.766 1 98.88 117 ILE B CA 1
ATOM 3195 C C . ILE B 1 117 ? 5.754 -21.547 -10.43 1 98.88 117 ILE B C 1
ATOM 3197 O O . ILE B 1 117 ? 5.453 -22.734 -10.391 1 98.88 117 ILE B O 1
ATOM 3201 N N . CYS B 1 118 ? 5.879 -20.797 -9.43 1 98.75 118 CYS B N 1
ATOM 3202 C CA . CYS B 1 118 ? 5.527 -21.281 -8.102 1 98.75 118 CYS B CA 1
ATOM 3203 C C . CYS B 1 118 ? 4.473 -20.391 -7.457 1 98.75 118 CYS B C 1
ATOM 3205 O O . CYS B 1 118 ? 4.77 -19.641 -6.523 1 98.75 118 CYS B O 1
ATOM 3207 N N . TYR B 1 119 ? 3.246 -20.5 -7.977 1 97.62 119 TYR B N 1
ATOM 3208 C CA . TYR B 1 119 ? 2.119 -19.672 -7.559 1 97.62 119 TYR B CA 1
ATOM 3209 C C . TYR B 1 119 ? 1.279 -20.375 -6.508 1 97.62 119 TYR B C 1
ATOM 3211 O O . TYR B 1 119 ? 1.408 -21.594 -6.316 1 97.62 119 TYR B O 1
ATOM 3219 N N . GLY B 1 120 ? 0.422 -19.609 -5.785 1 93 120 GLY B N 1
ATOM 3220 C CA . GLY B 1 120 ? -0.438 -20.172 -4.754 1 93 120 GLY B CA 1
ATOM 3221 C C . GLY B 1 120 ? 0.228 -20.234 -3.391 1 93 120 GLY B C 1
ATOM 3222 O O . GLY B 1 120 ? -0.269 -20.891 -2.482 1 93 120 GLY B O 1
ATOM 3223 N N . ALA B 1 121 ? 1.349 -19.828 -3.305 1 94.69 121 ALA B N 1
ATOM 3224 C CA . ALA B 1 121 ? 2.102 -19.547 -2.084 1 94.69 121 ALA B CA 1
ATOM 3225 C C . ALA B 1 121 ? 2.645 -20.844 -1.479 1 94.69 121 ALA B C 1
ATOM 3227 O O . ALA B 1 121 ? 2.689 -21 -0.256 1 94.69 121 ALA B O 1
ATOM 3228 N N . PRO B 1 122 ? 3.062 -21.781 -2.27 1 94.38 122 PRO B N 1
ATOM 3229 C CA . PRO B 1 122 ? 3.713 -22.953 -1.658 1 94.38 122 PRO B CA 1
ATOM 3230 C C . PRO B 1 122 ? 4.973 -22.578 -0.879 1 94.38 122 PRO B C 1
ATOM 3232 O O . PRO B 1 122 ? 5.273 -23.203 0.145 1 94.38 122 PRO B O 1
ATOM 3235 N N . LEU B 1 123 ? 5.695 -21.594 -1.37 1 96.62 123 LEU B N 1
ATOM 3236 C CA . LEU B 1 123 ? 6.93 -21.156 -0.729 1 96.62 123 LEU B CA 1
ATOM 3237 C C . LEU B 1 123 ? 6.66 -20.625 0.675 1 96.62 123 LEU B C 1
ATOM 3239 O O . LEU B 1 123 ? 7.535 -20.672 1.54 1 96.62 123 LEU B O 1
ATOM 3243 N N . SER B 1 124 ? 5.488 -20.094 0.942 1 95.81 124 SER B N 1
ATOM 3244 C CA . SER B 1 124 ? 5.109 -19.594 2.256 1 95.81 124 SER B CA 1
ATOM 3245 C C . SER B 1 124 ? 5.035 -20.719 3.283 1 95.81 124 SER B C 1
ATOM 3247 O O . SER B 1 124 ? 5.078 -20.469 4.488 1 95.81 124 SER B O 1
ATOM 3249 N N . TYR B 1 125 ? 4.918 -21.938 2.828 1 91.75 125 TYR B N 1
ATOM 3250 C CA . TYR B 1 125 ? 4.793 -23.078 3.736 1 91.75 125 TYR B CA 1
ATOM 3251 C C . TYR B 1 125 ? 6.156 -23.688 4.031 1 91.75 125 TYR B C 1
ATOM 3253 O O . TYR B 1 125 ? 6.262 -24.641 4.82 1 91.75 125 TYR B O 1
ATOM 3261 N N . ILE B 1 126 ? 7.121 -23.156 3.383 1 92.5 126 ILE B N 1
ATOM 3262 C CA . ILE B 1 126 ? 8.492 -23.562 3.684 1 92.5 126 ILE B CA 1
ATOM 3263 C C . ILE B 1 126 ? 9.039 -22.719 4.828 1 92.5 126 ILE B C 1
ATOM 3265 O O . ILE B 1 126 ? 9.375 -21.547 4.637 1 92.5 126 ILE B O 1
ATOM 3269 N N . ILE B 1 127 ? 9.094 -23.281 6.008 1 87.44 127 ILE B N 1
ATOM 3270 C CA . ILE B 1 127 ? 9.5 -22.516 7.184 1 87.44 127 ILE B CA 1
ATOM 3271 C C . ILE B 1 127 ? 11.023 -22.562 7.328 1 87.44 127 ILE B C 1
ATOM 3273 O O . ILE B 1 127 ? 11.648 -21.562 7.676 1 87.44 127 ILE B O 1
ATOM 3277 N N . ASP B 1 128 ? 11.398 -23.828 7.051 1 85.56 128 ASP B N 1
ATOM 3278 C CA . ASP B 1 128 ? 12.844 -24.047 7.09 1 85.56 128 ASP B CA 1
ATOM 3279 C C . ASP B 1 128 ? 13.391 -24.375 5.703 1 85.56 128 ASP B C 1
ATOM 3281 O O . ASP B 1 128 ? 12.641 -24.812 4.828 1 85.56 128 ASP B O 1
ATOM 3285 N N . ASP B 1 129 ? 14.516 -23.844 5.242 1 89.5 129 ASP B N 1
ATOM 3286 C CA . ASP B 1 129 ? 15.258 -24.266 4.062 1 89.5 129 ASP B CA 1
ATOM 3287 C C . ASP B 1 129 ? 14.766 -23.547 2.811 1 89.5 129 ASP B C 1
ATOM 3289 O O . ASP B 1 129 ? 14.727 -24.141 1.727 1 89.5 129 ASP B O 1
ATOM 3293 N N . ARG B 1 130 ? 14.227 -22.391 2.93 1 95.31 130 ARG B N 1
ATOM 3294 C CA . ARG B 1 130 ? 13.789 -21.641 1.759 1 95.31 130 ARG B CA 1
ATOM 3295 C C . ARG B 1 130 ? 14.93 -21.453 0.769 1 95.31 130 ARG B C 1
ATOM 3297 O O . ARG B 1 130 ? 14.719 -21.469 -0.445 1 95.31 130 ARG B O 1
ATOM 3304 N N . GLU B 1 131 ? 16.125 -21.312 1.299 1 96.56 131 GLU B N 1
ATOM 3305 C CA . GLU B 1 131 ? 17.297 -21.141 0.455 1 96.56 131 GLU B CA 1
ATOM 3306 C C . GLU B 1 131 ? 17.547 -22.391 -0.399 1 96.56 131 GLU B C 1
ATOM 3308 O O . GLU B 1 131 ? 17.984 -22.281 -1.55 1 96.56 131 GLU B O 1
ATOM 3313 N N . LYS B 1 132 ? 17.25 -23.516 0.198 1 96.69 132 LYS B N 1
ATOM 3314 C CA . LYS B 1 132 ? 17.406 -24.766 -0.542 1 96.69 132 LYS B CA 1
ATOM 3315 C C . LYS B 1 132 ? 16.438 -24.828 -1.717 1 96.69 132 LYS B C 1
ATOM 3317 O O . LYS B 1 132 ? 16.812 -25.281 -2.805 1 96.69 132 LYS B O 1
ATOM 3322 N N . VAL B 1 133 ? 15.219 -24.438 -1.456 1 98.25 133 VAL B N 1
ATOM 3323 C CA . VAL B 1 133 ? 14.211 -24.422 -2.512 1 98.25 133 VAL B CA 1
ATOM 3324 C C . VAL B 1 133 ? 14.664 -23.516 -3.65 1 98.25 133 VAL B C 1
ATOM 3326 O O . VAL B 1 133 ? 14.602 -23.906 -4.82 1 98.25 133 VAL B O 1
ATOM 3329 N N . ILE B 1 134 ? 15.164 -22.328 -3.326 1 98.62 134 ILE B N 1
ATOM 3330 C CA . ILE B 1 134 ? 15.594 -21.359 -4.324 1 98.62 134 ILE B CA 1
ATOM 3331 C C . ILE B 1 134 ? 16.781 -21.922 -5.102 1 98.62 134 ILE B C 1
ATOM 3333 O O . ILE B 1 134 ? 16.875 -21.75 -6.316 1 98.62 134 ILE B O 1
ATOM 3337 N N . SER B 1 135 ? 17.656 -22.641 -4.41 1 98.19 135 SER B N 1
ATOM 3338 C CA . SER B 1 135 ? 18.797 -23.266 -5.066 1 98.19 135 SER B CA 1
ATOM 3339 C C . SER B 1 135 ? 18.359 -24.344 -6.059 1 98.19 135 SER B C 1
ATOM 3341 O O . SER B 1 135 ? 18.922 -24.453 -7.145 1 98.19 135 SER B O 1
ATOM 3343 N N . GLU B 1 136 ? 17.375 -25.109 -5.672 1 98.56 136 GLU B N 1
ATOM 3344 C CA . GLU B 1 136 ? 16.844 -26.125 -6.574 1 98.56 136 GLU B CA 1
ATOM 3345 C C . GLU B 1 136 ? 16.172 -25.484 -7.789 1 98.56 136 GLU B C 1
ATOM 3347 O O . GLU B 1 136 ? 16.344 -25.953 -8.914 1 98.56 136 GLU B O 1
ATOM 3352 N N . PHE B 1 137 ? 15.414 -24.438 -7.531 1 98.88 137 PHE B N 1
ATOM 3353 C CA . PHE B 1 137 ? 14.812 -23.703 -8.641 1 98.88 137 PHE B CA 1
ATOM 3354 C C . PHE B 1 137 ? 15.883 -23.203 -9.602 1 98.88 137 PHE B C 1
ATOM 3356 O O . PHE B 1 137 ? 15.758 -23.344 -10.82 1 98.88 137 PHE B O 1
ATOM 3363 N N . TYR B 1 138 ? 16.922 -22.641 -9.016 1 98.88 138 TYR B N 1
ATOM 3364 C CA . TYR B 1 138 ? 18.031 -22.125 -9.82 1 98.88 138 TYR B CA 1
ATOM 3365 C C . TYR B 1 138 ? 18.672 -23.25 -10.641 1 98.88 138 TYR B C 1
ATOM 3367 O O . TYR B 1 138 ? 18.938 -23.078 -11.828 1 98.88 138 TYR B O 1
ATOM 3375 N N . ARG B 1 139 ? 18.875 -24.391 -10.031 1 98.75 139 ARG B N 1
ATOM 3376 C CA . ARG B 1 139 ? 19.547 -25.516 -10.664 1 98.75 139 ARG B CA 1
ATOM 3377 C C . ARG B 1 139 ? 18.781 -26.016 -11.875 1 98.75 139 ARG B C 1
ATOM 3379 O O . ARG B 1 139 ? 19.359 -26.25 -12.938 1 98.75 139 ARG B O 1
ATOM 3386 N N . VAL B 1 140 ? 17.484 -26.125 -11.773 1 98.88 140 VAL B N 1
ATOM 3387 C CA . VAL B 1 140 ? 16.703 -26.781 -12.805 1 98.88 140 VAL B CA 1
ATOM 3388 C C . VAL B 1 140 ? 16.297 -25.781 -13.883 1 98.88 140 VAL B C 1
ATOM 3390 O O . VAL B 1 140 ? 15.812 -26.156 -14.953 1 98.88 140 VAL B O 1
ATOM 3393 N N . LEU B 1 141 ? 16.484 -24.5 -13.633 1 98.88 141 LEU B N 1
ATOM 3394 C CA . LEU B 1 141 ? 16.234 -23.469 -14.633 1 98.88 141 LEU B CA 1
ATOM 3395 C C . LEU B 1 141 ? 17.375 -23.375 -15.625 1 98.88 141 LEU B C 1
ATOM 3397 O O . LEU B 1 141 ? 18.547 -23.453 -15.242 1 98.88 141 LEU B O 1
ATOM 3401 N N . LYS B 1 142 ? 17.047 -23.203 -16.875 1 98.75 142 LYS B N 1
ATOM 3402 C CA . LYS B 1 142 ? 18.062 -22.891 -17.875 1 98.75 142 LYS B CA 1
ATOM 3403 C C . LYS B 1 142 ? 18.672 -21.516 -17.641 1 98.75 142 LYS B C 1
ATOM 3405 O O . LYS B 1 142 ? 18.094 -20.688 -16.922 1 98.75 142 LYS B O 1
ATOM 3410 N N . ASP B 1 143 ? 19.859 -21.312 -18.25 1 98.19 143 ASP B N 1
ATOM 3411 C CA . ASP B 1 143 ? 20.391 -19.953 -18.281 1 98.19 143 ASP B CA 1
ATOM 3412 C C . ASP B 1 143 ? 19.406 -18.984 -18.922 1 98.19 143 ASP B C 1
ATOM 3414 O O . ASP B 1 143 ? 18.766 -19.312 -19.922 1 98.19 143 ASP B O 1
ATOM 3418 N N . LYS B 1 144 ? 19.25 -17.875 -18.281 1 98.06 144 LYS B N 1
ATOM 3419 C CA . LYS B 1 144 ? 18.328 -16.828 -18.719 1 98.06 144 LYS B CA 1
ATOM 3420 C C . LYS B 1 144 ? 16.875 -17.234 -18.453 1 98.06 144 LYS B C 1
ATOM 3422 O O . LYS B 1 144 ? 15.945 -16.578 -18.906 1 98.06 144 LYS B O 1
ATOM 3427 N N . GLY B 1 145 ? 16.719 -18.375 -17.75 1 98.75 145 GLY B N 1
ATOM 3428 C CA . GLY B 1 145 ? 15.375 -18.781 -17.359 1 98.75 145 GLY B CA 1
ATOM 3429 C C . GLY B 1 145 ? 14.75 -17.859 -16.328 1 98.75 145 GLY B C 1
ATOM 3430 O O . GLY B 1 145 ? 15.453 -17.078 -15.688 1 98.75 145 GLY B O 1
ATOM 3431 N N . VAL B 1 146 ? 13.422 -17.938 -16.203 1 98.88 146 VAL B N 1
ATOM 3432 C CA . VAL B 1 146 ? 12.68 -17.016 -15.352 1 98.88 146 VAL B CA 1
ATOM 3433 C C . VAL B 1 146 ? 12.047 -17.781 -14.195 1 98.88 146 VAL B C 1
ATOM 3435 O O . VAL B 1 146 ? 11.445 -18.844 -14.406 1 98.88 146 VAL B O 1
ATOM 3438 N N . LEU B 1 147 ? 12.242 -17.297 -13.016 1 98.94 147 LEU B N 1
ATOM 3439 C CA . LEU B 1 147 ? 11.5 -17.75 -11.844 1 98.94 147 LEU B CA 1
ATOM 3440 C C . LEU B 1 147 ? 10.414 -16.75 -11.469 1 98.94 147 LEU B C 1
ATOM 3442 O O . LEU B 1 147 ? 10.688 -15.555 -11.344 1 98.94 147 LEU B O 1
ATOM 3446 N N . ALA B 1 148 ? 9.195 -17.172 -11.352 1 98.94 148 ALA B N 1
ATOM 3447 C CA . ALA B 1 148 ? 8.102 -16.375 -10.82 1 98.94 148 ALA B CA 1
ATOM 3448 C C . ALA B 1 148 ? 7.453 -17.062 -9.617 1 98.94 148 ALA B C 1
ATOM 3450 O O . ALA B 1 148 ? 7.043 -18.219 -9.711 1 98.94 148 ALA B O 1
ATOM 3451 N N . VAL B 1 149 ? 7.375 -16.359 -8.508 1 98.88 149 VAL B N 1
ATOM 3452 C CA . VAL B 1 149 ? 6.82 -16.938 -7.289 1 98.88 149 VAL B CA 1
ATOM 3453 C C . VAL B 1 149 ? 5.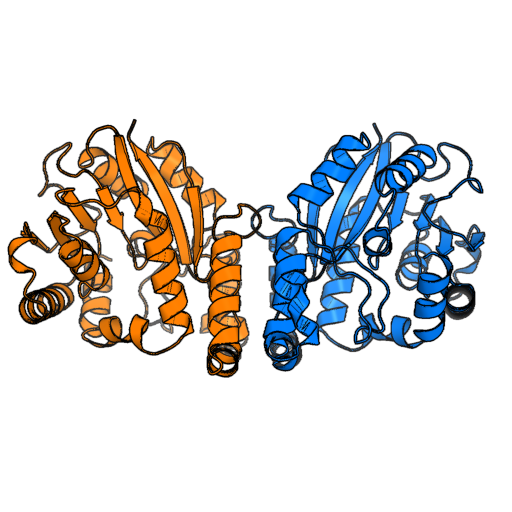742 -16.016 -6.723 1 98.88 149 VAL B C 1
ATOM 3455 O O . VAL B 1 149 ? 5.742 -14.812 -6.988 1 98.88 149 VAL B O 1
ATOM 3458 N N . SER B 1 150 ? 4.793 -16.562 -6.066 1 98.62 150 SER B N 1
ATOM 3459 C CA . SER B 1 150 ? 3.84 -15.852 -5.223 1 98.62 150 SER B CA 1
ATOM 3460 C C . SER B 1 150 ? 3.85 -16.391 -3.797 1 98.62 150 SER B C 1
ATOM 3462 O O . SER B 1 150 ? 3.924 -17.609 -3.588 1 98.62 150 SER B O 1
ATOM 3464 N N . VAL B 1 151 ? 3.9 -15.516 -2.859 1 98.62 151 VAL B N 1
ATOM 3465 C CA . VAL B 1 151 ? 3.877 -15.852 -1.44 1 98.62 151 VAL B CA 1
ATOM 3466 C C . VAL B 1 151 ? 2.805 -15.031 -0.729 1 98.62 151 VAL B C 1
ATOM 3468 O O . VAL B 1 151 ? 2.221 -14.117 -1.316 1 98.62 151 VAL B O 1
ATOM 3471 N N . ASN B 1 152 ? 2.477 -15.453 0.479 1 96.88 152 ASN B N 1
ATOM 3472 C CA . ASN B 1 152 ? 1.598 -14.617 1.289 1 96.88 152 ASN B CA 1
ATOM 3473 C C . ASN B 1 152 ? 2.322 -13.383 1.807 1 96.88 152 ASN B C 1
ATOM 3475 O O . ASN B 1 152 ? 3.438 -13.477 2.322 1 96.88 152 ASN B O 1
ATOM 3479 N N . ASN B 1 153 ? 1.694 -12.273 1.606 1 97.81 153 ASN B N 1
ATOM 3480 C CA . ASN B 1 153 ? 2.252 -10.992 2.043 1 97.81 153 ASN B CA 1
ATOM 3481 C C . ASN B 1 153 ? 1.918 -10.711 3.504 1 97.81 153 ASN B C 1
ATOM 3483 O O . ASN B 1 153 ? 0.753 -10.758 3.902 1 97.81 153 ASN B O 1
ATOM 3487 N N . LYS B 1 154 ? 2.896 -10.375 4.281 1 95.81 154 LYS B N 1
ATOM 3488 C CA . LYS B 1 154 ? 2.738 -10.164 5.719 1 95.81 154 LYS B CA 1
ATOM 3489 C C . LYS B 1 154 ? 1.696 -9.078 6.004 1 95.81 154 LYS B C 1
ATOM 3491 O O . LYS B 1 154 ? 0.734 -9.32 6.734 1 95.81 154 LYS B O 1
ATOM 3496 N N . TRP B 1 155 ? 1.797 -7.961 5.41 1 95.75 155 TRP B N 1
ATOM 3497 C CA . TRP B 1 155 ? 0.925 -6.824 5.688 1 95.75 155 TRP B CA 1
ATOM 3498 C C . TRP B 1 155 ? -0.394 -6.953 4.934 1 95.75 155 TRP B C 1
ATOM 3500 O O . TRP B 1 155 ? -1.449 -6.578 5.449 1 95.75 155 TRP B O 1
ATOM 3510 N N . GLY B 1 156 ? -0.322 -7.531 3.721 1 94.81 156 GLY B N 1
ATOM 3511 C CA . GLY B 1 156 ? -1.515 -7.738 2.914 1 94.81 156 GLY B CA 1
ATOM 3512 C C . GLY B 1 156 ? -2.51 -8.688 3.555 1 94.81 156 GLY B C 1
ATOM 3513 O O . GLY B 1 156 ? -3.721 -8.469 3.48 1 94.81 156 GLY B O 1
ATOM 3514 N N . ILE B 1 157 ? -2.01 -9.719 4.195 1 91.94 157 ILE B N 1
ATOM 3515 C CA . ILE B 1 157 ? -2.887 -10.688 4.852 1 91.94 157 ILE B CA 1
ATOM 3516 C C . ILE B 1 157 ? -3.621 -10.016 6.008 1 91.94 157 ILE B C 1
ATOM 3518 O O . ILE B 1 157 ? -4.816 -10.242 6.207 1 91.94 157 ILE B O 1
ATOM 3522 N N . LEU B 1 158 ? -2.928 -9.211 6.746 1 89.62 158 LEU B N 1
ATOM 3523 C CA . LEU B 1 158 ? -3.549 -8.484 7.848 1 89.62 158 LEU B CA 1
ATOM 3524 C C . LEU B 1 158 ? -4.605 -7.516 7.332 1 89.62 158 LEU B C 1
ATOM 3526 O O . LEU B 1 158 ? -5.668 -7.371 7.941 1 89.62 158 LEU B O 1
ATOM 3530 N N . LYS B 1 159 ? -4.309 -6.879 6.262 1 91.56 159 LYS B N 1
ATOM 3531 C CA . LYS B 1 159 ? -5.254 -5.945 5.656 1 91.56 159 LYS B CA 1
ATOM 3532 C C . LYS B 1 159 ? -6.504 -6.672 5.168 1 91.56 159 LYS B C 1
ATOM 3534 O O . LYS B 1 159 ? -7.621 -6.168 5.316 1 91.56 159 LYS B O 1
ATOM 3539 N N . MET B 1 160 ? -6.285 -7.801 4.527 1 89.94 160 MET B N 1
ATOM 3540 C CA . MET B 1 160 ? -7.402 -8.625 4.078 1 89.94 160 MET B CA 1
ATOM 3541 C C . MET B 1 160 ? -8.297 -9.016 5.246 1 89.94 160 MET B C 1
ATOM 3543 O O . MET B 1 160 ? -9.523 -8.961 5.141 1 89.94 160 MET B O 1
ATOM 3547 N N . LEU B 1 161 ? -7.703 -9.375 6.34 1 84.81 161 LEU B N 1
ATOM 3548 C CA . LEU B 1 161 ? -8.461 -9.766 7.523 1 84.81 161 LEU B CA 1
ATOM 3549 C C . LEU B 1 161 ? -9.25 -8.586 8.078 1 84.81 161 LEU B C 1
ATOM 3551 O O . LEU B 1 161 ? -10.391 -8.742 8.523 1 84.81 161 LEU B O 1
ATOM 3555 N N . LEU B 1 162 ? -8.625 -7.395 8.039 1 85.19 162 LEU B N 1
ATOM 3556 C CA . LEU B 1 162 ? -9.289 -6.176 8.484 1 85.19 162 LEU B CA 1
ATOM 3557 C C . LEU B 1 162 ? -10.508 -5.875 7.629 1 85.19 162 LEU B C 1
ATOM 3559 O O . LEU B 1 162 ? -11.586 -5.586 8.156 1 85.19 162 LEU B O 1
ATOM 3563 N N . GLY B 1 163 ? -10.344 -5.949 6.371 1 84.75 163 GLY B N 1
ATOM 3564 C CA . GLY B 1 163 ? -11.414 -5.641 5.434 1 84.75 163 GLY B CA 1
ATOM 3565 C C . GLY B 1 163 ? -12.594 -6.586 5.539 1 84.75 163 GLY B C 1
ATOM 3566 O O . GLY B 1 163 ? -13.734 -6.203 5.266 1 84.75 163 GLY B O 1
ATOM 3567 N N . ASN B 1 164 ? -12.32 -7.766 5.91 1 77.5 164 ASN B N 1
ATOM 3568 C CA . ASN B 1 164 ? -13.367 -8.773 6.047 1 77.5 164 ASN B CA 1
ATOM 3569 C C . ASN B 1 164 ? -14.102 -8.641 7.379 1 77.5 164 ASN B C 1
ATOM 3571 O O . ASN B 1 164 ? -14.992 -9.43 7.684 1 77.5 164 ASN B O 1
ATOM 3575 N N . GLN B 1 165 ? -13.758 -7.57 8.039 1 71.38 165 GLN B N 1
ATOM 3576 C CA . GLN B 1 165 ? -14.336 -7.297 9.344 1 71.38 165 GLN B CA 1
ATOM 3577 C C . GLN B 1 165 ? -14.297 -8.539 10.234 1 71.38 165 GLN B C 1
ATOM 3579 O O . GLN B 1 165 ? -15.273 -8.867 10.906 1 71.38 165 GLN B O 1
ATOM 3584 N N . ASN B 1 166 ? -13.25 -9.289 9.977 1 64.81 166 ASN B N 1
ATOM 3585 C CA . ASN B 1 166 ? -13.078 -10.445 10.859 1 64.81 166 ASN B CA 1
ATOM 3586 C C . ASN B 1 166 ? -12.703 -10.016 12.273 1 64.81 166 ASN B C 1
ATOM 3588 O O . ASN B 1 166 ? -11.516 -9.969 12.617 1 64.81 166 ASN B O 1
ATOM 3592 N N . LEU B 1 167 ? -13.688 -9.633 13.047 1 60.41 167 LEU B N 1
ATOM 3593 C CA . LEU B 1 167 ? -13.539 -9.102 14.398 1 60.41 167 LEU B CA 1
ATOM 3594 C C . LEU B 1 167 ? -12.82 -10.094 15.305 1 60.41 167 LEU B C 1
ATOM 3596 O O . LEU B 1 167 ? -12.125 -9.695 16.25 1 60.41 167 LEU B O 1
ATOM 3600 N N . ASP B 1 168 ? -13.086 -11.312 15.008 1 60.97 168 ASP B N 1
ATOM 3601 C CA . ASP B 1 168 ? -12.492 -12.352 15.844 1 60.97 168 ASP B CA 1
ATOM 3602 C C . ASP B 1 168 ? -10.969 -12.344 15.719 1 60.97 168 ASP B C 1
ATOM 3604 O O . ASP B 1 168 ? -10.266 -12.828 16.609 1 60.97 168 ASP B O 1
ATOM 3608 N N . PHE B 1 169 ? -10.625 -11.695 14.727 1 61.91 169 PHE B N 1
ATOM 3609 C CA . PHE B 1 169 ? -9.188 -11.641 14.477 1 61.91 169 PHE B CA 1
ATOM 3610 C C . PHE B 1 169 ? -8.469 -10.938 15.617 1 61.91 169 PHE B C 1
ATOM 3612 O O . PHE B 1 169 ? -7.43 -11.406 16.094 1 61.91 169 PHE B O 1
ATOM 3619 N N . PHE B 1 170 ? -8.992 -9.914 16.047 1 60.09 170 PHE B N 1
ATOM 3620 C CA . PHE B 1 170 ? -8.32 -9.125 17.078 1 60.09 170 PHE B CA 1
ATOM 3621 C C . PHE B 1 170 ? -8.664 -9.656 18.469 1 60.09 170 PHE B C 1
ATOM 3623 O O . PHE B 1 170 ? -7.934 -9.398 19.422 1 60.09 170 PHE B O 1
ATOM 3630 N N . SER B 1 171 ? -9.75 -10.25 18.609 1 55.69 171 SER B N 1
ATOM 3631 C CA . SER B 1 171 ? -10.164 -10.711 19.938 1 55.69 171 SER B CA 1
ATOM 3632 C C . SER B 1 171 ? -9.883 -12.203 20.109 1 55.69 171 SER B C 1
ATOM 3634 O O . SER B 1 171 ? -9.922 -12.719 21.234 1 55.69 171 SER B O 1
ATOM 3636 N N . ASN B 1 172 ? -9.742 -12.766 19.047 1 56.81 172 ASN B N 1
ATOM 3637 C CA . ASN B 1 172 ? -9.609 -14.219 19.078 1 56.81 172 ASN B CA 1
ATOM 3638 C C . ASN B 1 172 ? -8.188 -14.641 19.422 1 56.81 172 ASN B C 1
ATOM 3640 O O . ASN B 1 172 ? -7.23 -14.227 18.766 1 56.81 172 ASN B O 1
ATOM 3644 N N . PRO B 1 173 ? -8.109 -15.18 20.609 1 51.78 173 PRO B N 1
ATOM 3645 C CA . PRO B 1 173 ? -6.812 -15.703 21.047 1 51.78 173 PRO B CA 1
ATOM 3646 C C . PRO B 1 173 ? -5.996 -16.281 19.891 1 51.78 173 PRO B C 1
ATOM 3648 O O . PRO B 1 173 ? -4.762 -16.266 19.938 1 51.78 173 PRO B O 1
ATOM 3651 N N . LYS B 1 174 ? -6.656 -16.766 18.953 1 52.91 174 LYS B N 1
ATOM 3652 C CA . LYS B 1 174 ? -5.973 -17.312 17.781 1 52.91 174 LYS B CA 1
ATOM 3653 C C . LYS B 1 174 ? -5.133 -16.266 17.078 1 52.91 174 LYS B C 1
ATOM 3655 O O . LYS B 1 174 ? -4.094 -16.578 16.5 1 52.91 174 LYS B O 1
ATOM 3660 N N . TYR B 1 175 ? -5.664 -15.086 17.234 1 58.81 175 TYR B N 1
ATOM 3661 C CA . TYR B 1 175 ? -4.961 -14.039 16.5 1 58.81 175 TYR B CA 1
ATOM 3662 C C . TYR B 1 175 ? -3.957 -13.32 17.406 1 58.81 175 TYR B C 1
ATOM 3664 O O . TYR B 1 175 ? -3.449 -12.258 17.047 1 58.81 175 TYR B O 1
ATOM 3672 N N . TRP B 1 176 ? -3.764 -13.992 18.547 1 57.66 176 TRP B N 1
ATOM 3673 C CA . TRP B 1 176 ? -2.803 -13.477 19.516 1 57.66 176 TRP B CA 1
ATOM 3674 C C . TRP B 1 176 ? -1.385 -13.531 18.953 1 57.66 176 TRP B C 1
ATOM 3676 O O . TRP B 1 176 ? -0.487 -12.852 19.469 1 57.66 176 TRP B O 1
ATOM 3686 N N . LEU B 1 177 ? -1.354 -14.172 17.875 1 73.31 177 LEU B N 1
ATOM 3687 C CA . LEU B 1 177 ? -0.011 -14.297 17.328 1 73.31 177 LEU B CA 1
ATOM 3688 C C . LEU B 1 177 ? 0.286 -13.156 16.359 1 73.31 177 LEU B C 1
ATOM 3690 O O . LEU B 1 177 ? 1.323 -13.156 15.695 1 73.31 177 LEU B O 1
ATOM 3694 N N . LEU B 1 178 ? -0.538 -12.242 16.5 1 80.5 178 LEU B N 1
ATOM 3695 C CA . LEU B 1 178 ? -0.396 -11.133 15.555 1 80.5 178 LEU B CA 1
ATOM 3696 C C . LEU B 1 178 ? 0.932 -10.414 15.75 1 80.5 178 LEU B C 1
ATOM 3698 O O . LEU B 1 178 ? 1.604 -10.062 14.781 1 80.5 178 LEU B O 1
ATOM 3702 N N . ASN B 1 179 ? 1.24 -10.297 17.016 1 81.25 179 ASN B N 1
ATOM 3703 C CA . ASN B 1 179 ? 2.492 -9.609 17.297 1 81.25 179 ASN B CA 1
ATOM 3704 C C . ASN B 1 179 ? 3.693 -10.367 16.75 1 81.25 179 ASN B C 1
ATOM 3706 O O . ASN B 1 179 ? 4.609 -9.766 16.188 1 81.25 179 ASN B O 1
ATOM 3710 N N . LYS B 1 180 ? 3.629 -11.648 16.953 1 83.94 180 LYS B N 1
ATOM 3711 C CA . LYS B 1 180 ? 4.719 -12.477 16.438 1 83.94 180 LYS B CA 1
ATOM 3712 C C . LYS B 1 180 ? 4.762 -12.438 14.922 1 83.94 180 LYS B C 1
ATOM 3714 O O . LYS B 1 180 ? 5.84 -12.375 14.328 1 83.94 180 LYS B O 1
ATOM 3719 N N . VAL B 1 181 ? 3.645 -12.469 14.32 1 88.12 181 VAL B N 1
ATOM 3720 C CA . VAL B 1 181 ? 3.562 -12.414 12.859 1 88.12 181 VAL B CA 1
ATOM 3721 C C . VAL B 1 181 ? 4.105 -11.078 12.359 1 88.12 181 VAL B C 1
ATOM 3723 O O . VAL B 1 181 ? 4.871 -11.039 11.398 1 88.12 181 VAL B O 1
ATOM 3726 N N . MET B 1 182 ? 3.777 -10.008 13.039 1 90.62 182 MET B N 1
ATOM 3727 C CA . MET B 1 182 ? 4.23 -8.68 12.633 1 90.62 182 MET B CA 1
ATOM 3728 C C . MET B 1 182 ? 5.746 -8.562 12.766 1 90.62 182 MET B C 1
ATOM 3730 O O . MET B 1 182 ? 6.391 -7.883 11.961 1 90.62 182 MET B O 1
ATOM 3734 N N . GLU B 1 183 ? 6.297 -9.273 13.68 1 91.44 183 GLU B N 1
ATOM 3735 C CA . GLU B 1 183 ? 7.727 -9.172 13.953 1 91.44 183 GLU B CA 1
ATOM 3736 C C . GLU B 1 183 ? 8.531 -10.102 13.047 1 91.44 183 GLU B C 1
ATOM 3738 O O . GLU B 1 183 ? 9.586 -9.719 12.539 1 91.44 183 GLU B O 1
ATOM 3743 N N . THR B 1 184 ? 8 -11.32 12.789 1 91.56 184 THR B N 1
ATOM 3744 C CA . THR B 1 184 ? 8.852 -12.328 12.156 1 91.56 184 THR B CA 1
ATOM 3745 C C . THR B 1 184 ? 8.266 -12.766 10.82 1 91.56 184 THR B C 1
ATOM 3747 O O . THR B 1 184 ? 8.977 -13.344 9.992 1 91.56 184 THR B O 1
ATOM 3750 N N . GLY B 1 185 ? 6.98 -12.578 10.68 1 93.25 185 GLY B N 1
ATOM 3751 C CA . GLY B 1 185 ? 6.285 -13.125 9.523 1 93.25 185 GLY B CA 1
ATOM 3752 C C . GLY B 1 185 ? 5.793 -14.547 9.75 1 93.25 185 GLY B C 1
ATOM 3753 O O . GLY B 1 185 ? 5.043 -15.086 8.93 1 93.25 185 GLY B O 1
ATOM 3754 N N . ASP B 1 186 ? 6.137 -15.18 10.875 1 90.25 186 ASP B N 1
ATOM 3755 C CA . ASP B 1 186 ? 5.832 -16.594 11.094 1 90.25 186 ASP B CA 1
ATOM 3756 C C . ASP B 1 186 ? 4.496 -16.766 11.812 1 90.25 186 ASP B C 1
ATOM 3758 O O . ASP B 1 186 ? 4.25 -16.109 12.828 1 90.25 186 ASP B O 1
ATOM 3762 N N . LEU B 1 187 ? 3.67 -17.5 11.211 1 85.06 187 LEU B N 1
ATOM 3763 C CA . LEU B 1 187 ? 2.504 -18.047 11.898 1 85.06 187 LEU B CA 1
ATOM 3764 C C . LEU B 1 187 ? 2.734 -19.5 12.273 1 85.06 187 LEU B C 1
ATOM 3766 O O . LEU B 1 187 ? 2.582 -20.406 11.438 1 85.06 187 LEU B O 1
ATOM 3770 N N . LEU B 1 188 ? 3.074 -19.719 13.469 1 78.88 188 LEU B N 1
ATOM 3771 C CA . LEU B 1 188 ? 3.453 -21.047 13.938 1 78.88 188 LEU B CA 1
ATOM 3772 C C . LEU B 1 188 ? 2.219 -21.891 14.242 1 78.88 188 LEU B C 1
ATOM 3774 O O . LEU B 1 188 ? 1.103 -21.359 14.289 1 78.88 188 LEU B O 1
ATOM 3778 N N . LYS B 1 189 ? 2.541 -23.188 14.328 1 77.25 189 LYS B N 1
ATOM 3779 C CA . LYS B 1 189 ? 1.466 -24.109 14.672 1 77.25 189 LYS B CA 1
ATOM 3780 C C . LYS B 1 189 ? 0.807 -23.734 15.992 1 77.25 189 LYS B C 1
ATOM 3782 O O . LYS B 1 189 ? 1.487 -23.312 16.938 1 77.25 189 LYS B O 1
ATOM 3787 N N . HIS B 1 190 ? -0.499 -23.656 15.891 1 68.56 190 HIS B N 1
ATOM 3788 C CA . HIS B 1 190 ? -1.28 -23.391 17.094 1 68.56 190 HIS B CA 1
ATOM 3789 C C . HIS B 1 190 ? -2.52 -24.281 17.156 1 68.56 190 HIS B C 1
ATOM 3791 O O . HIS B 1 190 ? -3.068 -24.656 16.109 1 68.56 190 HIS B O 1
ATOM 3797 N N . GLU B 1 191 ? -2.803 -24.703 18.312 1 67.44 191 GLU B N 1
ATOM 3798 C CA . GLU B 1 191 ? -3.926 -25.625 18.516 1 67.44 191 GLU B CA 1
ATOM 3799 C C . GLU B 1 191 ? -5.203 -25.062 17.891 1 67.44 191 GLU B C 1
ATOM 3801 O O . GLU B 1 191 ? -6.055 -25.828 17.422 1 67.44 191 GLU B O 1
ATOM 3806 N N . LYS B 1 192 ? -5.258 -23.828 17.844 1 62.06 192 LYS B N 1
ATOM 3807 C CA . LYS B 1 192 ? -6.496 -23.219 17.375 1 62.06 192 LYS B CA 1
ATOM 3808 C C . LYS B 1 192 ? -6.43 -22.938 15.875 1 62.06 192 LYS B C 1
ATOM 3810 O O . LYS B 1 192 ? -7.375 -22.391 15.297 1 62.06 192 LYS B O 1
ATOM 3815 N N . ILE B 1 193 ? -5.242 -23.219 15.359 1 63.09 193 ILE B N 1
ATOM 3816 C CA . ILE B 1 193 ? -5.066 -22.969 13.93 1 63.09 193 ILE B CA 1
ATOM 3817 C C . ILE B 1 193 ? -4.918 -24.297 13.188 1 63.09 193 ILE B C 1
ATOM 3819 O O . ILE B 1 193 ? -4.043 -25.109 13.508 1 63.09 193 ILE B O 1
ATOM 3823 N N . THR B 1 194 ? -5.84 -24.531 12.258 1 63.31 194 THR B N 1
ATOM 3824 C CA . THR B 1 194 ? -5.867 -25.781 11.508 1 63.31 194 THR B CA 1
ATOM 3825 C C . THR B 1 194 ? -4.855 -25.766 10.375 1 63.31 194 THR B C 1
ATOM 3827 O O . THR B 1 194 ? -4.434 -26.812 9.883 1 63.31 194 THR B O 1
ATOM 3830 N N . HIS B 1 195 ? -4.418 -24.547 10.062 1 71.38 195 HIS B N 1
ATOM 3831 C CA . HIS B 1 195 ? -3.479 -24.453 8.953 1 71.38 195 HIS B CA 1
ATOM 3832 C C . HIS B 1 195 ? -2.055 -24.766 9.406 1 71.38 195 HIS B C 1
ATOM 3834 O O . HIS B 1 195 ? -1.697 -24.531 10.562 1 71.38 195 HIS B O 1
ATOM 3840 N N . PRO B 1 196 ? -1.347 -25.391 8.492 1 79.69 196 PRO B N 1
ATOM 3841 C CA . PRO B 1 196 ? 0.071 -25.578 8.82 1 79.69 196 PRO B CA 1
ATOM 3842 C C . PRO B 1 196 ? 0.805 -24.266 9.031 1 79.69 196 PRO B C 1
ATOM 3844 O O . PRO B 1 196 ? 0.318 -23.203 8.609 1 79.69 196 PRO B O 1
ATOM 3847 N N . PRO B 1 197 ? 1.908 -24.406 9.758 1 84.12 197 PRO B N 1
ATOM 3848 C CA . PRO B 1 197 ? 2.715 -23.203 9.922 1 84.12 197 PRO B CA 1
ATOM 3849 C C . PRO B 1 197 ? 3.066 -22.547 8.586 1 84.12 197 PRO B C 1
ATOM 3851 O O . PRO B 1 197 ? 3.301 -23.234 7.594 1 84.12 197 PRO B O 1
ATOM 3854 N N . ARG B 1 198 ? 3.035 -21.234 8.578 1 90.88 198 ARG B N 1
ATOM 3855 C CA . ARG B 1 198 ? 3.311 -20.438 7.379 1 90.88 198 ARG B CA 1
ATOM 3856 C C . ARG B 1 198 ? 4.184 -19.234 7.711 1 90.88 198 ARG B C 1
ATOM 3858 O O . ARG B 1 198 ? 4.25 -18.812 8.867 1 90.88 198 ARG B O 1
ATOM 3865 N N . HIS B 1 199 ? 4.895 -18.859 6.711 1 94.44 199 HIS B N 1
ATOM 3866 C CA . HIS B 1 199 ? 5.633 -17.609 6.789 1 94.44 199 HIS B CA 1
ATOM 3867 C C . HIS B 1 199 ? 5.074 -16.578 5.816 1 94.44 199 HIS B C 1
ATOM 3869 O O . HIS B 1 199 ? 4.926 -16.859 4.625 1 94.44 199 HIS B O 1
ATOM 3875 N N . PHE B 1 200 ? 4.727 -15.422 6.344 1 96.19 200 PHE B N 1
ATOM 3876 C CA . PHE B 1 200 ? 4.293 -14.289 5.527 1 96.19 200 PHE B CA 1
ATOM 3877 C C . PHE B 1 200 ? 5.457 -13.359 5.234 1 96.19 200 PHE B C 1
ATOM 3879 O O . PHE B 1 200 ? 6.152 -12.914 6.152 1 96.19 200 PHE B O 1
ATOM 3886 N N . PHE B 1 201 ? 5.664 -13.031 3.975 1 97.88 201 PHE B N 1
ATOM 3887 C CA . PHE B 1 201 ? 6.855 -12.312 3.537 1 97.88 201 PHE B CA 1
ATOM 3888 C C . PHE B 1 201 ? 6.574 -10.82 3.424 1 97.88 201 PHE B C 1
ATOM 3890 O O . PHE B 1 201 ? 5.445 -10.414 3.131 1 97.88 201 PHE B O 1
ATOM 3897 N N . GLU B 1 202 ? 7.633 -10.039 3.59 1 97.31 202 GLU B N 1
ATOM 3898 C CA . GLU B 1 202 ? 7.68 -8.664 3.111 1 97.31 202 GLU B CA 1
ATOM 3899 C C . GLU B 1 202 ? 8.414 -8.57 1.775 1 97.31 202 GLU B C 1
ATOM 3901 O O . GLU B 1 202 ? 9.219 -9.438 1.441 1 97.31 202 GLU B O 1
ATOM 3906 N N . GLY B 1 203 ? 8.094 -7.539 1.078 1 98 203 GLY B N 1
ATOM 3907 C CA . GLY B 1 203 ? 8.703 -7.352 -0.231 1 98 203 GLY B CA 1
ATOM 3908 C C . GLY B 1 203 ? 10.219 -7.406 -0.201 1 98 203 GLY B C 1
ATOM 3909 O O . GLY B 1 203 ? 10.828 -8.164 -0.956 1 98 203 GLY B O 1
ATOM 3910 N N . LYS B 1 204 ? 10.828 -6.684 0.682 1 97.38 204 LYS B N 1
ATOM 3911 C CA . LYS B 1 204 ? 12.281 -6.629 0.786 1 97.38 204 LYS B CA 1
ATOM 3912 C C . LYS B 1 204 ? 12.859 -8 1.118 1 97.38 204 LYS B C 1
ATOM 3914 O O . LYS B 1 204 ? 13.938 -8.367 0.628 1 97.38 204 LYS B O 1
ATOM 3919 N N . GLU B 1 205 ? 12.148 -8.711 1.94 1 97.81 205 GLU B N 1
ATOM 3920 C CA . GLU B 1 205 ? 12.57 -10.047 2.338 1 97.81 205 GLU B CA 1
ATOM 3921 C C . GLU B 1 205 ? 12.57 -11 1.149 1 97.81 205 GLU B C 1
ATOM 3923 O O . GLU B 1 205 ? 13.531 -11.758 0.949 1 97.81 205 GLU B O 1
ATOM 3928 N N . LEU B 1 206 ? 11.508 -11.008 0.423 1 98.5 206 LEU B N 1
ATOM 3929 C CA . LEU B 1 206 ? 11.391 -11.883 -0.736 1 98.5 206 LEU B CA 1
ATOM 3930 C C . LEU B 1 206 ? 12.43 -11.523 -1.797 1 98.5 206 LEU B C 1
ATOM 3932 O O . LEU B 1 206 ? 13.031 -12.414 -2.406 1 98.5 206 LEU B O 1
ATOM 3936 N N . GLU B 1 207 ? 12.594 -10.258 -2.039 1 98.62 207 GLU B N 1
ATOM 3937 C CA . GLU B 1 207 ? 13.609 -9.789 -2.975 1 98.62 207 GLU B CA 1
ATOM 3938 C C . GLU B 1 207 ? 15 -10.281 -2.574 1 98.62 207 GLU B C 1
ATOM 3940 O O . GLU B 1 207 ? 15.766 -10.75 -3.422 1 98.62 207 GLU B O 1
ATOM 3945 N N . LYS B 1 208 ? 15.32 -10.156 -1.328 1 98.44 208 LYS B N 1
ATOM 3946 C CA . LYS B 1 208 ? 16.609 -10.602 -0.818 1 98.44 208 LYS B CA 1
ATOM 3947 C C . LYS B 1 208 ? 16.781 -12.109 -0.986 1 98.44 208 LYS B C 1
ATOM 3949 O O . LYS B 1 208 ? 17.875 -12.586 -1.322 1 98.44 208 LYS B O 1
ATOM 3954 N N . LEU B 1 209 ? 15.742 -12.852 -0.686 1 98.38 209 LEU B N 1
ATOM 3955 C CA . LEU B 1 209 ? 15.781 -14.305 -0.836 1 98.38 209 LEU B CA 1
ATOM 3956 C C . LEU B 1 209 ? 16.172 -14.688 -2.258 1 98.38 209 LEU B C 1
ATOM 3958 O O . LEU B 1 209 ? 17 -15.57 -2.459 1 98.38 209 LEU B O 1
ATOM 3962 N N . LEU B 1 210 ? 15.578 -14.047 -3.24 1 98.69 210 LEU B N 1
ATOM 3963 C CA . LEU B 1 210 ? 15.867 -14.359 -4.637 1 98.69 210 LEU B CA 1
ATOM 3964 C C . LEU B 1 210 ? 17.266 -13.867 -5.023 1 98.69 210 LEU B C 1
ATOM 3966 O O . LEU B 1 210 ? 17.984 -14.562 -5.742 1 98.69 210 LEU B O 1
ATOM 3970 N N . THR B 1 211 ? 17.609 -12.648 -4.531 1 98.62 211 THR B N 1
ATOM 3971 C CA . THR B 1 211 ? 18.938 -12.117 -4.828 1 98.62 211 THR B CA 1
ATOM 3972 C C . THR B 1 211 ? 20.016 -13.008 -4.246 1 98.62 211 THR B C 1
ATOM 3974 O O . THR B 1 211 ? 21.016 -13.289 -4.91 1 98.62 211 THR B O 1
ATOM 3977 N N . ASP B 1 212 ? 19.828 -13.469 -3.047 1 98.06 212 ASP B N 1
ATOM 3978 C CA . ASP B 1 212 ? 20.781 -14.367 -2.398 1 98.06 212 ASP B CA 1
ATOM 3979 C C . ASP B 1 212 ? 20.891 -15.695 -3.148 1 98.06 212 ASP B C 1
ATOM 3981 O O . ASP B 1 212 ? 21.906 -16.391 -3.059 1 98.06 212 ASP B O 1
ATOM 3985 N N . GLY B 1 213 ? 19.844 -16.047 -3.838 1 98.12 213 GLY B N 1
ATOM 3986 C CA . GLY B 1 213 ? 19.828 -17.234 -4.664 1 98.12 213 GLY B CA 1
ATOM 3987 C C . GLY B 1 213 ? 20.391 -17 -6.055 1 98.12 213 GLY B C 1
ATOM 3988 O O . GLY B 1 213 ? 20.203 -17.828 -6.949 1 98.12 213 GLY B O 1
ATOM 3989 N N . ASP B 1 214 ? 20.906 -15.828 -6.316 1 98.19 214 ASP B N 1
ATOM 3990 C CA . ASP B 1 214 ? 21.656 -15.469 -7.516 1 98.19 214 ASP B CA 1
ATOM 3991 C C . ASP B 1 214 ? 20.734 -15.094 -8.664 1 98.19 214 ASP B C 1
ATOM 3993 O O . ASP B 1 214 ? 21.141 -15.055 -9.82 1 98.19 214 ASP B O 1
ATOM 3997 N N . PHE B 1 215 ? 19.5 -14.898 -8.352 1 98.81 215 PHE B N 1
ATOM 3998 C CA . PHE B 1 215 ? 18.625 -14.352 -9.375 1 98.81 215 PHE B CA 1
ATOM 3999 C C . PHE B 1 215 ? 18.859 -12.859 -9.562 1 98.81 215 PHE B C 1
ATOM 4001 O O . PHE B 1 215 ? 19.234 -12.164 -8.617 1 98.81 215 PHE B O 1
ATOM 4008 N N . LYS B 1 216 ? 18.609 -12.383 -10.812 1 98.62 216 LYS B N 1
ATOM 4009 C CA . LYS B 1 216 ? 18.828 -10.984 -11.156 1 98.62 216 LYS B CA 1
ATOM 4010 C C . LYS B 1 216 ? 17.547 -10.352 -11.711 1 98.62 216 LYS B C 1
ATOM 4012 O O . LYS B 1 216 ? 16.562 -11.047 -11.969 1 98.62 216 LYS B O 1
ATOM 4017 N N . ASN B 1 217 ? 17.562 -8.969 -11.773 1 98.06 217 ASN B N 1
ATOM 4018 C CA . ASN B 1 217 ? 16.469 -8.195 -12.336 1 98.06 217 ASN B CA 1
ATOM 4019 C C . ASN B 1 217 ? 15.141 -8.516 -11.656 1 98.06 217 ASN B C 1
ATOM 4021 O O . ASN B 1 217 ? 14.156 -8.836 -12.32 1 98.06 217 ASN B O 1
ATOM 4025 N N . ILE B 1 218 ? 15.188 -8.422 -10.367 1 98.69 218 ILE B N 1
ATOM 4026 C CA . ILE B 1 218 ? 14.031 -8.828 -9.578 1 98.69 218 ILE B CA 1
ATOM 4027 C C . ILE B 1 218 ? 12.93 -7.777 -9.695 1 98.69 218 ILE B C 1
ATOM 4029 O O . ILE B 1 218 ? 13.188 -6.582 -9.523 1 98.69 218 ILE B O 1
ATOM 4033 N N . ILE B 1 219 ? 11.75 -8.227 -10.055 1 98.69 219 ILE B N 1
ATOM 4034 C CA . ILE B 1 219 ? 10.555 -7.395 -10.07 1 98.69 219 ILE B CA 1
ATOM 4035 C C . ILE B 1 219 ? 9.547 -7.918 -9.047 1 98.69 219 ILE B C 1
ATOM 4037 O O . ILE B 1 219 ? 9.305 -9.125 -8.969 1 98.69 219 ILE B O 1
ATOM 4041 N N . LEU B 1 220 ? 9.023 -7.016 -8.227 1 98.81 220 LEU B N 1
ATOM 4042 C CA . LEU B 1 220 ? 8.023 -7.371 -7.234 1 98.81 220 LEU B CA 1
ATOM 4043 C C . LEU B 1 220 ? 6.633 -6.934 -7.688 1 98.81 220 LEU B C 1
ATOM 4045 O O . LEU B 1 220 ? 6.5 -6.086 -8.57 1 98.81 220 LEU B O 1
ATOM 4049 N N . GLY B 1 221 ? 5.629 -7.543 -7.109 1 98.75 221 GLY B N 1
ATOM 4050 C CA . GLY B 1 221 ? 4.238 -7.16 -7.297 1 98.75 221 GLY B CA 1
ATOM 4051 C C . GLY B 1 221 ? 3.357 -7.527 -6.117 1 98.75 221 GLY B C 1
ATOM 4052 O O . GLY B 1 221 ? 3.707 -8.398 -5.32 1 98.75 221 GLY B O 1
ATOM 4053 N N . GLY B 1 222 ? 2.309 -6.809 -5.906 1 98.62 222 GLY B N 1
ATOM 4054 C CA . GLY B 1 222 ? 1.251 -7.156 -4.969 1 98.62 222 GLY B CA 1
ATOM 4055 C C . GLY B 1 222 ? -0.048 -7.543 -5.652 1 98.62 222 GLY B C 1
ATOM 4056 O O . GLY B 1 222 ? -0.445 -6.918 -6.641 1 98.62 222 GLY B O 1
ATOM 4057 N N . SER B 1 223 ? -0.749 -8.633 -5.051 1 98.25 223 SER B N 1
ATOM 4058 C CA . SER B 1 223 ? -1.928 -9.109 -5.766 1 98.25 223 SER B CA 1
ATOM 4059 C C . SER B 1 223 ? -2.977 -9.648 -4.805 1 98.25 223 SER B C 1
ATOM 4061 O O . SER B 1 223 ? -2.688 -10.539 -3.998 1 98.25 223 SER B O 1
ATOM 4063 N N . PRO B 1 224 ? -4.375 -9.281 -4.996 1 97.19 224 PRO B N 1
ATOM 4064 C CA . PRO B 1 224 ? -4.66 -7.953 -5.543 1 97.19 224 PRO B CA 1
ATOM 4065 C C . PRO B 1 224 ? -4.016 -6.832 -4.727 1 97.19 224 PRO B C 1
ATOM 4067 O O . PRO B 1 224 ? -3.85 -6.965 -3.512 1 97.19 224 PRO B O 1
ATOM 4070 N N . CYS B 1 225 ? -3.555 -5.855 -5.336 1 97.31 225 CYS B N 1
ATOM 4071 C CA . CYS B 1 225 ? -2.828 -4.77 -4.684 1 97.31 225 CYS B CA 1
ATOM 4072 C C . CYS B 1 225 ? -3.781 -3.67 -4.234 1 97.31 225 CYS B C 1
ATOM 4074 O O . CYS B 1 225 ? -4.07 -3.543 -3.043 1 97.31 225 CYS B O 1
ATOM 4076 N N . PHE B 1 226 ? -4.422 -3.025 -5.137 1 94.75 226 PHE B N 1
ATOM 4077 C CA . PHE B 1 226 ? -5.336 -1.918 -4.883 1 94.75 226 PHE B CA 1
ATOM 4078 C C . PHE B 1 226 ? -6.594 -2.404 -4.176 1 94.75 226 PHE B C 1
ATOM 4080 O O . PHE B 1 226 ? -7.109 -1.728 -3.281 1 94.75 226 PHE B O 1
ATOM 4087 N N . SER B 1 227 ? -7.078 -3.574 -4.426 1 94.19 227 SER B N 1
ATOM 4088 C CA . SER B 1 227 ? -8.352 -4.117 -3.965 1 94.19 227 SER B CA 1
ATOM 4089 C C . SER B 1 227 ? -8.195 -4.82 -2.621 1 94.19 227 SER B C 1
ATOM 4091 O O . SER B 1 227 ? -9.188 -5.121 -1.953 1 94.19 227 SER B O 1
ATOM 4093 N N . CYS B 1 228 ? -6.977 -5.008 -2.184 1 95.56 228 CYS B N 1
ATOM 4094 C CA . CYS B 1 228 ? -6.754 -5.754 -0.952 1 95.56 228 CYS B CA 1
ATOM 4095 C C . CYS B 1 228 ? -7.453 -5.086 0.225 1 95.56 228 CYS B C 1
ATOM 4097 O O . CYS B 1 228 ? -7.324 -3.879 0.426 1 95.56 228 CYS B O 1
ATOM 4099 N N . GLY B 1 229 ? -8.188 -5.82 0.94 1 91.5 229 GLY B N 1
ATOM 4100 C CA . GLY B 1 229 ? -8.922 -5.312 2.088 1 91.5 229 GLY B CA 1
ATOM 4101 C C . GLY B 1 229 ? -10.305 -4.801 1.732 1 91.5 229 GLY B C 1
ATOM 4102 O O . GLY B 1 229 ? -11.055 -4.348 2.605 1 91.5 229 GLY B O 1
ATOM 4103 N N . ASN B 1 230 ? -10.68 -4.883 0.467 1 91.19 230 ASN B N 1
ATOM 4104 C CA . ASN B 1 230 ? -11.969 -4.344 0.038 1 91.19 230 ASN B CA 1
ATOM 4105 C C . ASN B 1 230 ? -12.734 -5.336 -0.83 1 91.19 230 ASN B C 1
ATOM 4107 O O . ASN B 1 230 ? -13.398 -4.945 -1.788 1 91.19 230 ASN B O 1
ATOM 4111 N N . ALA B 1 231 ? -12.555 -6.605 -0.514 1 88.94 231 ALA B N 1
ATOM 4112 C CA . ALA B 1 231 ? -13.148 -7.66 -1.328 1 88.94 231 ALA B CA 1
ATOM 4113 C C . ALA B 1 231 ? -14.664 -7.48 -1.43 1 88.94 231 ALA B C 1
ATOM 4115 O O . ALA B 1 231 ? -15.242 -7.641 -2.506 1 88.94 231 ALA B O 1
ATOM 4116 N N . GLN B 1 232 ? -15.281 -7.105 -0.362 1 84.25 232 GLN B N 1
ATOM 4117 C CA . GLN B 1 232 ? -16.734 -6.945 -0.361 1 84.25 232 GLN B CA 1
ATOM 4118 C C . GLN B 1 232 ? -17.156 -5.77 -1.235 1 84.25 232 GLN B C 1
ATOM 4120 O O . GLN B 1 232 ? -18.109 -5.879 -2.016 1 84.25 232 GLN B O 1
ATOM 4125 N N . SER B 1 233 ? -16.469 -4.656 -1.069 1 84.44 233 SER B N 1
ATOM 4126 C CA . SER B 1 233 ? -16.766 -3.482 -1.883 1 84.44 233 SER B CA 1
ATOM 4127 C C . SER B 1 233 ? -16.562 -3.771 -3.365 1 84.44 233 SER B C 1
ATOM 4129 O O . SER B 1 233 ? -17.359 -3.336 -4.203 1 84.44 233 SER B O 1
ATOM 4131 N N . ILE B 1 234 ? -15.539 -4.516 -3.658 1 88.5 234 ILE B N 1
ATOM 4132 C CA . ILE B 1 234 ? -15.203 -4.863 -5.035 1 88.5 234 ILE B CA 1
ATOM 4133 C C . ILE B 1 234 ? -16.328 -5.699 -5.641 1 88.5 234 ILE B C 1
ATOM 4135 O O . ILE B 1 234 ? -16.75 -5.461 -6.781 1 88.5 234 ILE B O 1
ATOM 4139 N N . GLU B 1 235 ? -16.781 -6.656 -4.914 1 86.31 235 GLU B N 1
ATOM 4140 C CA . GLU B 1 235 ? -17.859 -7.52 -5.406 1 86.31 235 GLU B CA 1
ATOM 4141 C C . GLU B 1 235 ? -19.109 -6.711 -5.727 1 86.31 235 GLU B C 1
ATOM 4143 O O . GLU B 1 235 ? -19.812 -7.008 -6.691 1 86.31 235 GLU B O 1
ATOM 4148 N N . GLU B 1 236 ? -19.375 -5.707 -4.953 1 83.06 236 GLU B N 1
ATOM 4149 C CA . GLU B 1 236 ? -20.578 -4.902 -5.145 1 83.06 236 GLU B CA 1
ATOM 4150 C C . GLU B 1 236 ? -20.391 -3.9 -6.281 1 83.06 236 GLU B C 1
ATOM 4152 O O . GLU B 1 236 ? -21.25 -3.795 -7.164 1 83.06 236 GLU B O 1
ATOM 4157 N N . ILE B 1 237 ? -19.312 -3.242 -6.297 1 81.62 237 ILE B N 1
ATOM 4158 C CA . ILE B 1 237 ? -19.078 -2.141 -7.227 1 81.62 237 ILE B CA 1
ATOM 4159 C C . ILE B 1 237 ? -18.844 -2.691 -8.633 1 81.62 237 ILE B C 1
ATOM 4161 O O . ILE B 1 237 ? -19.281 -2.088 -9.617 1 81.62 237 ILE B O 1
ATOM 4165 N N . CYS B 1 238 ? -18.266 -3.822 -8.703 1 83.06 238 CYS B N 1
ATOM 4166 C CA . CYS B 1 238 ? -17.844 -4.34 -9.992 1 83.06 238 CYS B CA 1
ATOM 4167 C C . CYS B 1 238 ? -18.953 -5.129 -10.664 1 83.06 238 CYS B C 1
ATOM 4169 O O . CYS B 1 238 ? -18.734 -5.75 -11.711 1 83.06 238 CYS B O 1
ATOM 4171 N N . LYS B 1 239 ? -20.109 -5.105 -10.055 1 78.12 239 LYS B N 1
ATOM 4172 C CA . LYS B 1 239 ? -21.297 -5.527 -10.805 1 78.12 239 LYS B CA 1
ATOM 4173 C C . LYS B 1 239 ? -21.5 -4.652 -12.039 1 78.12 239 LYS B C 1
ATOM 4175 O O . LYS B 1 239 ? -22.078 -5.105 -13.031 1 78.12 239 LYS B O 1
ATOM 4180 N N . ASP B 1 240 ? -21.047 -3.439 -11.875 1 76.44 240 ASP B N 1
ATOM 4181 C CA . ASP B 1 240 ? -20.984 -2.541 -13.023 1 76.44 240 ASP B CA 1
ATOM 4182 C C . ASP B 1 240 ? -19.75 -2.816 -13.867 1 76.44 240 ASP B C 1
ATOM 4184 O O . ASP B 1 240 ? -18.625 -2.822 -13.352 1 76.44 240 ASP B O 1
ATOM 4188 N N . LYS B 1 241 ? -19.969 -3.047 -15.133 1 79.94 241 LYS B N 1
ATOM 4189 C CA . LYS B 1 241 ? -18.891 -3.438 -16.031 1 79.94 241 LYS B CA 1
ATOM 4190 C C . LYS B 1 241 ? -17.812 -2.354 -16.109 1 79.94 241 LYS B C 1
ATOM 4192 O O . LYS B 1 241 ? -16.625 -2.658 -16.156 1 79.94 241 LYS B O 1
ATOM 4197 N N . LYS B 1 242 ? -18.219 -1.144 -16.188 1 78.88 242 LYS B N 1
ATOM 4198 C CA . LYS B 1 242 ? -17.266 -0.04 -16.266 1 78.88 242 LYS B CA 1
ATOM 4199 C C . LYS B 1 242 ? -16.438 0.059 -15 1 78.88 242 LYS B C 1
ATOM 4201 O O . LYS B 1 242 ? -15.242 0.362 -15.055 1 78.88 242 LYS B O 1
ATOM 4206 N N . ALA B 1 243 ? -17.031 -0.198 -13.844 1 81.94 243 ALA B N 1
ATOM 4207 C CA . ALA B 1 243 ? -16.312 -0.199 -12.578 1 81.94 243 ALA B CA 1
ATOM 4208 C C . ALA B 1 243 ? -15.258 -1.31 -12.539 1 81.94 243 ALA B C 1
ATOM 4210 O O . ALA B 1 243 ? -14.133 -1.096 -12.086 1 81.94 243 ALA B O 1
ATOM 4211 N N . LEU B 1 244 ? -15.7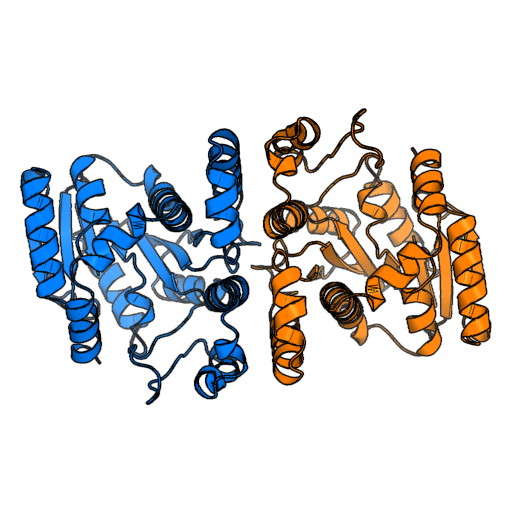11 -2.428 -13.016 1 85.25 244 LEU B N 1
ATOM 4212 C CA . LEU B 1 244 ? -14.781 -3.551 -13.062 1 85.25 244 LEU B CA 1
ATOM 4213 C C . LEU B 1 244 ? -13.57 -3.225 -13.938 1 85.25 244 LEU B C 1
ATOM 4215 O O . LEU B 1 244 ? -12.43 -3.461 -13.531 1 85.25 244 LEU B O 1
ATOM 4219 N N . GLU B 1 245 ? -13.781 -2.672 -15.078 1 85.75 245 GLU B N 1
ATOM 4220 C CA . GLU B 1 245 ? -12.703 -2.295 -15.984 1 85.75 245 GLU B CA 1
ATOM 4221 C C . GLU B 1 245 ? -11.781 -1.262 -15.352 1 85.75 245 GLU B C 1
ATOM 4223 O O . GLU B 1 245 ? -10.562 -1.331 -15.508 1 85.75 245 GLU B O 1
ATOM 4228 N N . THR B 1 246 ? -12.352 -0.332 -14.68 1 85.62 246 THR B N 1
ATOM 4229 C CA . THR B 1 246 ? -11.586 0.722 -14.023 1 85.62 246 THR B CA 1
ATOM 4230 C C . THR B 1 246 ? -10.719 0.144 -12.914 1 85.62 246 THR B C 1
ATOM 4232 O O . THR B 1 246 ? -9.539 0.5 -12.789 1 85.62 246 THR B O 1
ATOM 4235 N N . ILE B 1 247 ? -11.281 -0.744 -12.141 1 90.88 247 ILE B N 1
ATOM 4236 C CA . ILE B 1 247 ? -10.547 -1.351 -11.039 1 90.88 247 ILE B CA 1
ATOM 4237 C C . ILE B 1 247 ? -9.391 -2.186 -11.586 1 90.88 247 ILE B C 1
ATOM 4239 O O . ILE B 1 247 ? -8.281 -2.141 -11.047 1 90.88 247 ILE B O 1
ATOM 4243 N N . ILE B 1 248 ? -9.672 -2.908 -12.625 1 92.88 248 ILE B N 1
ATOM 4244 C CA . ILE B 1 248 ? -8.617 -3.705 -13.242 1 92.88 248 ILE B CA 1
ATOM 4245 C C . ILE B 1 248 ? -7.508 -2.785 -13.75 1 92.88 248 ILE B C 1
ATOM 4247 O O . ILE B 1 248 ? -6.32 -3.07 -13.57 1 92.88 248 ILE B O 1
ATOM 4251 N N . ASP B 1 249 ? -7.883 -1.675 -14.359 1 92 249 ASP B N 1
ATOM 4252 C CA . ASP B 1 249 ? -6.906 -0.708 -14.852 1 92 249 ASP B CA 1
ATOM 4253 C C . ASP B 1 249 ? -6.062 -0.152 -13.703 1 92 249 ASP B C 1
ATOM 4255 O O . ASP B 1 249 ? -4.844 -0.014 -13.836 1 92 249 ASP B O 1
ATOM 4259 N N . ILE B 1 250 ? -6.668 0.176 -12.617 1 93.44 250 ILE B N 1
ATOM 4260 C CA . ILE B 1 250 ? -5.961 0.678 -11.445 1 93.44 250 ILE B CA 1
ATOM 4261 C C . ILE B 1 250 ? -4.977 -0.379 -10.945 1 93.44 250 ILE B C 1
ATOM 4263 O O . ILE B 1 250 ? -3.822 -0.069 -10.641 1 93.44 250 ILE B O 1
ATOM 4267 N N . GLU B 1 251 ? -5.465 -1.616 -10.859 1 97.06 251 GLU B N 1
ATOM 4268 C CA . GLU B 1 251 ? -4.605 -2.719 -10.445 1 97.06 251 GLU B CA 1
ATOM 4269 C C . GLU B 1 251 ? -3.377 -2.832 -11.344 1 97.06 251 GLU B C 1
ATOM 4271 O O . GLU B 1 251 ? -2.248 -2.896 -10.859 1 97.06 251 GLU B O 1
ATOM 4276 N N . LEU B 1 252 ? -3.602 -2.773 -12.594 1 97.31 252 LEU B N 1
ATOM 4277 C CA . LEU B 1 252 ? -2.516 -2.963 -13.547 1 97.31 252 LEU B CA 1
ATOM 4278 C C . LEU B 1 252 ? -1.526 -1.804 -13.484 1 97.31 252 LEU B C 1
ATOM 4280 O O . LEU B 1 252 ? -0.332 -1.988 -13.727 1 97.31 252 LEU B O 1
ATOM 4284 N N . LYS B 1 253 ? -1.927 -0.649 -13.109 1 95.81 253 LYS B N 1
ATOM 4285 C CA . LYS B 1 253 ? -1.069 0.529 -13.023 1 95.81 253 LYS B CA 1
ATOM 4286 C C . LYS B 1 253 ? -0.308 0.555 -11.695 1 95.81 253 LYS B C 1
ATOM 4288 O O . LYS B 1 253 ? 0.704 1.249 -11.57 1 95.81 253 LYS B O 1
ATOM 4293 N N . THR B 1 254 ? -0.735 -0.28 -10.727 1 96.94 254 THR B N 1
ATOM 4294 C CA . THR B 1 254 ? -0.201 -0.053 -9.391 1 96.94 254 THR B CA 1
ATOM 4295 C C . THR B 1 254 ? 0.528 -1.293 -8.883 1 96.94 254 THR B C 1
ATOM 4297 O O . THR B 1 254 ? 1.439 -1.189 -8.062 1 96.94 254 THR B O 1
ATOM 4300 N N . TYR B 1 255 ? 0.191 -2.514 -9.297 1 98.31 255 TYR B N 1
ATOM 4301 C CA . TYR B 1 255 ? 0.512 -3.73 -8.562 1 98.31 255 TYR B CA 1
ATOM 4302 C C . TYR B 1 255 ? 2.008 -4.016 -8.609 1 98.31 255 TYR B C 1
ATOM 4304 O O . TYR B 1 255 ? 2.525 -4.777 -7.789 1 98.31 255 TYR B O 1
ATOM 4312 N N . THR B 1 256 ? 2.748 -3.346 -9.57 1 98.31 256 THR B N 1
ATOM 4313 C CA . THR B 1 256 ? 4.184 -3.588 -9.633 1 98.31 256 THR B CA 1
ATOM 4314 C C . THR B 1 256 ? 4.961 -2.352 -9.188 1 98.31 256 THR B C 1
ATOM 4316 O O . THR B 1 256 ? 6.176 -2.275 -9.367 1 98.31 256 THR B O 1
ATOM 4319 N N . LYS B 1 257 ? 4.246 -1.322 -8.734 1 97.06 257 LYS B N 1
ATOM 4320 C CA . LYS B 1 257 ? 4.941 -0.176 -8.156 1 97.06 257 LYS B CA 1
ATOM 4321 C C . LYS B 1 257 ? 5.617 -0.546 -6.84 1 97.06 257 LYS B C 1
ATOM 4323 O O . LYS B 1 257 ? 4.965 -1.057 -5.926 1 97.06 257 LYS B O 1
ATOM 4328 N N . ARG B 1 258 ? 6.891 -0.27 -6.77 1 96.62 258 ARG B N 1
ATOM 4329 C CA . ARG B 1 258 ? 7.656 -0.63 -5.582 1 96.62 258 ARG B CA 1
ATOM 4330 C C . ARG B 1 258 ? 7.023 -0.039 -4.324 1 96.62 258 ARG B C 1
ATOM 4332 O O . ARG B 1 258 ? 7.047 -0.659 -3.26 1 96.62 258 ARG B O 1
ATOM 4339 N N . THR B 1 259 ? 6.41 1.093 -4.43 1 97.44 259 THR B N 1
ATOM 4340 C CA . THR B 1 259 ? 5.859 1.805 -3.283 1 97.44 259 THR B CA 1
ATOM 4341 C C . THR B 1 259 ? 4.496 1.234 -2.896 1 97.44 259 THR B C 1
ATOM 4343 O O . THR B 1 259 ? 3.84 1.746 -1.987 1 97.44 259 THR B O 1
ATOM 4346 N N . MET B 1 260 ? 4.066 0.088 -3.549 1 97.56 260 MET B N 1
ATOM 4347 C CA . MET B 1 260 ? 2.736 -0.441 -3.264 1 97.56 260 MET B CA 1
ATOM 4348 C C . MET B 1 260 ? 2.779 -1.956 -3.092 1 97.56 260 MET B C 1
ATOM 4350 O O . MET B 1 260 ? 1.777 -2.57 -2.721 1 97.56 260 MET B O 1
ATOM 4354 N N . VAL B 1 261 ? 3.906 -2.588 -3.262 1 97.88 261 VAL B N 1
ATOM 4355 C CA . VAL B 1 261 ? 3.975 -4.031 -3.455 1 97.88 261 VAL B CA 1
ATOM 4356 C C . VAL B 1 261 ? 3.58 -4.746 -2.166 1 97.88 261 VAL B C 1
ATOM 4358 O O . VAL B 1 261 ? 3.074 -5.871 -2.201 1 97.88 261 VAL B O 1
ATOM 4361 N N . ASP B 1 262 ? 3.773 -4.109 -0.999 1 97.94 262 ASP B N 1
ATOM 4362 C CA . ASP B 1 262 ? 3.457 -4.781 0.258 1 97.94 262 ASP B CA 1
ATOM 4363 C C . ASP B 1 262 ? 2.006 -4.535 0.664 1 97.94 262 ASP B C 1
ATOM 4365 O O . ASP B 1 262 ? 1.623 -4.789 1.807 1 97.94 262 ASP B O 1
ATOM 4369 N N . ASN B 1 263 ? 1.167 -4.113 -0.295 1 95.44 263 ASN B N 1
ATOM 4370 C CA . ASN B 1 263 ? -0.244 -3.85 -0.031 1 95.44 263 ASN B CA 1
ATOM 4371 C C . ASN B 1 263 ? -1.129 -4.992 -0.523 1 95.44 263 ASN B C 1
ATOM 4373 O O . ASN B 1 263 ? -2.34 -4.988 -0.291 1 95.44 263 ASN B O 1
ATOM 4377 N N . GLY B 1 264 ? -0.587 -5.969 -1.167 1 96.75 264 GLY B N 1
ATOM 4378 C CA . GLY B 1 264 ? -1.387 -7.055 -1.715 1 96.75 264 GLY B CA 1
ATOM 4379 C C . GLY B 1 264 ? -1.466 -8.258 -0.797 1 96.75 264 GLY B C 1
ATOM 4380 O O . GLY B 1 264 ? -0.572 -8.484 0.022 1 96.75 264 GLY B O 1
ATOM 4381 N N . GLU B 1 265 ? -2.596 -9.008 -0.939 1 96.19 265 GLU B N 1
ATOM 4382 C CA . GLU B 1 265 ? -2.732 -10.258 -0.195 1 96.19 265 GLU B CA 1
ATOM 4383 C C . GLU B 1 265 ? -1.59 -11.219 -0.514 1 96.19 265 GLU B C 1
ATOM 4385 O O . GLU B 1 265 ? -1.071 -11.891 0.377 1 96.19 265 GLU B O 1
ATOM 4390 N N . PHE B 1 266 ? -1.27 -11.219 -1.739 1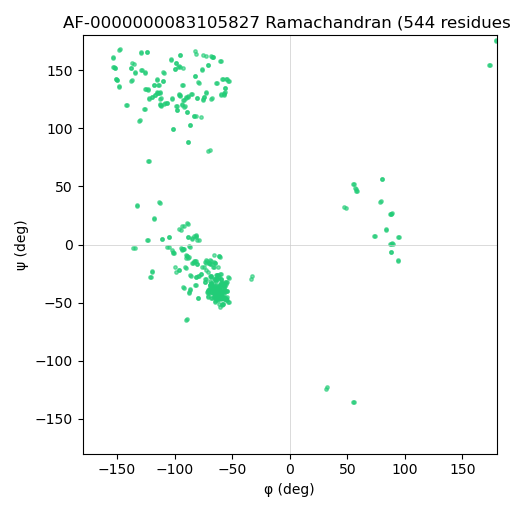 98.25 266 PHE B N 1
ATOM 4391 C CA . PHE B 1 266 ? -0.112 -11.977 -2.201 1 98.25 266 PHE B CA 1
ATOM 4392 C C . PHE B 1 266 ? 1.015 -11.039 -2.621 1 98.25 266 PHE B C 1
ATOM 4394 O O . PHE B 1 266 ? 0.764 -9.906 -3.033 1 98.25 266 PHE B O 1
ATOM 4401 N N . LEU B 1 267 ? 2.178 -11.516 -2.422 1 98.75 267 LEU B N 1
ATOM 4402 C CA . LEU B 1 267 ? 3.391 -10.883 -2.92 1 98.75 267 LEU B CA 1
ATOM 4403 C C . LEU B 1 267 ? 4.012 -11.695 -4.051 1 98.75 267 LEU B C 1
ATOM 4405 O O . LEU B 1 267 ? 4.234 -12.898 -3.9 1 98.75 267 LEU B O 1
ATOM 4409 N N . LEU B 1 268 ? 4.145 -11.062 -5.184 1 98.88 268 LEU B N 1
ATOM 4410 C CA . LEU B 1 268 ? 4.754 -11.695 -6.352 1 98.88 268 LEU B CA 1
ATOM 4411 C C . LEU B 1 268 ? 6.211 -11.273 -6.5 1 98.88 268 LEU B C 1
ATOM 4413 O O . LEU B 1 268 ? 6.578 -10.156 -6.121 1 98.88 268 LEU B O 1
ATOM 4417 N N . ALA B 1 269 ? 7.023 -12.117 -7.059 1 98.88 269 ALA B N 1
ATOM 4418 C CA . ALA B 1 269 ? 8.383 -11.781 -7.48 1 98.88 269 ALA B CA 1
ATOM 4419 C C . ALA B 1 269 ? 8.805 -12.617 -8.688 1 98.88 269 ALA B C 1
ATOM 4421 O O . ALA B 1 269 ? 8.414 -13.781 -8.812 1 98.88 269 ALA B O 1
ATOM 4422 N N . LYS B 1 270 ? 9.477 -12.023 -9.523 1 98.88 270 LYS B N 1
ATOM 4423 C CA . LYS B 1 270 ? 10.125 -12.781 -10.594 1 98.88 270 LYS B CA 1
ATOM 4424 C C . LYS B 1 270 ? 11.57 -12.328 -10.781 1 98.88 270 LYS B C 1
ATOM 4426 O O . LYS B 1 270 ? 11.922 -11.188 -10.461 1 98.88 270 LYS B O 1
ATOM 4431 N N . GLY B 1 271 ? 12.391 -13.211 -11.164 1 98.75 271 GLY B N 1
ATOM 4432 C CA . GLY B 1 271 ? 13.805 -12.984 -11.422 1 98.75 271 GLY B CA 1
ATOM 4433 C C . GLY B 1 271 ? 14.359 -13.875 -12.523 1 98.75 271 GLY B C 1
ATOM 4434 O O . GLY B 1 271 ? 13.695 -14.812 -12.961 1 98.75 271 GLY B O 1
ATOM 4435 N N . ILE B 1 272 ? 15.555 -13.523 -12.961 1 98.69 272 ILE B N 1
ATOM 4436 C CA . ILE B 1 272 ? 16.172 -14.227 -14.086 1 98.69 272 ILE B CA 1
ATOM 4437 C C . ILE B 1 272 ? 17.469 -14.898 -13.617 1 98.69 272 ILE B C 1
ATOM 4439 O O . ILE B 1 272 ? 18.234 -14.312 -12.859 1 98.69 272 ILE B O 1
ATOM 4443 N N . LYS B 1 273 ? 17.594 -16.109 -14.102 1 98.31 273 LYS B N 1
ATOM 4444 C CA . LYS B 1 273 ? 18.875 -16.797 -13.906 1 98.31 273 LYS B CA 1
ATOM 4445 C C . LYS B 1 273 ? 19.938 -16.234 -14.852 1 98.31 273 LYS B C 1
ATOM 4447 O O . LYS B 1 273 ? 19.719 -16.156 -16.062 1 98.31 273 LYS B O 1
ATOM 4452 N N . GLU B 1 274 ? 21.062 -15.781 -14.281 1 88.56 274 GLU B N 1
ATOM 4453 C CA . GLU B 1 274 ? 22.156 -15.328 -15.133 1 88.56 274 GLU B CA 1
ATOM 4454 C C . GLU B 1 274 ? 23.078 -16.484 -15.516 1 88.56 274 GLU B C 1
ATOM 4456 O O . GLU B 1 274 ? 23.281 -17.422 -14.727 1 88.56 274 GLU B O 1
#

Foldseek 3Di:
DLVLQQVVLLVCFCVVVCQLVPFLQSVLLVVVLCVVCVVVQAAAFEEEAAQCFLNNVVLVSLVRRAQYEYEHQHPRRLVNNVVVNVVSVSVVSYPYYDHDDLLDPVVAAFQQGQEYEAEPAPLQLPPPDSLSSLLSVLRNHHAQGKYKHKHFFLVLQVLLCVLVVVVCCVVPVQVVCNVVCVVFQWDDDDPVDSHHIGGHDHPVRVVVSNVVSVFDPKFKFAGQFPCRSPRVVCRVQVVPVVSSVVSSVVSVVPGRPPVGVSNHRMMMMMTTHD/DLVLQQVVLLVCFCVVVCQLVPFLQSVLLVVCLCVVCVVVQAAAFEEEAAQCFLNNVVLVSLVRRAQYEYEHQHPRRLVNNVVVNVVSVSVVSYPYYYHDDLLDPVVAAFQQGQEYEAEPASLQLPPPDSLSSLLSVLRNHHAQGKYKHKHFFLVLQVLLCVLVVVVCCVVPVQVVCNVVCVVFQWDDDDPVDSHHIGGHDHPVRVVVSNVVSVFDPKFKFARQFPCRSPRVVCRVQVVPVVSSVVSSVVSVVPGRPPVGVSNHRMMMMMTTHD

Radius of gyration: 25.89 Å; Cα contacts (8 Å, |Δi|>4): 1196; chains: 2; bounding box: 44×75×54 Å